Protein AF-0000000085169548 (afdb_homodimer)

Radius of gyration: 35.5 Å; Cα contacts (8 Å, |Δi|>4): 908; chains: 2; bounding box: 42×116×82 Å

Structure (mmCIF, N/CA/C/O backbone):
data_AF-0000000085169548-model_v1
#
loop_
_entity.id
_entity.type
_entity.pdbx_description
1 polymer 'Phage P2 baseplate assembly gpV protein'
#
loop_
_atom_site.group_PDB
_atom_site.id
_atom_site.type_symbol
_atom_site.label_atom_id
_atom_site.label_alt_id
_atom_site.label_comp_id
_atom_site.label_asym_id
_atom_site.label_entity_id
_atom_site.label_seq_id
_atom_site.pdbx_PDB_ins_code
_atom_site.Cartn_x
_atom_site.Cartn_y
_atom_site.Cartn_z
_atom_site.occupancy
_atom_site.B_iso_or_equiv
_atom_site.auth_seq_id
_atom_site.auth_comp_id
_atom_site.auth_asym_id
_atom_site.auth_atom_id
_atom_site.pdbx_PDB_model_num
ATOM 1 N N . MET A 1 1 ? -0.739 -39.312 -41.344 1 45.41 1 MET A N 1
ATOM 2 C CA . MET A 1 1 ? 0.078 -40.469 -41 1 45.41 1 MET A CA 1
ATOM 3 C C . MET A 1 1 ? -0.248 -40.938 -39.562 1 45.41 1 MET A C 1
ATOM 5 O O . MET A 1 1 ? -0.344 -40.156 -38.656 1 45.41 1 MET A O 1
ATOM 9 N N . THR A 1 2 ? -0.885 -42 -39.5 1 50.81 2 THR A N 1
ATOM 10 C CA . THR A 1 2 ? -1.248 -42.625 -38.219 1 50.81 2 THR A CA 1
ATOM 11 C C . THR A 1 2 ? -0.04 -42.688 -37.281 1 50.81 2 THR A C 1
ATOM 13 O O . THR A 1 2 ? 0.993 -43.25 -37.656 1 50.81 2 THR A O 1
ATOM 16 N N . PRO A 1 3 ? 0.051 -41.781 -36.406 1 61.09 3 PRO A N 1
ATOM 17 C CA . PRO A 1 3 ? 1.238 -41.906 -35.562 1 61.09 3 PRO A CA 1
ATOM 18 C C . PRO A 1 3 ? 1.543 -43.375 -35.188 1 61.09 3 PRO A C 1
ATOM 20 O O . PRO A 1 3 ? 0.622 -44.156 -35 1 61.09 3 PRO A O 1
ATOM 23 N N . ASP A 1 4 ? 2.738 -43.812 -35.688 1 73.56 4 ASP A N 1
ATOM 24 C CA . ASP A 1 4 ? 3.266 -45.125 -35.312 1 73.56 4 ASP A CA 1
ATOM 25 C C . ASP A 1 4 ? 3.244 -45.281 -33.781 1 73.56 4 ASP A C 1
ATOM 27 O O . ASP A 1 4 ? 3.475 -44.344 -33.031 1 73.56 4 ASP A O 1
ATOM 31 N N . LEU A 1 5 ? 2.516 -46.281 -33.281 1 75.94 5 LEU A N 1
ATOM 32 C CA . LEU A 1 5 ? 2.379 -46.656 -31.875 1 75.94 5 LEU A CA 1
ATOM 33 C C . LEU A 1 5 ? 3.711 -46.5 -31.141 1 75.94 5 LEU A C 1
ATOM 35 O O . LEU A 1 5 ? 3.748 -46.062 -29.984 1 75.94 5 LEU A O 1
ATOM 39 N N . SER A 1 6 ? 4.762 -46.844 -31.906 1 77.44 6 SER A N 1
ATOM 40 C CA . SER A 1 6 ? 6.086 -46.719 -31.312 1 77.44 6 SER A CA 1
ATOM 41 C C . SER A 1 6 ? 6.41 -45.281 -30.984 1 77.44 6 SER A C 1
ATOM 43 O O . SER A 1 6 ? 7.023 -44.969 -29.953 1 77.44 6 SER A O 1
ATOM 45 N N . GLU A 1 7 ? 5.961 -44.438 -31.828 1 80.5 7 GLU A N 1
ATOM 46 C CA . GLU A 1 7 ? 6.199 -43 -31.609 1 80.5 7 GLU A CA 1
ATOM 47 C C . GLU A 1 7 ? 5.395 -42.5 -30.422 1 80.5 7 GLU A C 1
ATOM 49 O O . GLU A 1 7 ? 5.883 -41.688 -29.641 1 80.5 7 GLU A O 1
ATOM 54 N N . LEU A 1 8 ? 4.242 -42.969 -30.25 1 78.88 8 LEU A N 1
ATOM 55 C CA . LEU A 1 8 ? 3.395 -42.562 -29.125 1 78.88 8 LEU A CA 1
ATOM 56 C C . LEU A 1 8 ? 3.99 -43 -27.797 1 78.88 8 LEU A C 1
ATOM 58 O O . LEU A 1 8 ? 3.973 -42.25 -26.828 1 78.88 8 LEU A O 1
ATOM 62 N N . VAL A 1 9 ? 4.523 -44.188 -27.766 1 80.44 9 VAL A N 1
ATOM 63 C CA . VAL A 1 9 ? 5.137 -44.719 -26.547 1 80.44 9 VAL A CA 1
ATOM 64 C C . VAL A 1 9 ? 6.332 -43.875 -26.156 1 80.44 9 VAL A C 1
ATOM 66 O O . VAL A 1 9 ? 6.598 -43.656 -24.969 1 80.44 9 VAL A O 1
ATOM 69 N N . ARG A 1 10 ? 6.914 -43.312 -27.125 1 78.75 10 ARG A N 1
ATOM 70 C CA . ARG A 1 10 ? 8.109 -42.5 -26.859 1 78.75 10 ARG A CA 1
ATOM 71 C C . ARG A 1 10 ? 7.73 -41.094 -26.438 1 78.75 10 ARG A C 1
ATOM 73 O O . ARG A 1 10 ? 8.383 -40.5 -25.578 1 78.75 10 ARG A O 1
ATOM 80 N N . THR A 1 11 ? 6.656 -40.531 -26.984 1 85.5 11 THR A N 1
ATOM 81 C CA . THR A 1 11 ? 6.422 -39.094 -26.844 1 85.5 11 THR A CA 1
ATOM 82 C C . THR A 1 11 ? 5.449 -38.812 -25.703 1 85.5 11 THR A C 1
ATOM 84 O O . THR A 1 11 ? 5.492 -37.75 -25.109 1 85.5 11 THR A O 1
ATOM 87 N N . ILE A 1 12 ? 4.645 -39.75 -25.359 1 86.81 12 ILE A N 1
ATOM 88 C CA . ILE A 1 12 ? 3.586 -39.5 -24.375 1 86.81 12 ILE A CA 1
ATOM 89 C C . ILE A 1 12 ? 4.199 -39.156 -23.031 1 86.81 12 ILE A C 1
ATOM 91 O O . ILE A 1 12 ? 3.768 -38.219 -22.359 1 86.81 12 ILE A O 1
ATOM 95 N N . PRO A 1 13 ? 5.355 -39.906 -22.656 1 86.75 13 PRO A N 1
ATOM 96 C CA . PRO A 1 13 ? 5.977 -39.562 -21.375 1 86.75 13 PRO A CA 1
ATOM 97 C C . PRO A 1 13 ? 6.531 -38.125 -21.359 1 86.75 13 PRO A C 1
ATOM 99 O O . PRO A 1 13 ? 6.797 -37.594 -20.281 1 86.75 13 PRO A O 1
ATOM 102 N N . ASN A 1 14 ? 6.625 -37.5 -22.516 1 90.69 14 ASN A N 1
ATOM 103 C CA . ASN A 1 14 ? 7.246 -36.188 -22.609 1 90.69 14 ASN A CA 1
ATOM 104 C C . ASN A 1 14 ? 6.207 -35.094 -22.531 1 90.69 14 ASN A C 1
ATOM 106 O O . ASN A 1 14 ? 6.562 -33.906 -22.438 1 90.69 14 ASN A O 1
ATOM 110 N N . LEU A 1 15 ? 4.914 -35.438 -22.516 1 93.06 15 LEU A N 1
ATOM 111 C CA . LEU A 1 15 ? 3.859 -34.406 -22.531 1 93.06 15 LEU A CA 1
ATOM 112 C C . LEU A 1 15 ? 3.904 -33.562 -21.281 1 93.06 15 LEU A C 1
ATOM 114 O O . LEU A 1 15 ? 3.691 -32.344 -21.359 1 93.06 15 LEU A O 1
ATOM 118 N N . ILE A 1 16 ? 4.125 -34.156 -20.203 1 95 16 ILE A N 1
ATOM 119 C CA . ILE A 1 16 ? 4.211 -33.5 -18.906 1 95 16 ILE A CA 1
ATOM 120 C C . ILE A 1 16 ? 5.445 -34 -18.156 1 95 16 ILE A C 1
ATOM 122 O O . ILE A 1 16 ? 5.574 -35.188 -17.875 1 95 16 ILE A O 1
ATOM 126 N N . ARG A 1 17 ? 6.309 -33.125 -17.859 1 93.25 17 ARG A N 1
ATOM 127 C CA . ARG A 1 17 ? 7.508 -33.406 -17.094 1 93.25 17 ARG A CA 1
ATOM 128 C C . ARG A 1 17 ? 7.781 -32.344 -16.047 1 93.25 17 ARG A C 1
ATOM 130 O O . ARG A 1 17 ? 7.246 -31.234 -16.125 1 93.25 17 ARG A O 1
ATOM 137 N N . THR A 1 18 ? 8.586 -32.75 -15.008 1 93.88 18 THR A N 1
ATOM 138 C CA . THR A 1 18 ? 9.086 -31.75 -14.055 1 93.88 18 THR A CA 1
ATOM 139 C C . THR A 1 18 ? 10.57 -31.484 -14.273 1 93.88 18 THR A C 1
ATOM 141 O O . THR A 1 18 ? 11.258 -32.281 -14.93 1 93.88 18 THR A O 1
ATOM 144 N N . GLY A 1 19 ? 11 -30.391 -13.914 1 93.62 19 GLY A N 1
ATOM 145 C CA . GLY A 1 19 ? 12.398 -30 -14 1 93.62 19 GLY A CA 1
ATOM 146 C C . GLY A 1 19 ? 12.766 -28.875 -13.047 1 93.62 19 GLY A C 1
ATOM 147 O O . GLY A 1 19 ? 11.984 -28.531 -12.164 1 93.62 19 GLY A O 1
ATOM 148 N N . LYS A 1 20 ? 14.016 -28.5 -13.172 1 95.94 20 LYS A N 1
ATOM 149 C CA . LYS A 1 20 ? 14.562 -27.391 -12.383 1 95.94 20 LYS A CA 1
ATOM 150 C C . LYS A 1 20 ? 15.273 -26.375 -13.273 1 95.94 20 LYS A C 1
ATOM 152 O O . LYS A 1 20 ? 16.016 -26.75 -14.18 1 95.94 20 LYS A O 1
ATOM 157 N N . ILE A 1 21 ? 15.055 -25.109 -13.039 1 96.25 21 ILE A N 1
ATOM 158 C CA . ILE A 1 21 ? 15.672 -24.062 -13.852 1 96.25 21 ILE A CA 1
ATOM 159 C C . ILE A 1 21 ? 17.188 -24.094 -13.648 1 96.25 21 ILE A C 1
ATOM 161 O O . ILE A 1 21 ? 17.672 -24.031 -12.516 1 96.25 21 ILE A O 1
ATOM 165 N N . ALA A 1 22 ? 17.922 -24.109 -14.695 1 96.44 22 ALA A N 1
ATOM 166 C CA . ALA A 1 22 ? 19.375 -24.109 -14.648 1 96.44 22 ALA A CA 1
ATOM 167 C C . ALA A 1 22 ? 19.938 -22.781 -15.125 1 96.44 22 ALA A C 1
ATOM 169 O O . ALA A 1 22 ? 20.922 -22.266 -14.562 1 96.44 22 ALA A O 1
ATOM 170 N N . GLU A 1 23 ? 19.391 -22.281 -16.203 1 96.88 23 GLU A N 1
ATOM 171 C CA . GLU A 1 23 ? 19.812 -21.016 -16.797 1 96.88 23 GLU A CA 1
ATOM 172 C C . GLU A 1 23 ? 18.594 -20.188 -17.203 1 96.88 23 GLU A C 1
ATOM 174 O O . GLU A 1 23 ? 17.516 -20.719 -17.469 1 96.88 23 GLU A O 1
ATOM 179 N N . ILE A 1 24 ? 18.812 -18.859 -17.25 1 97.25 24 ILE A N 1
ATOM 180 C CA . ILE A 1 24 ? 17.75 -17.953 -17.625 1 97.25 24 ILE A CA 1
ATOM 181 C C . ILE A 1 24 ? 18.266 -16.938 -18.641 1 97.25 24 ILE A C 1
ATOM 183 O O . ILE A 1 24 ? 19.359 -16.375 -18.469 1 97.25 24 ILE A O 1
ATOM 187 N N . ARG A 1 25 ? 17.578 -16.781 -19.672 1 97.31 25 ARG A N 1
ATOM 188 C CA . ARG A 1 25 ? 17.734 -15.68 -20.609 1 97.31 25 ARG A CA 1
ATOM 189 C C . ARG A 1 25 ? 16.5 -14.789 -20.609 1 97.31 25 ARG A C 1
ATOM 191 O O . ARG A 1 25 ? 15.57 -15.023 -21.375 1 97.31 25 ARG A O 1
ATOM 198 N N . ALA A 1 26 ? 16.578 -13.727 -19.906 1 95.12 26 ALA A N 1
ATOM 199 C CA . ALA A 1 26 ? 15.406 -12.883 -19.672 1 95.12 26 ALA A CA 1
ATOM 200 C C . ALA A 1 26 ? 15.031 -12.102 -20.938 1 95.12 26 ALA A C 1
ATOM 202 O O . ALA A 1 26 ? 13.852 -11.883 -21.203 1 95.12 26 ALA A O 1
ATOM 203 N N . ASP A 1 27 ? 15.977 -11.664 -21.719 1 95.44 27 ASP A N 1
ATOM 204 C CA . ASP A 1 27 ? 15.719 -10.852 -22.891 1 95.44 27 ASP A CA 1
ATOM 205 C C . ASP A 1 27 ? 14.906 -11.617 -23.922 1 95.44 27 ASP A C 1
ATOM 207 O O . ASP A 1 27 ? 14.211 -11.023 -24.766 1 95.44 27 ASP A O 1
ATOM 211 N N . LYS A 1 28 ? 14.906 -12.922 -23.844 1 95.19 28 LYS A N 1
ATOM 212 C CA . LYS A 1 28 ? 14.164 -13.758 -24.781 1 95.19 28 LYS A CA 1
ATOM 213 C C . LYS A 1 28 ? 13.039 -14.516 -24.078 1 95.19 28 LYS A C 1
ATOM 215 O O . LYS A 1 28 ? 12.328 -15.305 -24.703 1 95.19 28 LYS A O 1
ATOM 220 N N . VAL A 1 29 ? 12.867 -14.297 -22.797 1 96 29 VAL A N 1
ATOM 221 C CA . VAL A 1 29 ? 11.852 -14.945 -21.969 1 96 29 VAL A CA 1
ATOM 222 C C . VAL A 1 29 ? 11.977 -16.453 -22.109 1 96 29 VAL A C 1
ATOM 224 O O . VAL A 1 29 ? 10.992 -17.141 -22.422 1 96 29 VAL A O 1
ATOM 227 N N . ARG A 1 30 ? 13.25 -16.984 -21.844 1 97 30 ARG A N 1
ATOM 228 C CA . ARG A 1 30 ? 13.5 -18.422 -22.016 1 97 30 ARG A CA 1
ATOM 229 C C . ARG A 1 30 ? 14.375 -18.953 -20.875 1 97 30 ARG A C 1
ATOM 231 O O . ARG A 1 30 ? 15.141 -18.203 -20.281 1 97 30 ARG A O 1
ATOM 238 N N . VAL A 1 31 ? 14.258 -20.203 -20.656 1 96.88 31 VAL A N 1
ATOM 239 C CA . VAL A 1 31 ? 15.039 -20.891 -19.641 1 96.88 31 VAL A CA 1
ATOM 240 C C . VAL A 1 31 ? 15.539 -22.219 -20.203 1 96.88 31 VAL A C 1
ATOM 242 O O . VAL A 1 31 ? 15.023 -22.719 -21.203 1 96.88 31 VAL A O 1
ATOM 245 N N . ARG A 1 32 ? 16.547 -22.672 -19.578 1 96.88 32 ARG A N 1
ATOM 246 C CA . ARG A 1 32 ? 16.984 -24.062 -19.75 1 96.88 32 ARG A CA 1
ATOM 247 C C . ARG A 1 32 ? 16.859 -24.844 -18.453 1 96.88 32 ARG A C 1
ATOM 249 O O . ARG A 1 32 ? 17.078 -24.297 -17.359 1 96.88 32 ARG A O 1
ATOM 256 N N . LEU A 1 33 ? 16.453 -26.094 -18.578 1 95.56 33 LEU A N 1
ATOM 257 C CA . LEU A 1 33 ? 16.188 -26.906 -17.406 1 95.56 33 LEU A CA 1
ATOM 258 C C . LEU A 1 33 ? 17.203 -28.031 -17.281 1 95.56 33 LEU A C 1
ATOM 260 O O . LEU A 1 33 ? 17.781 -28.469 -18.266 1 95.56 33 LEU A O 1
ATOM 264 N N . SER A 1 34 ? 17.469 -28.438 -15.992 1 85.31 34 SER A N 1
ATOM 265 C CA . SER A 1 34 ? 18.203 -29.656 -15.633 1 85.31 34 SER A CA 1
ATOM 266 C C . SER A 1 34 ? 17.281 -30.688 -14.992 1 85.31 34 SER A C 1
ATOM 268 O O . SER A 1 34 ? 16.062 -30.531 -15 1 85.31 34 SER A O 1
ATOM 270 N N . PRO A 1 35 ? 17.844 -32.188 -14.305 1 64.88 35 PRO A N 1
ATOM 271 C CA . PRO A 1 35 ? 19.141 -32.594 -13.766 1 64.88 35 PRO A CA 1
ATOM 272 C C . PRO A 1 35 ? 20.047 -33.219 -14.82 1 64.88 35 PRO A C 1
ATOM 274 O O . PRO A 1 35 ? 21.266 -33.219 -14.656 1 64.88 35 PRO A O 1
ATOM 277 N N . SER A 1 36 ? 19.328 -34.031 -15.688 1 58 36 SER A N 1
ATOM 278 C CA . SER A 1 36 ? 20.297 -34.844 -16.375 1 58 36 SER A CA 1
ATOM 279 C C . SER A 1 36 ? 21 -34.094 -17.5 1 58 36 SER A C 1
ATOM 281 O O . SER A 1 36 ? 22.219 -34 -17.516 1 58 36 SER A O 1
ATOM 283 N N . LEU A 1 37 ? 20.312 -33.688 -18.578 1 67.69 37 LEU A N 1
ATOM 284 C CA . LEU A 1 37 ? 20.797 -32.875 -19.703 1 67.69 37 LEU A CA 1
ATOM 285 C C . LEU A 1 37 ? 20.031 -31.578 -19.812 1 67.69 37 LEU A C 1
ATOM 287 O O . LEU A 1 37 ? 18.828 -31.531 -19.562 1 67.69 37 LEU A O 1
ATOM 291 N N . LEU A 1 38 ? 20.797 -30.5 -20.047 1 84.19 38 LEU A N 1
ATOM 292 C CA . LEU A 1 38 ? 20.203 -29.203 -20.266 1 84.19 38 LEU A CA 1
ATOM 293 C C . LEU A 1 38 ? 19.266 -29.234 -21.484 1 84.19 38 LEU A C 1
ATOM 295 O O . LEU A 1 38 ? 19.641 -29.75 -22.547 1 84.19 38 LEU A O 1
ATOM 299 N N . THR A 1 39 ? 18.125 -28.859 -21.328 1 91.12 39 THR A N 1
ATOM 300 C CA . THR A 1 39 ? 17.188 -28.719 -22.438 1 91.12 39 THR A CA 1
ATOM 301 C C . THR A 1 39 ? 17.641 -27.625 -23.391 1 91.12 39 THR A C 1
ATOM 303 O O . THR A 1 39 ? 18.625 -26.922 -23.109 1 91.12 39 THR A O 1
ATOM 306 N N . THR A 1 40 ? 16.969 -27.562 -24.547 1 93.94 40 THR A N 1
ATOM 307 C CA . THR A 1 40 ? 17.016 -26.328 -25.328 1 93.94 40 THR A CA 1
ATOM 308 C C . THR A 1 40 ? 16.359 -25.172 -24.562 1 93.94 40 THR A C 1
ATOM 310 O O . THR A 1 40 ? 15.867 -25.375 -23.453 1 93.94 40 THR A O 1
ATOM 313 N N . TRP A 1 41 ? 16.484 -23.969 -25.141 1 96.06 41 TRP A N 1
ATOM 314 C CA . TRP A 1 41 ? 15.82 -22.812 -24.547 1 96.06 41 TRP A CA 1
ATOM 315 C C . TRP A 1 41 ? 14.305 -22.922 -24.672 1 96.06 41 TRP A C 1
ATOM 317 O O . TRP A 1 41 ? 13.781 -23.078 -25.781 1 96.06 41 TRP A O 1
ATOM 327 N N . LEU A 1 42 ? 13.594 -22.891 -23.562 1 96.88 42 LEU A N 1
ATOM 328 C CA . LEU A 1 42 ? 12.141 -23.016 -23.516 1 96.88 42 LEU A CA 1
ATOM 329 C C . LEU A 1 42 ? 11.508 -21.75 -22.969 1 96.88 42 LEU A C 1
ATOM 331 O O . LEU A 1 42 ? 12.039 -21.141 -22.031 1 96.88 42 LEU A O 1
ATOM 335 N N . GLN A 1 43 ? 10.383 -21.359 -23.594 1 97 43 GLN A N 1
ATOM 336 C CA . GLN A 1 43 ? 9.648 -20.188 -23.109 1 97 43 GLN A CA 1
ATOM 337 C C . GLN A 1 43 ? 8.977 -20.469 -21.766 1 97 43 GLN A C 1
ATOM 339 O O . GLN A 1 43 ? 8.391 -21.531 -21.578 1 97 43 GLN A O 1
ATOM 344 N N . TRP A 1 44 ? 9.078 -19.594 -20.781 1 96.19 44 TRP A N 1
ATOM 345 C CA . TRP A 1 44 ? 8.297 -19.75 -19.547 1 96.19 44 TRP A CA 1
ATOM 346 C C . TRP A 1 44 ? 6.98 -18.984 -19.641 1 96.19 44 TRP A C 1
ATOM 348 O O . TRP A 1 44 ? 6.871 -18.016 -20.391 1 96.19 44 TRP A O 1
ATOM 358 N N . VAL A 1 45 ? 5.988 -19.391 -18.844 1 94.38 45 VAL A N 1
ATOM 359 C CA . VAL A 1 45 ? 4.652 -18.812 -18.812 1 94.38 45 VAL A CA 1
ATOM 360 C C . VAL A 1 45 ? 4.641 -17.578 -17.906 1 94.38 45 VAL A C 1
ATOM 362 O O . VAL A 1 45 ? 5.039 -17.656 -16.75 1 94.38 45 VAL A O 1
ATOM 365 N N . ALA A 1 46 ? 4.219 -16.312 -18.312 1 89.44 46 ALA A N 1
ATOM 366 C CA . ALA A 1 46 ? 4.113 -15.07 -17.562 1 89.44 46 ALA A CA 1
ATOM 367 C C . ALA A 1 46 ? 2.771 -14.984 -16.844 1 89.44 46 ALA A C 1
ATOM 369 O O . ALA A 1 46 ? 2.582 -14.125 -15.969 1 89.44 46 ALA A O 1
ATOM 370 N N . LEU A 1 47 ? 1.785 -15.719 -16.828 1 86.19 47 LEU A N 1
ATOM 371 C CA . LEU A 1 47 ? 0.419 -15.797 -16.328 1 86.19 47 LEU A CA 1
ATOM 372 C C . LEU A 1 47 ? -0.508 -14.883 -17.109 1 86.19 47 LEU A C 1
ATOM 374 O O . LEU A 1 47 ? -1.678 -15.211 -17.328 1 86.19 47 LEU A O 1
ATOM 378 N N . ARG A 1 48 ? 0.043 -13.523 -17.438 1 90.69 48 ARG A N 1
ATOM 379 C CA . ARG A 1 48 ? -0.666 -12.641 -18.375 1 90.69 48 ARG A CA 1
ATOM 380 C C . ARG A 1 48 ? 0.301 -11.984 -19.344 1 90.69 48 ARG A C 1
ATOM 382 O O . ARG A 1 48 ? 1.384 -11.547 -18.953 1 90.69 48 ARG A O 1
ATOM 389 N N . ALA A 1 49 ? -0.055 -11.953 -20.656 1 94.19 49 ALA A N 1
ATOM 390 C CA . ALA A 1 49 ? 0.774 -11.383 -21.719 1 94.19 49 ALA A CA 1
ATOM 391 C C . ALA A 1 49 ? -0.086 -10.758 -22.812 1 94.19 49 ALA A C 1
ATOM 393 O O . ALA A 1 49 ? 0.221 -10.891 -24 1 94.19 49 ALA A O 1
ATOM 394 N N . GLY A 1 50 ? -1.223 -10.156 -22.516 1 94.94 50 GLY A N 1
ATOM 395 C CA . GLY A 1 50 ? -2.098 -9.406 -23.406 1 94.94 50 GLY A CA 1
ATOM 396 C C . GLY A 1 50 ? -2.09 -7.914 -23.125 1 94.94 50 GLY A C 1
ATOM 397 O O . GLY A 1 50 ? -1.025 -7.293 -23.078 1 94.94 50 GLY A O 1
ATOM 398 N N . ASP A 1 51 ? -3.336 -7.34 -22.906 1 92.19 51 ASP A N 1
ATOM 399 C CA . ASP A 1 51 ? -3.406 -5.93 -22.531 1 92.19 51 ASP A CA 1
ATOM 400 C C . ASP A 1 51 ? -2.783 -5.688 -21.156 1 92.19 51 ASP A C 1
ATOM 402 O O . ASP A 1 51 ? -2.127 -4.668 -20.938 1 92.19 51 ASP A O 1
ATOM 406 N N . VAL A 1 52 ? -3.072 -6.617 -20.297 1 93.94 52 VAL A N 1
ATOM 407 C CA . VAL A 1 52 ? -2.387 -6.656 -19.016 1 93.94 52 VAL A CA 1
ATOM 408 C C . VAL A 1 52 ? -1.214 -7.629 -19.078 1 93.94 52 VAL A C 1
ATOM 410 O O . VAL A 1 52 ? -1.35 -8.742 -19.609 1 93.94 52 VAL A O 1
ATOM 413 N N . VAL A 1 53 ? 0.013 -7.16 -18.625 1 95.31 53 VAL A N 1
ATOM 414 C CA . VAL A 1 53 ? 1.229 -7.969 -18.688 1 95.31 53 VAL A CA 1
ATOM 415 C C . VAL A 1 53 ? 1.763 -8.188 -17.266 1 95.31 53 VAL A C 1
ATOM 417 O O . VAL A 1 53 ? 1.874 -7.242 -16.484 1 95.31 53 VAL A O 1
ATOM 420 N N . ASP A 1 54 ? 1.989 -9.438 -16.953 1 94.56 54 ASP A N 1
ATOM 421 C CA . ASP A 1 54 ? 2.652 -9.805 -15.703 1 94.56 54 ASP A CA 1
ATOM 422 C C . ASP A 1 54 ? 4.105 -10.211 -15.945 1 94.56 54 ASP A C 1
ATOM 424 O O . ASP A 1 54 ? 4.371 -11.188 -16.656 1 94.56 54 ASP A O 1
ATOM 428 N N . TRP A 1 55 ? 5.035 -9.398 -15.43 1 95.69 55 TRP A N 1
ATOM 429 C CA . TRP A 1 55 ? 6.449 -9.734 -15.539 1 95.69 55 TRP A CA 1
ATOM 430 C C . TRP A 1 55 ? 7.008 -10.195 -14.203 1 95.69 55 TRP A C 1
ATOM 432 O O . TRP A 1 55 ? 7.113 -9.406 -13.258 1 95.69 55 TRP A O 1
ATOM 442 N N . CYS A 1 56 ? 7.336 -11.461 -14.094 1 95.25 56 CYS A N 1
ATOM 443 C CA . CYS A 1 56 ? 7.941 -12.102 -12.93 1 95.25 56 CYS A CA 1
ATOM 444 C C . CYS A 1 56 ? 8.805 -13.289 -13.352 1 95.25 56 CYS A C 1
ATOM 446 O O . CYS A 1 56 ? 8.344 -14.43 -13.344 1 95.25 56 CYS A O 1
ATOM 448 N N . PRO A 1 57 ? 10.031 -13.031 -13.648 1 95.56 57 PRO A N 1
ATOM 449 C CA . PRO A 1 57 ? 10.891 -14.117 -14.141 1 95.56 57 PRO A CA 1
ATOM 450 C C . PRO A 1 57 ? 11.133 -15.195 -13.086 1 95.56 57 PRO A C 1
ATOM 452 O O . PRO A 1 57 ? 11.141 -14.898 -11.891 1 95.56 57 PRO A O 1
ATOM 455 N N . PRO A 1 58 ? 11.289 -16.469 -13.594 1 95.38 58 PRO A N 1
ATOM 456 C CA . PRO A 1 58 ? 11.664 -17.531 -12.656 1 95.38 58 PRO A CA 1
ATOM 457 C C . PRO A 1 58 ? 13.094 -17.391 -12.141 1 95.38 58 PRO A C 1
ATOM 459 O O . PRO A 1 58 ? 13.789 -16.422 -12.492 1 95.38 58 PRO A O 1
ATOM 462 N N . SER A 1 59 ? 13.484 -18.25 -11.227 1 96.44 59 SER A N 1
ATOM 463 C CA . SER A 1 59 ? 14.805 -18.234 -10.609 1 96.44 59 SER A CA 1
ATOM 464 C C . SER A 1 59 ? 15.555 -19.547 -10.875 1 96.44 59 SER A C 1
ATOM 466 O O . SER A 1 59 ? 14.938 -20.609 -10.961 1 96.44 59 SER A O 1
ATOM 468 N N . VAL A 1 60 ? 16.828 -19.406 -10.922 1 95.62 60 VAL A N 1
ATOM 469 C CA . VAL A 1 60 ? 17.641 -20.609 -11.016 1 95.62 60 VAL A CA 1
ATOM 470 C C . VAL A 1 60 ? 17.391 -21.5 -9.789 1 95.62 60 VAL A C 1
ATOM 472 O O . VAL A 1 60 ? 17.344 -21 -8.664 1 95.62 60 VAL A O 1
ATOM 475 N N . GLY A 1 61 ? 17.188 -22.75 -10.031 1 94.81 61 GLY A N 1
ATOM 476 C CA . GLY A 1 61 ? 16.922 -23.703 -8.953 1 94.81 61 GLY A CA 1
ATOM 477 C C . GLY A 1 61 ? 15.453 -23.938 -8.695 1 94.81 61 GLY A C 1
ATOM 478 O O . GLY A 1 61 ? 15.078 -24.859 -7.988 1 94.81 61 GLY A O 1
ATOM 479 N N . GLU A 1 62 ? 14.688 -23.094 -9.242 1 95.62 62 GLU A N 1
ATOM 480 C CA . GLU A 1 62 ? 13.242 -23.219 -9.047 1 95.62 62 GLU A CA 1
ATOM 481 C C . GLU A 1 62 ? 12.695 -24.453 -9.773 1 95.62 62 GLU A C 1
ATOM 483 O O . GLU A 1 62 ? 13.055 -24.719 -10.922 1 95.62 62 GLU A O 1
ATOM 488 N N . GLN A 1 63 ? 11.82 -25.25 -9.07 1 96 63 GLN A N 1
ATOM 489 C CA . GLN A 1 63 ? 11.18 -26.422 -9.672 1 96 63 GLN A CA 1
ATOM 490 C C . GLN A 1 63 ? 9.992 -26 -10.531 1 96 63 GLN A C 1
ATOM 492 O O . GLN A 1 63 ? 9.227 -25.109 -10.156 1 96 63 GLN A O 1
ATOM 497 N N . VAL A 1 64 ? 9.867 -26.734 -11.703 1 96.25 64 VAL A N 1
ATOM 498 C CA . VAL A 1 64 ? 8.883 -26.312 -12.695 1 96.25 64 VAL A CA 1
ATOM 499 C C . VAL A 1 64 ? 8.203 -27.531 -13.305 1 96.25 64 VAL A C 1
ATOM 501 O O . VAL A 1 64 ? 8.641 -28.656 -13.094 1 96.25 64 VAL A O 1
ATOM 504 N N . ILE A 1 65 ? 7.043 -27.266 -13.977 1 95.69 65 ILE A N 1
ATOM 505 C CA . ILE A 1 65 ? 6.379 -28.219 -14.859 1 95.69 65 ILE A CA 1
ATOM 506 C C . ILE A 1 65 ? 6.625 -27.844 -16.312 1 95.69 65 ILE A C 1
ATOM 508 O O . ILE A 1 65 ? 6.559 -26.656 -16.672 1 95.69 65 ILE A O 1
ATOM 512 N N . VAL A 1 66 ? 6.984 -28.812 -17.109 1 95.88 66 VAL A N 1
ATOM 513 C CA . VAL A 1 66 ? 7.141 -28.609 -18.531 1 95.88 66 VAL A CA 1
ATOM 514 C C . VAL A 1 66 ? 6.004 -29.297 -19.297 1 95.88 66 VAL A C 1
ATOM 516 O O . VAL A 1 66 ? 5.781 -30.5 -19.125 1 95.88 66 VAL A O 1
ATOM 519 N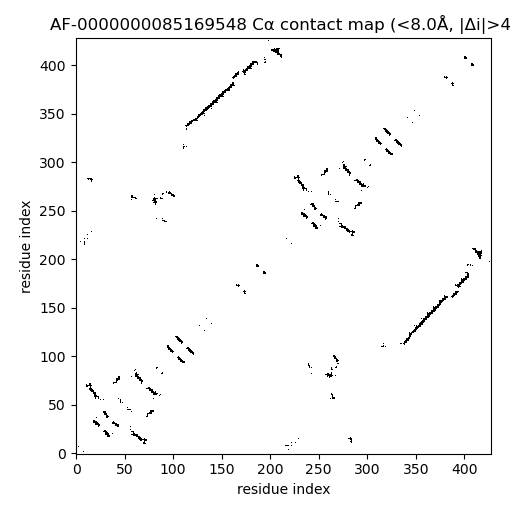 N . LEU A 1 67 ? 5.273 -28.547 -20.047 1 96.06 67 LEU A N 1
ATOM 520 C CA . LEU A 1 67 ? 4.219 -29.047 -20.922 1 96.06 67 LEU A CA 1
ATOM 521 C C . LEU A 1 67 ? 4.668 -29.031 -22.375 1 96.06 67 LEU A C 1
ATOM 523 O O . LEU A 1 67 ? 4.926 -27.969 -22.938 1 96.06 67 LEU A O 1
ATOM 527 N N . SER A 1 68 ? 4.738 -30.219 -22.953 1 95.31 68 SER A N 1
ATOM 528 C CA . SER A 1 68 ? 5.309 -30.328 -24.297 1 95.31 68 SER A CA 1
ATOM 529 C C . SER A 1 68 ? 4.254 -30.766 -25.312 1 95.31 68 SER A C 1
ATOM 531 O O . SER A 1 68 ? 3.875 -31.938 -25.359 1 95.31 68 SER A O 1
ATOM 533 N N . PRO A 1 69 ? 3.832 -29.797 -26.203 1 92.12 69 PRO A N 1
ATOM 534 C CA . PRO A 1 69 ? 2.9 -30.219 -27.25 1 92.12 69 PRO A CA 1
ATOM 535 C C . PRO A 1 69 ? 3.428 -31.391 -28.078 1 92.12 69 PRO A C 1
ATOM 537 O O . PRO A 1 69 ? 4.602 -31.406 -28.453 1 92.12 69 PRO A O 1
ATOM 540 N N . ASN A 1 70 ? 2.613 -32.406 -28.266 1 88.25 70 ASN A N 1
ATOM 541 C CA . ASN A 1 70 ? 2.928 -33.594 -29.062 1 88.25 70 ASN A CA 1
ATOM 542 C C . ASN A 1 70 ? 4.09 -34.375 -28.453 1 88.25 70 ASN A C 1
ATOM 544 O O . ASN A 1 70 ? 4.684 -35.219 -29.109 1 88.25 70 ASN A O 1
ATOM 548 N N . GLY A 1 71 ? 4.473 -34 -27.25 1 91.38 71 GLY A N 1
ATOM 549 C CA . GLY A 1 71 ? 5.594 -34.656 -26.594 1 91.38 71 GLY A CA 1
ATOM 550 C C . GLY A 1 71 ? 6.941 -34.188 -27.094 1 91.38 71 GLY A C 1
ATOM 551 O O . GLY A 1 71 ? 7.969 -34.812 -26.828 1 91.38 71 GLY A O 1
ATOM 552 N N . ASP A 1 72 ? 6.961 -33.188 -27.953 1 91.44 72 ASP A N 1
ATOM 553 C CA . ASP A 1 72 ? 8.195 -32.594 -28.438 1 91.44 72 ASP A CA 1
ATOM 554 C C . ASP A 1 72 ? 8.812 -31.672 -27.375 1 91.44 72 ASP A C 1
ATOM 556 O O . ASP A 1 72 ? 8.375 -30.531 -27.188 1 91.44 72 ASP A O 1
ATOM 560 N N . LEU A 1 73 ? 9.906 -32.156 -26.766 1 90.69 73 LEU A N 1
ATOM 561 C CA . LEU A 1 73 ? 10.523 -31.453 -25.641 1 90.69 73 LEU A CA 1
ATOM 562 C C . LEU A 1 73 ? 11.102 -30.109 -26.094 1 90.69 73 LEU A C 1
ATOM 564 O O . LEU A 1 73 ? 11.289 -29.203 -25.281 1 90.69 73 LEU A O 1
ATOM 568 N N . THR A 1 74 ? 11.438 -29.938 -27.375 1 91.88 74 THR A N 1
ATOM 569 C CA . THR A 1 74 ? 12.031 -28.703 -27.875 1 91.88 74 THR A CA 1
ATOM 570 C C . THR A 1 74 ? 10.984 -27.594 -27.938 1 91.88 74 THR A C 1
ATOM 572 O O . THR A 1 74 ? 11.32 -26.406 -28.062 1 91.88 74 THR A O 1
ATOM 575 N N . GLN A 1 75 ? 9.672 -27.969 -27.797 1 93.75 75 GLN A N 1
ATOM 576 C CA . GLN A 1 75 ? 8.586 -27 -27.844 1 93.75 75 GLN A CA 1
ATOM 577 C C . GLN A 1 75 ? 7.957 -26.812 -26.453 1 93.75 75 GLN A C 1
ATOM 579 O O . GLN A 1 75 ? 6.867 -26.25 -26.328 1 93.75 75 GLN A O 1
ATOM 584 N N . GLY A 1 76 ? 8.602 -27.297 -25.469 1 95.38 76 GLY A N 1
ATOM 585 C CA . GLY A 1 76 ? 8.039 -27.266 -24.141 1 95.38 76 GLY A CA 1
ATOM 586 C C . GLY A 1 76 ? 7.766 -25.844 -23.641 1 95.38 76 GLY A C 1
ATOM 587 O O . GLY A 1 76 ? 8.484 -24.906 -23.984 1 95.38 76 GLY A O 1
ATOM 588 N N . LYS A 1 77 ? 6.664 -25.656 -22.938 1 95.88 77 LYS A N 1
ATOM 589 C CA . LYS A 1 77 ? 6.332 -24.453 -22.188 1 95.88 77 LYS A CA 1
A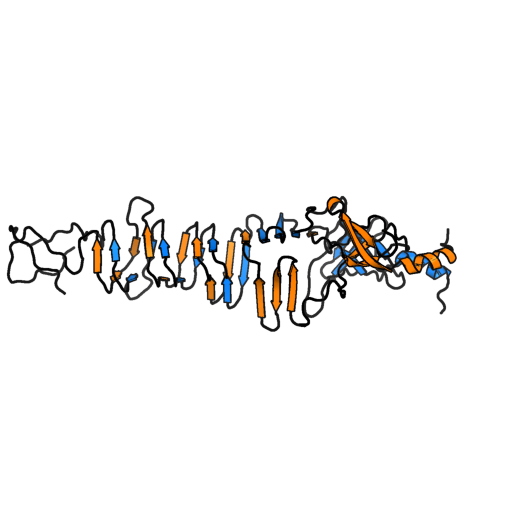TOM 590 C C . LYS A 1 77 ? 6.496 -24.688 -20.688 1 95.88 77 LYS A C 1
ATOM 592 O O . LYS A 1 77 ? 6.066 -25.703 -20.156 1 95.88 77 LYS A O 1
ATOM 597 N N . VAL A 1 78 ? 7.16 -23.734 -20.031 1 96.25 78 VAL A N 1
ATOM 598 C CA . VAL A 1 78 ? 7.594 -23.953 -18.656 1 96.25 78 VAL A CA 1
ATOM 599 C C . VAL A 1 78 ? 6.68 -23.188 -17.703 1 96.25 78 VAL A C 1
ATOM 601 O O . VAL A 1 78 ? 6.566 -21.953 -17.797 1 96.25 78 VAL A O 1
ATOM 604 N N . LEU A 1 79 ? 6.02 -23.875 -16.797 1 96.19 79 LEU A N 1
ATOM 605 C CA . LEU A 1 79 ? 5.227 -23.297 -15.711 1 96.19 79 LEU A CA 1
ATOM 606 C C . LEU A 1 79 ? 5.973 -23.391 -14.383 1 96.19 79 LEU A C 1
ATOM 608 O O . LEU A 1 79 ? 6.164 -24.5 -13.852 1 96.19 79 LEU A O 1
ATOM 612 N N . ALA A 1 80 ? 6.355 -22.234 -13.844 1 94.94 80 ALA A N 1
ATOM 613 C CA . ALA A 1 80 ? 7.082 -22.203 -12.578 1 94.94 80 ALA A CA 1
ATOM 614 C C . ALA A 1 80 ? 6.121 -22.203 -11.398 1 94.94 80 ALA A C 1
ATOM 616 O O . ALA A 1 80 ? 4.918 -21.984 -11.562 1 94.94 80 ALA A O 1
ATOM 617 N N . GLY A 1 81 ? 6.773 -22.547 -10.156 1 95.44 81 GLY A N 1
ATOM 618 C CA . GLY A 1 81 ? 5.973 -22.328 -8.969 1 95.44 81 GLY A CA 1
ATOM 619 C C . GLY A 1 81 ? 5.793 -23.578 -8.133 1 95.44 81 GLY A C 1
ATOM 620 O O . GLY A 1 81 ? 4.816 -23.703 -7.391 1 95.44 81 GLY A O 1
ATOM 621 N N . LEU A 1 82 ? 6.652 -24.547 -8.25 1 95.44 82 LEU A N 1
ATOM 622 C CA . LEU A 1 82 ? 6.59 -25.719 -7.371 1 95.44 82 LEU A CA 1
ATOM 623 C C . LEU A 1 82 ? 7.531 -25.547 -6.184 1 95.44 82 LEU A C 1
ATOM 625 O O . LEU A 1 82 ? 8.75 -25.484 -6.355 1 95.44 82 LEU A O 1
ATOM 629 N N . PHE A 1 83 ? 6.922 -25.516 -5.031 1 95.06 83 PHE A N 1
ATOM 630 C CA . PHE A 1 83 ? 7.746 -25.469 -3.832 1 95.06 83 PHE A CA 1
ATOM 631 C C . PHE A 1 83 ? 8.594 -26.734 -3.713 1 95.06 83 PHE A C 1
ATOM 633 O O . PHE A 1 83 ? 8.211 -27.797 -4.215 1 95.06 83 PHE A O 1
ATOM 640 N N . SER A 1 84 ? 9.734 -26.609 -3.119 1 93.56 84 SER A N 1
ATOM 641 C CA . SER A 1 84 ? 10.68 -27.703 -2.936 1 93.56 84 SER A CA 1
ATOM 642 C C . SER A 1 84 ? 11.453 -27.562 -1.627 1 93.56 84 SER A C 1
ATOM 644 O O . SER A 1 84 ? 11.266 -26.578 -0.9 1 93.56 84 SER A O 1
ATOM 646 N N . ALA A 1 85 ? 12.203 -28.594 -1.316 1 90.81 85 ALA A N 1
ATOM 647 C CA . ALA A 1 85 ? 13.062 -28.516 -0.134 1 90.81 85 ALA A CA 1
ATOM 648 C C . ALA A 1 85 ? 14.016 -27.328 -0.229 1 90.81 85 ALA A C 1
ATOM 650 O O . ALA A 1 85 ? 14.289 -26.656 0.773 1 90.81 85 ALA A O 1
ATOM 651 N N . ASP A 1 86 ? 14.484 -26.969 -1.457 1 87.88 86 ASP A N 1
ATOM 652 C CA . ASP A 1 86 ? 15.414 -25.859 -1.681 1 87.88 86 ASP A CA 1
ATOM 653 C C . ASP A 1 86 ? 14.68 -24.516 -1.667 1 87.88 86 ASP A C 1
ATOM 655 O O . ASP A 1 86 ? 15.289 -23.469 -1.438 1 87.88 86 ASP A O 1
ATOM 659 N N . SER A 1 87 ? 13.43 -24.547 -2.014 1 91.12 87 SER A N 1
ATOM 660 C CA . SER A 1 87 ? 12.57 -23.375 -2.008 1 91.12 87 SER A CA 1
ATOM 661 C C . SER A 1 87 ? 11.234 -23.672 -1.328 1 91.12 87 SER A C 1
ATOM 663 O O . SER A 1 87 ? 10.211 -23.812 -1.998 1 91.12 87 SER A O 1
ATOM 665 N N . PRO A 1 88 ? 11.266 -23.719 -0.014 1 92.31 88 PRO A N 1
ATOM 666 C CA . PRO A 1 88 ? 10.062 -24.094 0.728 1 92.31 88 PRO A CA 1
ATOM 667 C C . PRO A 1 88 ? 9.039 -22.953 0.805 1 92.31 88 PRO A C 1
ATOM 669 O O . PRO A 1 88 ? 9.383 -21.797 0.562 1 92.31 88 PRO A O 1
ATOM 672 N N . ALA A 1 89 ? 7.82 -23.312 1.099 1 94.31 89 ALA A N 1
ATOM 673 C CA . ALA A 1 89 ? 6.785 -22.312 1.369 1 94.31 89 ALA A CA 1
ATOM 674 C C . ALA A 1 89 ? 7.195 -21.391 2.512 1 94.31 89 ALA A C 1
ATOM 676 O O . ALA A 1 89 ? 7.828 -21.828 3.475 1 94.31 89 ALA A O 1
ATOM 677 N N . PRO A 1 90 ? 6.824 -20.109 2.434 1 92.94 90 PRO A N 1
ATOM 678 C CA . PRO A 1 90 ? 7.27 -19.141 3.436 1 92.94 90 PRO A CA 1
ATOM 679 C C . PRO A 1 90 ? 6.449 -19.203 4.723 1 92.94 90 PRO A C 1
ATOM 681 O O . PRO A 1 90 ? 6.84 -18.625 5.738 1 92.94 90 PRO A O 1
ATOM 684 N N . GLN A 1 91 ? 5.309 -19.781 4.676 1 93.5 91 GLN A N 1
ATOM 685 C CA . GLN A 1 91 ? 4.383 -19.906 5.797 1 93.5 91 GLN A CA 1
ATOM 686 C C . GLN A 1 91 ? 3.344 -21 5.543 1 93.5 91 GLN A C 1
ATOM 688 O O . GLN A 1 91 ? 3.361 -21.641 4.492 1 93.5 91 GLN A O 1
ATOM 693 N N . THR A 1 92 ? 2.455 -21.219 6.512 1 94.44 92 THR A N 1
ATOM 694 C CA . THR A 1 92 ? 1.496 -22.312 6.387 1 94.44 92 THR A CA 1
ATOM 695 C C . THR A 1 92 ? 0.071 -21.812 6.594 1 94.44 92 THR A C 1
ATOM 697 O O . THR A 1 92 ? -0.874 -22.609 6.629 1 94.44 92 THR A O 1
ATOM 700 N N . SER A 1 93 ? -0.044 -20.469 6.75 1 95.19 93 SER A N 1
ATOM 701 C CA . SER A 1 93 ? -1.371 -19.922 7.023 1 95.19 93 SER A CA 1
ATOM 702 C C . SER A 1 93 ? -2.299 -20.109 5.828 1 95.19 93 SER A C 1
ATOM 704 O O . SER A 1 93 ? -1.89 -19.922 4.68 1 95.19 93 SER A O 1
ATOM 706 N N . LEU A 1 94 ? -3.572 -20.469 6.074 1 96 94 LEU A N 1
ATOM 707 C CA . LEU A 1 94 ? -4.578 -20.609 5.027 1 96 94 LEU A CA 1
ATOM 708 C C . LEU A 1 94 ? -5.363 -19.312 4.859 1 96 94 LEU A C 1
ATOM 710 O O . LEU A 1 94 ? -6.227 -19.203 3.984 1 96 94 LEU A O 1
ATOM 714 N N . THR A 1 95 ? -5.102 -18.234 5.637 1 96.88 95 THR A N 1
ATOM 715 C CA . THR A 1 95 ? -5.867 -17 5.562 1 96.88 95 THR A CA 1
ATOM 716 C C . THR A 1 95 ? -4.988 -15.844 5.094 1 96.88 95 THR A C 1
ATOM 718 O O . THR A 1 95 ? -5.348 -14.672 5.254 1 96.88 95 THR A O 1
ATOM 721 N N . ILE A 1 96 ? -3.809 -16.172 4.633 1 97 96 ILE A N 1
ATOM 722 C CA . ILE A 1 96 ? -2.885 -15.148 4.164 1 97 96 ILE A CA 1
ATOM 723 C C . ILE A 1 96 ? -2.609 -15.344 2.674 1 97 96 ILE A C 1
ATOM 725 O O . ILE A 1 96 ? -2.418 -16.469 2.215 1 97 96 ILE A O 1
ATOM 729 N N . ARG A 1 97 ? -2.67 -14.32 1.911 1 97.44 97 ARG A N 1
ATOM 730 C CA . ARG A 1 97 ? -2.053 -14.203 0.593 1 97.44 97 ARG A CA 1
ATOM 731 C C . ARG A 1 97 ? -0.837 -13.289 0.637 1 97.44 97 ARG A C 1
ATOM 733 O O . ARG A 1 97 ? -0.927 -12.148 1.11 1 97.44 97 ARG A O 1
ATOM 740 N N . SER A 1 98 ? 0.331 -13.773 0.17 1 97.5 98 SER A N 1
ATOM 741 C CA . SER A 1 98 ? 1.529 -12.953 0.311 1 97.5 98 SER A CA 1
ATOM 742 C C . SER A 1 98 ? 2.475 -13.148 -0.871 1 97.5 98 SER A C 1
ATOM 744 O O . SER A 1 98 ? 2.438 -14.188 -1.538 1 97.5 98 SER A O 1
ATOM 746 N N . ILE A 1 99 ? 3.217 -12.195 -1.146 1 97.62 99 ILE A N 1
ATOM 747 C CA . ILE A 1 99 ? 4.359 -12.227 -2.051 1 97.62 99 ILE A CA 1
ATOM 748 C C . ILE A 1 99 ? 5.633 -11.875 -1.285 1 97.62 99 ILE A C 1
ATOM 750 O O . ILE A 1 99 ? 5.68 -10.875 -0.566 1 97.62 99 ILE A O 1
ATOM 754 N N . HIS A 1 100 ? 6.645 -12.711 -1.402 1 97.75 100 HIS A N 1
ATOM 755 C CA . HIS A 1 100 ? 7.93 -12.539 -0.731 1 97.75 100 HIS A CA 1
ATOM 756 C C . HIS A 1 100 ? 9.055 -12.312 -1.738 1 97.75 100 HIS A C 1
ATOM 758 O O . HIS A 1 100 ? 9.125 -12.992 -2.762 1 97.75 100 HIS A O 1
ATOM 764 N N . TYR A 1 101 ? 9.938 -11.391 -1.451 1 97.19 101 TYR A N 1
ATOM 765 C CA . TYR A 1 101 ? 11.062 -11.055 -2.318 1 97.19 101 TYR A CA 1
ATOM 766 C C . TYR A 1 101 ? 12.383 -11.414 -1.653 1 97.19 101 TYR A C 1
ATOM 768 O O . TYR A 1 101 ? 12.469 -11.508 -0.427 1 97.19 101 TYR A O 1
ATOM 776 N N . PRO A 1 102 ? 13.406 -11.609 -2.469 1 96.38 102 PRO A N 1
ATOM 777 C CA . PRO A 1 102 ? 14.664 -12.102 -1.911 1 96.38 102 PRO A CA 1
ATOM 778 C C . PRO A 1 102 ? 15.367 -11.078 -1.025 1 96.38 102 PRO A C 1
ATOM 780 O O . PRO A 1 102 ? 16.219 -11.438 -0.213 1 96.38 102 PRO A O 1
ATOM 783 N N . ASP A 1 103 ? 15.055 -9.812 -1.105 1 97.31 103 ASP A N 1
ATOM 784 C CA . ASP A 1 103 ? 15.695 -8.789 -0.29 1 97.31 103 ASP A CA 1
ATOM 785 C C . ASP A 1 103 ? 14.992 -8.633 1.056 1 97.31 103 ASP A C 1
ATOM 787 O O . ASP A 1 103 ? 15.328 -7.746 1.844 1 97.31 103 ASP A O 1
ATOM 791 N N . GLY A 1 104 ? 13.922 -9.422 1.244 1 97.31 104 GLY A N 1
ATOM 792 C CA . GLY A 1 104 ? 13.227 -9.422 2.521 1 97.31 104 GLY A CA 1
ATOM 793 C C . GLY A 1 104 ? 11.891 -8.703 2.469 1 97.31 104 GLY A C 1
ATOM 794 O O . GLY A 1 104 ? 11.102 -8.781 3.414 1 97.31 104 GLY A O 1
ATOM 795 N N . ALA A 1 105 ? 11.578 -8.016 1.398 1 98.31 105 ALA A N 1
ATOM 796 C CA . ALA A 1 105 ? 10.297 -7.34 1.248 1 98.31 105 ALA A CA 1
ATOM 797 C C . ALA A 1 105 ? 9.148 -8.352 1.218 1 98.31 105 ALA A C 1
ATOM 799 O O . ALA A 1 105 ? 9.289 -9.438 0.658 1 98.31 105 ALA A O 1
ATOM 800 N N . VAL A 1 106 ? 8.023 -7.98 1.807 1 98.38 106 VAL A N 1
ATOM 801 C CA . VAL A 1 106 ? 6.82 -8.805 1.795 1 98.38 106 VAL A CA 1
ATOM 802 C C . VAL A 1 106 ? 5.594 -7.922 1.565 1 98.38 106 VAL A C 1
ATOM 804 O O . VAL A 1 106 ? 5.461 -6.855 2.174 1 98.38 106 VAL A O 1
ATOM 807 N N . VAL A 1 107 ? 4.734 -8.219 0.665 1 98.12 107 VAL A N 1
ATOM 808 C CA . VAL A 1 107 ? 3.389 -7.676 0.499 1 98.12 107 VAL A CA 1
ATOM 809 C C . VAL A 1 107 ? 2.354 -8.75 0.826 1 98.12 107 VAL A C 1
ATOM 811 O O . VAL A 1 107 ? 2.365 -9.828 0.234 1 98.12 107 VAL A O 1
ATOM 814 N N . LEU A 1 108 ? 1.478 -8.508 1.789 1 98.25 108 LEU A N 1
ATOM 815 C CA . LEU A 1 108 ? 0.573 -9.578 2.195 1 98.25 108 LEU A CA 1
ATOM 816 C C . LEU A 1 108 ? -0.761 -9.016 2.67 1 98.25 108 LEU A C 1
ATOM 818 O O . LEU A 1 108 ? -0.832 -7.867 3.109 1 98.25 108 LEU A O 1
ATOM 822 N N . TYR A 1 109 ? -1.822 -9.711 2.455 1 98.62 109 TYR A N 1
ATOM 823 C CA . TYR A 1 109 ? -3.129 -9.477 3.061 1 98.62 109 TYR A CA 1
ATOM 824 C C . TYR A 1 109 ? -3.555 -10.672 3.912 1 98.62 109 TYR A C 1
ATOM 826 O O . TYR A 1 109 ? -3.592 -11.805 3.432 1 98.62 109 TYR A O 1
ATOM 834 N N . ASP A 1 110 ? -3.727 -10.398 5.215 1 98.5 110 ASP A N 1
ATOM 835 C CA . ASP A 1 110 ? -4.293 -11.375 6.145 1 98.5 110 ASP A CA 1
ATOM 836 C C . ASP A 1 110 ? -5.797 -11.164 6.305 1 98.5 110 ASP A C 1
ATOM 838 O O . ASP A 1 110 ? -6.234 -10.312 7.082 1 98.5 110 ASP A O 1
ATOM 842 N N . PHE A 1 111 ? -6.574 -11.938 5.582 1 97.69 111 PHE A N 1
ATOM 843 C CA . PHE A 1 111 ? -8.016 -11.711 5.59 1 97.69 111 PHE A CA 1
ATOM 844 C C . PHE A 1 111 ? -8.648 -12.305 6.84 1 97.69 111 PHE A C 1
ATOM 846 O O . PHE A 1 111 ? -9.844 -12.117 7.086 1 97.69 111 PHE A O 1
ATOM 853 N N . GLY A 1 112 ? -7.898 -13.078 7.664 1 97.31 112 GLY A N 1
ATOM 854 C CA . GLY A 1 112 ? -8.336 -13.43 9.008 1 97.31 112 GLY A CA 1
ATOM 855 C C . GLY A 1 112 ? -8.281 -12.266 9.977 1 97.31 112 GLY A C 1
ATOM 856 O O . GLY A 1 112 ? -9.156 -12.117 10.828 1 97.31 112 GLY A O 1
ATOM 857 N N . ARG A 1 113 ? -7.297 -11.438 9.852 1 97.75 113 ARG A N 1
ATOM 858 C CA . ARG A 1 113 ? -7.086 -10.305 10.75 1 97.75 113 ARG A CA 1
ATOM 859 C C . ARG A 1 113 ? -7.484 -8.992 10.086 1 97.75 113 ARG A C 1
ATOM 861 O O . ARG A 1 113 ? -7.434 -7.93 10.711 1 97.75 113 ARG A O 1
ATOM 868 N N . HIS A 1 114 ? -7.828 -8.953 8.836 1 98.5 114 HIS A N 1
ATOM 869 C CA . HIS A 1 114 ? -8.219 -7.801 8.039 1 98.5 114 HIS A CA 1
ATOM 870 C C . HIS A 1 114 ? -7.102 -6.766 7.977 1 98.5 114 HIS A C 1
ATOM 872 O O . HIS A 1 114 ? -7.328 -5.582 8.242 1 98.5 114 HIS A O 1
ATOM 878 N N . THR A 1 115 ? -5.859 -7.188 7.652 1 98.56 115 THR A N 1
ATOM 879 C CA . THR A 1 115 ? -4.707 -6.293 7.617 1 98.56 115 THR A CA 1
ATOM 880 C C . THR A 1 115 ? -3.961 -6.43 6.293 1 98.56 115 THR A C 1
ATOM 882 O O . THR A 1 115 ? -3.594 -7.535 5.887 1 98.56 115 THR A O 1
ATOM 885 N N . LEU A 1 116 ? -3.807 -5.363 5.602 1 98.69 116 LEU A N 1
ATOM 886 C CA . LEU A 1 116 ? -2.975 -5.262 4.406 1 98.69 116 LEU A CA 1
ATOM 887 C C . LEU A 1 116 ? -1.621 -4.641 4.738 1 98.69 116 LEU A C 1
ATOM 889 O O . LEU A 1 116 ? -1.556 -3.605 5.406 1 98.69 116 LEU A O 1
ATOM 893 N N . SER A 1 117 ? -0.478 -5.289 4.312 1 98.56 117 SER A N 1
ATOM 894 C CA . SER A 1 117 ? 0.836 -4.75 4.648 1 98.56 117 SER A CA 1
ATOM 895 C C . SER A 1 117 ? 1.786 -4.836 3.457 1 98.56 117 SER A C 1
ATOM 897 O O . SER A 1 117 ? 1.782 -5.824 2.721 1 98.56 117 SER A O 1
ATOM 899 N N . ALA A 1 118 ? 2.527 -3.842 3.211 1 98.69 118 ALA A N 1
ATOM 900 C CA . ALA A 1 118 ? 3.752 -3.812 2.416 1 98.69 118 ALA A CA 1
ATOM 901 C C . ALA A 1 118 ? 4.957 -3.436 3.275 1 98.69 118 ALA A C 1
ATOM 903 O O . ALA A 1 118 ? 5.086 -2.285 3.703 1 98.69 118 ALA A O 1
ATOM 904 N N . ILE A 1 119 ? 5.75 -4.352 3.59 1 98.69 119 ILE A N 1
ATOM 905 C CA . ILE A 1 119 ? 6.91 -4.172 4.453 1 98.69 119 ILE A CA 1
ATOM 906 C C . ILE A 1 119 ? 8.195 -4.281 3.629 1 98.69 119 ILE A C 1
ATOM 908 O O . ILE A 1 119 ? 8.539 -5.363 3.145 1 98.69 119 ILE A O 1
ATOM 912 N N . LEU A 1 120 ? 8.922 -3.205 3.475 1 98.69 120 LEU A N 1
ATOM 913 C CA . LEU A 1 120 ? 10.125 -3.125 2.646 1 98.69 120 LEU A CA 1
ATOM 914 C C . LEU A 1 120 ? 11.375 -3 3.51 1 98.69 120 LEU A C 1
ATOM 916 O O . LEU A 1 120 ? 11.297 -2.566 4.66 1 98.69 120 LEU A O 1
ATOM 920 N N . PRO A 1 121 ? 12.453 -3.373 3.01 1 98.38 121 PRO A N 1
ATOM 921 C CA . PRO A 1 121 ? 13.672 -3.344 3.818 1 98.38 121 PRO A CA 1
ATOM 922 C C . PRO A 1 121 ? 14.227 -1.934 3.996 1 98.38 121 PRO A C 1
ATOM 924 O O . PRO A 1 121 ? 13.742 -0.99 3.367 1 98.38 121 PRO A O 1
ATOM 927 N N . ALA A 1 122 ? 15.242 -1.857 4.883 1 97.81 122 ALA A N 1
ATOM 928 C CA . ALA A 1 122 ? 15.922 -0.582 5.102 1 97.81 122 ALA A CA 1
ATOM 929 C C . ALA A 1 122 ? 16.438 -0.002 3.785 1 97.81 122 ALA A C 1
ATOM 931 O O . ALA A 1 122 ? 16.922 -0.738 2.926 1 97.81 122 ALA A O 1
ATOM 932 N N . GLY A 1 123 ? 16.328 1.326 3.656 1 97.94 123 GLY A N 1
ATOM 933 C CA . GLY A 1 123 ? 16.797 2.008 2.457 1 97.94 123 GLY A CA 1
ATOM 934 C C . GLY A 1 123 ? 15.758 2.02 1.343 1 97.94 123 GLY A C 1
ATOM 935 O O . GLY A 1 123 ? 16 2.576 0.27 1 97.94 123 GLY A O 1
ATOM 936 N N . SER A 1 124 ? 14.586 1.471 1.618 1 98.38 124 SER A N 1
ATOM 937 C CA . SER A 1 124 ? 13.562 1.317 0.588 1 98.38 124 SER A CA 1
ATOM 938 C C . SER A 1 124 ? 12.758 2.602 0.413 1 98.38 124 SER A C 1
ATOM 940 O O . SER A 1 124 ? 12.844 3.512 1.239 1 98.38 124 SER A O 1
ATOM 942 N N . SER A 1 125 ? 12.094 2.672 -0.704 1 98.56 125 SER A N 1
ATOM 943 C CA . SER A 1 125 ? 11.148 3.744 -0.99 1 98.56 125 SER A CA 1
ATOM 944 C C . SER A 1 125 ? 9.875 3.201 -1.635 1 98.56 125 SER A C 1
ATOM 946 O O . SER A 1 125 ? 9.906 2.162 -2.297 1 98.56 125 SER A O 1
ATOM 948 N N . ALA A 1 126 ? 8.773 3.779 -1.377 1 98.44 126 ALA A N 1
ATOM 949 C CA . ALA A 1 126 ? 7.488 3.506 -2.016 1 98.44 126 ALA A CA 1
ATOM 950 C C . ALA A 1 126 ? 6.902 4.77 -2.639 1 98.44 126 ALA A C 1
ATOM 952 O O . ALA A 1 126 ? 6.914 5.836 -2.02 1 98.44 126 ALA A O 1
ATOM 953 N N . LEU A 1 127 ? 6.465 4.719 -3.887 1 98.56 127 LEU A N 1
ATOM 954 C CA . LEU A 1 127 ? 5.91 5.844 -4.633 1 98.56 127 LEU A CA 1
ATOM 955 C C . LEU A 1 127 ? 4.523 5.508 -5.168 1 98.56 127 LEU A C 1
ATOM 957 O O . LEU A 1 127 ? 4.316 4.438 -5.742 1 98.56 127 LEU A O 1
ATOM 961 N N . VAL A 1 128 ? 3.529 6.301 -4.84 1 98.19 128 VAL A N 1
ATOM 962 C CA . VAL A 1 128 ? 2.27 6.316 -5.578 1 98.19 128 VAL A CA 1
ATOM 963 C C . VAL A 1 128 ? 2.129 7.637 -6.332 1 9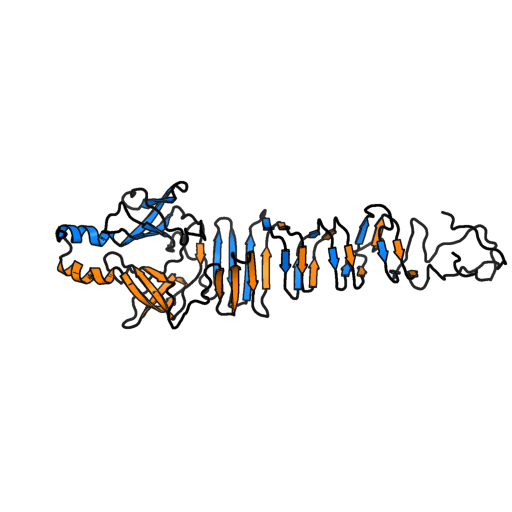8.19 128 VAL A C 1
ATOM 965 O O . VAL A 1 128 ? 2.074 8.703 -5.719 1 98.19 128 VAL A O 1
ATOM 968 N N . LYS A 1 129 ? 2.131 7.543 -7.637 1 98.5 129 LYS A N 1
ATOM 969 C CA . LYS A 1 129 ? 1.982 8.727 -8.477 1 98.5 129 LYS A CA 1
ATOM 970 C C . LYS A 1 129 ? 0.655 8.703 -9.234 1 98.5 129 LYS A C 1
ATOM 972 O O . LYS A 1 129 ? 0.363 7.75 -9.953 1 98.5 129 LYS A O 1
ATOM 977 N N . ALA A 1 130 ? -0.186 9.672 -8.953 1 98.44 130 ALA A N 1
ATOM 978 C CA . ALA A 1 130 ? -1.509 9.836 -9.555 1 98.44 130 ALA A CA 1
ATOM 979 C C . ALA A 1 130 ? -1.97 11.289 -9.469 1 98.44 130 ALA A C 1
ATOM 981 O O . ALA A 1 130 ? -1.338 12.109 -8.797 1 98.44 130 ALA A O 1
ATOM 982 N N . ASP A 1 131 ? -3.002 11.617 -10.219 1 98.25 131 ASP A N 1
ATOM 983 C CA . ASP A 1 131 ? -3.541 12.969 -10.133 1 98.25 131 ASP A CA 1
ATOM 984 C C . ASP A 1 131 ? -4.16 13.227 -8.766 1 98.25 131 ASP A C 1
ATOM 986 O O . ASP A 1 131 ? -4.07 14.336 -8.234 1 98.25 131 ASP A O 1
ATOM 990 N N . ALA A 1 132 ? -4.793 12.203 -8.211 1 98.5 132 ALA A N 1
ATOM 991 C CA . ALA A 1 132 ? -5.391 12.289 -6.879 1 98.5 132 ALA A CA 1
ATOM 992 C C . ALA A 1 132 ? -5.102 11.031 -6.062 1 98.5 132 ALA A C 1
ATOM 994 O O . ALA A 1 132 ? -5.16 9.922 -6.586 1 98.5 132 ALA A O 1
ATOM 995 N N . VAL A 1 133 ? -4.723 11.141 -4.832 1 98.5 133 VAL A N 1
ATOM 996 C CA . VAL A 1 133 ? -4.543 10.055 -3.875 1 98.5 133 VAL A CA 1
ATOM 997 C C . VAL A 1 133 ? -5.43 10.289 -2.654 1 98.5 133 VAL A C 1
ATOM 999 O O . VAL A 1 133 ? -5.469 11.391 -2.109 1 98.5 133 VAL A O 1
ATOM 1002 N N . THR A 1 134 ? -6.215 9.32 -2.27 1 98.56 134 THR A N 1
ATOM 1003 C CA . THR A 1 134 ? -7.102 9.43 -1.115 1 98.56 134 THR A CA 1
ATOM 1004 C C . THR A 1 134 ? -6.785 8.352 -0.088 1 98.56 134 THR A C 1
ATOM 1006 O O . THR A 1 134 ? -6.719 7.164 -0.426 1 98.56 134 THR A O 1
ATOM 1009 N N . ALA A 1 135 ? -6.438 8.727 1.058 1 98.25 135 ALA A N 1
ATOM 1010 C CA . ALA A 1 135 ? -6.48 7.828 2.209 1 98.25 135 ALA A CA 1
ATOM 1011 C C . ALA A 1 135 ? -7.832 7.902 2.912 1 98.25 135 ALA A C 1
ATOM 1013 O O . ALA A 1 135 ? -8.094 8.828 3.682 1 98.25 135 ALA A O 1
ATOM 1014 N N . ASP A 1 136 ? -8.734 6.977 2.629 1 98.12 136 ASP A N 1
ATOM 1015 C CA . ASP A 1 136 ? -10.062 6.922 3.225 1 98.12 136 ASP A CA 1
ATOM 1016 C C . ASP A 1 136 ? -10.078 6.02 4.457 1 98.12 136 ASP A C 1
ATOM 1018 O O . ASP A 1 136 ? -10.312 4.812 4.348 1 98.12 136 ASP A O 1
ATOM 1022 N N . ALA A 1 137 ? -9.781 6.492 5.527 1 98.38 137 ALA A N 1
ATOM 1023 C CA . ALA A 1 137 ? -9.648 5.812 6.816 1 98.38 137 ALA A CA 1
ATOM 1024 C C . ALA A 1 137 ? -10.031 6.742 7.965 1 98.38 137 ALA A C 1
ATOM 1026 O O . ALA A 1 137 ? -9.883 7.961 7.863 1 98.38 137 ALA A O 1
ATOM 1027 N N . LYS A 1 138 ? -10.539 6.164 9.047 1 98.06 138 LYS A N 1
ATOM 1028 C CA . LYS A 1 138 ? -10.828 6.969 10.234 1 98.06 138 LYS A CA 1
ATOM 1029 C C . LYS A 1 138 ? -9.555 7.586 10.797 1 98.06 138 LYS A C 1
ATOM 1031 O O . LYS A 1 138 ? -9.57 8.711 11.297 1 98.06 138 LYS A O 1
ATOM 1036 N N . GLU A 1 139 ? -8.516 6.867 10.742 1 98.25 139 GLU A N 1
ATOM 1037 C CA . GLU A 1 139 ? -7.234 7.309 11.273 1 98.25 139 GLU A CA 1
ATOM 1038 C C . GLU A 1 139 ? -6.098 6.996 10.297 1 98.25 139 GLU A C 1
ATOM 1040 O O . GLU A 1 139 ? -6 5.875 9.789 1 98.25 139 GLU A O 1
ATOM 1045 N N . THR A 1 140 ? -5.223 7.938 9.938 1 98.44 140 THR A N 1
ATOM 1046 C CA . THR A 1 140 ? -3.961 7.777 9.227 1 98.44 140 THR A CA 1
ATOM 1047 C C . THR A 1 140 ? -2.789 8.219 10.094 1 98.44 140 THR A C 1
ATOM 1049 O O . THR A 1 140 ? -2.775 9.344 10.609 1 98.44 140 THR A O 1
ATOM 1052 N N . THR A 1 141 ? -1.885 7.336 10.32 1 98.69 141 THR A N 1
ATOM 1053 C CA . THR A 1 141 ? -0.724 7.637 11.156 1 98.69 141 THR A CA 1
ATOM 1054 C C . THR A 1 141 ? 0.556 7.613 10.32 1 98.69 141 THR A C 1
ATOM 1056 O O . THR A 1 141 ? 0.847 6.625 9.648 1 98.69 141 THR A O 1
ATOM 1059 N N . CYS A 1 142 ? 1.251 8.703 10.297 1 98.56 142 CYS A N 1
ATOM 1060 C CA . CYS A 1 142 ? 2.617 8.758 9.789 1 98.56 142 CYS A CA 1
ATOM 1061 C C . CYS A 1 142 ? 3.627 8.688 10.93 1 98.56 142 CYS A C 1
ATOM 1063 O O . CYS A 1 142 ? 3.703 9.602 11.758 1 98.56 142 CYS A O 1
ATOM 1065 N N . THR A 1 143 ? 4.406 7.625 10.906 1 98.25 143 THR A N 1
ATOM 1066 C CA . THR A 1 143 ? 5.254 7.371 12.07 1 98.25 143 THR A CA 1
ATOM 1067 C C . THR A 1 143 ? 6.508 8.242 12.023 1 98.25 143 THR A C 1
ATOM 1069 O O . THR A 1 143 ? 7.145 8.477 13.047 1 98.25 143 THR A O 1
ATOM 1072 N N . GLY A 1 144 ? 6.945 8.617 10.844 1 98 144 GLY A N 1
ATOM 1073 C CA . GLY A 1 144 ? 8.102 9.477 10.703 1 98 144 GLY A CA 1
ATOM 1074 C C . GLY A 1 144 ? 7.738 10.906 10.344 1 98 144 GLY A C 1
ATOM 1075 O O . GLY A 1 144 ? 6.68 11.398 10.734 1 98 144 GLY A O 1
ATOM 1076 N N . ASN A 1 145 ? 8.656 11.648 9.742 1 98.62 145 ASN A N 1
ATOM 1077 C CA . ASN A 1 145 ? 8.445 13.023 9.305 1 98.62 145 ASN A CA 1
ATOM 1078 C C . ASN A 1 145 ? 7.59 13.094 8.047 1 98.62 145 ASN A C 1
ATOM 1080 O O . ASN A 1 145 ? 7.605 12.164 7.23 1 98.62 145 ASN A O 1
ATOM 1084 N N . VAL A 1 146 ? 6.875 14.141 7.938 1 98.62 146 VAL A N 1
ATOM 1085 C CA . VAL A 1 146 ? 6.07 14.406 6.75 1 98.62 146 VAL A CA 1
ATOM 1086 C C . VAL A 1 146 ? 6.449 15.766 6.156 1 98.62 146 VAL A C 1
ATOM 1088 O O . VAL A 1 146 ? 6.484 16.766 6.867 1 98.62 146 VAL A O 1
ATOM 1091 N N . THR A 1 147 ? 6.77 15.766 4.961 1 98.69 147 THR A N 1
ATOM 1092 C CA . THR A 1 147 ? 6.992 16.984 4.199 1 98.69 147 THR A CA 1
ATOM 1093 C C . THR A 1 147 ? 5.922 17.156 3.123 1 98.69 147 THR A C 1
ATOM 1095 O O . THR A 1 147 ? 5.742 16.281 2.275 1 98.69 147 THR A O 1
ATOM 1098 N N . ILE A 1 148 ? 5.238 18.266 3.184 1 98.5 148 ILE A N 1
ATOM 1099 C CA . ILE A 1 148 ? 4.258 18.641 2.172 1 98.5 148 ILE A CA 1
ATOM 1100 C C . ILE A 1 148 ? 4.828 19.75 1.292 1 98.5 148 ILE A C 1
ATOM 1102 O O . ILE A 1 148 ? 4.988 20.891 1.74 1 98.5 148 ILE A O 1
ATOM 1106 N N . LYS A 1 149 ? 5.102 19.375 0.11 1 97.88 149 LYS A N 1
ATOM 1107 C CA . LYS A 1 149 ? 5.711 20.344 -0.79 1 97.88 149 LYS A CA 1
ATOM 1108 C C . LYS A 1 149 ? 4.68 21.344 -1.298 1 97.88 149 LYS A C 1
ATOM 1110 O O . LYS A 1 149 ? 5.02 22.484 -1.622 1 97.88 149 LYS A O 1
ATOM 1115 N N . GLY A 1 150 ? 3.422 20.938 -1.438 1 97.31 150 GLY A N 1
ATOM 1116 C CA . GLY A 1 150 ? 2.34 21.828 -1.806 1 97.31 150 GLY A CA 1
ATOM 1117 C C . GLY A 1 150 ? 1.689 22.5 -0.611 1 97.31 150 GLY A C 1
ATOM 1118 O O . GLY A 1 150 ? 2.365 22.844 0.364 1 97.31 150 GLY A O 1
ATOM 1119 N N . ASN A 1 151 ? 0.346 22.844 -0.696 1 97.75 151 ASN A N 1
ATOM 1120 C CA . ASN A 1 151 ? -0.412 23.469 0.378 1 97.75 151 ASN A CA 1
ATOM 1121 C C . ASN A 1 151 ? -1.034 22.438 1.312 1 97.75 151 ASN A C 1
ATOM 1123 O O . ASN A 1 151 ? -1.311 21.312 0.898 1 97.75 151 ASN A O 1
ATOM 1127 N N . LEU A 1 152 ? -1.212 22.828 2.488 1 98.19 152 LEU A N 1
ATOM 1128 C CA . LEU A 1 152 ? -1.941 22.047 3.479 1 98.19 152 LEU A CA 1
ATOM 1129 C C . LEU A 1 152 ? -3.266 22.703 3.832 1 98.19 152 LEU A C 1
ATOM 1131 O O . LEU A 1 152 ? -3.293 23.891 4.207 1 98.19 152 LEU A O 1
ATOM 1135 N N . ILE A 1 153 ? -4.344 22 3.643 1 98.56 153 ILE A N 1
ATOM 1136 C CA . ILE A 1 153 ? -5.656 22.453 4.102 1 98.56 153 ILE A CA 1
ATOM 1137 C C . ILE A 1 153 ? -6.203 21.453 5.125 1 98.56 153 ILE A C 1
ATOM 1139 O O . ILE A 1 153 ? -6.375 20.266 4.824 1 98.56 153 ILE A O 1
ATOM 1143 N N . VAL A 1 154 ? -6.41 21.922 6.32 1 98.56 154 VAL A N 1
ATOM 1144 C CA . VAL A 1 154 ? -7.035 21.109 7.367 1 98.56 154 VAL A CA 1
ATOM 1145 C C . VAL A 1 154 ? -8.453 21.625 7.629 1 98.56 154 VAL A C 1
ATOM 1147 O O . VAL A 1 154 ? -8.633 22.734 8.117 1 98.56 154 VAL A O 1
ATOM 1150 N N . GLU A 1 155 ? -9.359 20.781 7.262 1 98.25 155 GLU A N 1
ATOM 1151 C CA . GLU A 1 155 ? -10.758 21.156 7.457 1 98.25 155 GLU A CA 1
ATOM 1152 C C . GLU A 1 155 ? -11.172 21.016 8.914 1 98.25 155 GLU A C 1
ATOM 1154 O O . GLU A 1 155 ? -12.039 21.75 9.398 1 98.25 155 GLU A O 1
ATOM 1159 N N . GLY A 1 156 ? -10.578 20.047 9.547 1 97.94 156 GLY A N 1
ATOM 1160 C CA . GLY A 1 156 ? -10.852 19.844 10.969 1 97.94 156 GLY A CA 1
ATOM 1161 C C . GLY A 1 156 ? -9.922 20.641 11.867 1 97.94 156 GLY A C 1
ATOM 1162 O O . GLY A 1 156 ? -9.328 21.625 11.445 1 97.94 156 GLY A O 1
ATOM 1163 N N . PHE A 1 157 ? -9.844 20.281 13.156 1 98.06 157 PHE A N 1
ATOM 1164 C CA . PHE A 1 157 ? -9.008 20.922 14.156 1 98.06 157 PHE A CA 1
ATOM 1165 C C . PHE A 1 157 ? -7.559 20.469 14.031 1 98.06 157 PHE A C 1
ATOM 1167 O O . PHE A 1 157 ? -7.293 19.312 13.727 1 98.06 157 PHE A O 1
ATOM 1174 N N . SER 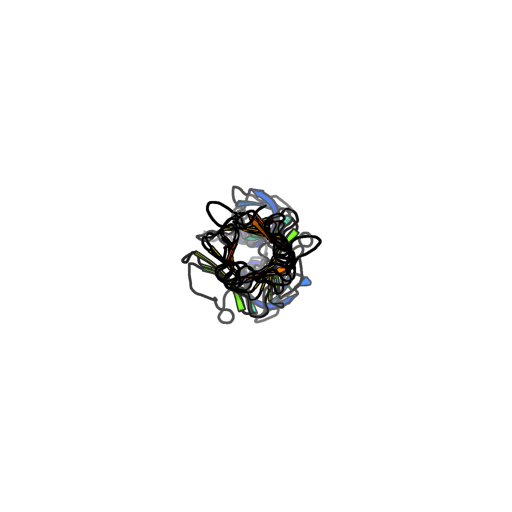A 1 158 ? -6.547 21.422 14.273 1 98.19 158 SER A N 1
ATOM 1175 C CA . SER A 1 158 ? -5.121 21.109 14.211 1 98.19 158 SER A CA 1
ATOM 1176 C C . SER A 1 158 ? -4.48 21.188 15.594 1 98.19 158 SER A C 1
ATOM 1178 O O . SER A 1 158 ? -4.418 22.25 16.203 1 98.19 158 SER A O 1
ATOM 1180 N N . ALA A 1 159 ? -4.078 20.062 16.062 1 97.88 159 ALA A N 1
ATOM 1181 C CA . ALA A 1 159 ? -3.326 20 17.312 1 97.88 159 ALA A CA 1
ATOM 1182 C C . ALA A 1 159 ? -1.827 19.906 17.047 1 97.88 159 ALA A C 1
ATOM 1184 O O . ALA A 1 159 ? -1.353 18.906 16.484 1 97.88 159 ALA A O 1
ATOM 1185 N N . LEU A 1 160 ? -1.001 20.891 17.438 1 97.25 160 LEU A N 1
ATOM 1186 C CA . LEU A 1 160 ? 0.453 20.922 17.328 1 97.25 160 LEU A CA 1
ATOM 1187 C C . LEU A 1 160 ? 1.114 20.797 18.688 1 97.25 160 LEU A C 1
ATOM 1189 O O . LEU A 1 160 ? 1.256 21.781 19.422 1 97.25 160 LEU A O 1
ATOM 1193 N N . ASN A 1 161 ? 1.602 19.625 18.953 1 95.62 161 ASN A N 1
ATOM 1194 C CA . ASN A 1 161 ? 1.818 19.234 20.344 1 95.62 161 ASN A CA 1
ATOM 1195 C C . ASN A 1 161 ? 3.248 19.531 20.797 1 95.62 161 ASN A C 1
ATOM 1197 O O . ASN A 1 161 ? 3.578 19.375 21.969 1 95.62 161 ASN A O 1
ATOM 1201 N N . LYS A 1 162 ? 4.059 19.969 19.938 1 94.38 162 LYS A N 1
ATOM 1202 C CA . LYS A 1 162 ? 5.434 20.281 20.297 1 94.38 162 LYS A CA 1
ATOM 1203 C C . LYS A 1 162 ? 5.863 21.625 19.703 1 94.38 162 LYS A C 1
ATOM 1205 O O . LYS A 1 162 ? 7.012 21.781 19.281 1 94.38 162 LYS A O 1
ATOM 1210 N N . GLY A 1 163 ? 4.961 22.5 19.547 1 94.94 163 GLY A N 1
ATOM 1211 C CA . GLY A 1 163 ? 5.234 23.844 19.062 1 94.94 163 GLY A CA 1
ATOM 1212 C C . GLY A 1 163 ? 5.07 23.984 17.562 1 94.94 163 GLY A C 1
ATOM 1213 O O . GLY A 1 163 ? 4.676 23.016 16.891 1 94.94 163 GLY A O 1
ATOM 1214 N N . ALA A 1 164 ? 5.277 25.219 17.031 1 95.38 164 ALA A N 1
ATOM 1215 C CA . ALA A 1 164 ? 5.195 25.516 15.609 1 95.38 164 ALA A CA 1
ATOM 1216 C C . ALA A 1 164 ? 6.062 26.719 15.242 1 95.38 164 ALA A C 1
ATOM 1218 O O . ALA A 1 164 ? 6.191 27.656 16.031 1 95.38 164 ALA A O 1
ATOM 1219 N N . LYS A 1 165 ? 6.656 26.578 14.156 1 95.19 165 LYS A N 1
ATOM 1220 C CA . LYS A 1 165 ? 7.344 27.703 13.547 1 95.19 165 LYS A CA 1
ATOM 1221 C C . LYS A 1 165 ? 6.711 28.078 12.211 1 95.19 165 LYS A C 1
ATOM 1223 O O . LYS A 1 165 ? 6.516 27.219 11.352 1 95.19 165 LYS A O 1
ATOM 1228 N N . VAL A 1 166 ? 6.348 29.359 12.094 1 96 166 VAL A N 1
ATOM 1229 C CA . VAL A 1 166 ? 5.754 29.859 10.859 1 96 166 VAL A CA 1
ATOM 1230 C C . VAL A 1 166 ? 6.715 30.844 10.195 1 96 166 VAL A C 1
ATOM 1232 O O . VAL A 1 166 ? 7.117 31.844 10.797 1 96 166 VAL A O 1
ATOM 1235 N N . LEU A 1 167 ? 7.035 30.516 9.008 1 92.81 167 LEU A N 1
ATOM 1236 C CA . LEU A 1 167 ? 7.875 31.391 8.203 1 92.81 167 LEU A CA 1
ATOM 1237 C C . LEU A 1 167 ? 7.039 32.156 7.172 1 92.81 167 LEU A C 1
ATOM 1239 O O . LEU A 1 167 ? 6.215 31.547 6.48 1 92.81 167 LEU A O 1
ATOM 1243 N N . GLY A 1 168 ? 7.148 33.469 7.098 1 83.5 168 GLY A N 1
ATOM 1244 C CA . GLY A 1 168 ? 6.418 34.281 6.129 1 83.5 168 GLY A CA 1
ATOM 1245 C C . GLY A 1 168 ? 6.934 34.094 4.711 1 83.5 168 GLY A C 1
ATOM 1246 O O . GLY A 1 168 ? 8.125 33.875 4.5 1 83.5 168 GLY A O 1
ATOM 1247 N N . GLY A 1 169 ? 6.215 33.812 3.592 1 68.12 169 GLY A N 1
ATOM 1248 C CA . GLY A 1 169 ? 6.574 33.5 2.219 1 68.12 169 GLY A CA 1
ATOM 1249 C C . GLY A 1 169 ? 6.594 34.719 1.312 1 68.12 169 GLY A C 1
ATOM 1250 O O . GLY A 1 169 ? 6.773 34.562 0.098 1 68.12 169 GLY A O 1
ATOM 1251 N N . GLY A 1 170 ? 6.188 35.906 1.694 1 67.25 170 GLY A N 1
ATOM 1252 C CA . GLY A 1 170 ? 6.059 37.062 0.816 1 67.25 170 GLY A CA 1
ATOM 1253 C C . GLY A 1 170 ? 5.578 38.281 1.534 1 67.25 170 GLY A C 1
ATOM 1254 O O . GLY A 1 170 ? 5.855 38.469 2.721 1 67.25 170 GLY A O 1
ATOM 1255 N N . ASP A 1 171 ? 4.691 38.938 0.59 1 72.62 171 ASP A N 1
ATOM 1256 C CA . ASP A 1 171 ? 4.102 40.188 1.021 1 72.62 171 ASP A CA 1
ATOM 1257 C C . ASP A 1 171 ? 2.904 39.969 1.938 1 72.62 171 ASP A C 1
ATOM 1259 O O . ASP A 1 171 ? 2.111 39.031 1.708 1 72.62 171 ASP A O 1
ATOM 1263 N N . GLY A 1 172 ? 2.951 40.281 3.066 1 83.38 172 GLY A N 1
ATOM 1264 C CA . GLY A 1 172 ? 1.852 40.25 4.016 1 83.38 172 GLY A CA 1
ATOM 1265 C C . GLY A 1 172 ? 2.213 39.531 5.312 1 83.38 172 GLY A C 1
ATOM 1266 O O . GLY A 1 172 ? 3.385 39.25 5.559 1 83.38 172 GLY A O 1
ATOM 1267 N N . ALA A 1 173 ? 1.168 39.312 6.094 1 91.56 173 ALA A N 1
ATOM 1268 C CA . ALA A 1 173 ? 1.367 38.719 7.402 1 91.56 173 ALA A CA 1
ATOM 1269 C C . ALA A 1 173 ? 1.759 37.25 7.27 1 91.56 173 ALA A C 1
ATOM 1271 O O . ALA A 1 173 ? 1.22 36.531 6.422 1 91.56 173 ALA A O 1
ATOM 1272 N N . ALA A 1 174 ? 2.727 36.781 8.016 1 94.06 174 ALA A N 1
ATOM 1273 C CA . ALA A 1 174 ? 3.15 35.375 8.062 1 94.06 174 ALA A CA 1
ATOM 1274 C C . ALA A 1 174 ? 2.031 34.5 8.578 1 94.06 174 ALA A C 1
ATOM 1276 O O . ALA A 1 174 ? 1.905 33.344 8.156 1 94.06 174 ALA A O 1
ATOM 1277 N N . MET A 1 175 ? 1.202 35.031 9.469 1 95.25 175 MET A N 1
ATOM 1278 C CA . MET A 1 175 ? 0.062 34.312 10.031 1 95.25 175 MET A CA 1
ATOM 1279 C C . MET A 1 175 ? -1.17 35.188 10.094 1 95.25 175 MET A C 1
ATOM 1281 O O . MET A 1 175 ? -1.119 36.281 10.656 1 95.25 175 MET A O 1
ATOM 1285 N N . ILE A 1 176 ? -2.205 34.781 9.438 1 94.94 176 ILE A N 1
ATOM 1286 C CA . ILE A 1 176 ? -3.492 35.469 9.477 1 94.94 176 ILE A CA 1
ATOM 1287 C C . ILE A 1 176 ? -4.504 34.625 10.242 1 94.94 176 ILE A C 1
ATOM 1289 O O . ILE A 1 176 ? -4.707 33.438 9.93 1 94.94 176 ILE A O 1
ATOM 1293 N N . VAL A 1 177 ? -5.129 35.156 11.289 1 96.56 177 VAL A N 1
ATOM 1294 C CA . VAL A 1 177 ? -6.121 34.469 12.109 1 96.56 177 VAL A CA 1
ATOM 1295 C C . VAL A 1 177 ? -7.477 35.156 11.977 1 96.56 177 VAL A C 1
ATOM 1297 O O . VAL A 1 177 ? -7.629 36.312 12.375 1 96.56 177 VAL A O 1
ATOM 1300 N N . ASP A 1 178 ? -8.352 34.469 11.336 1 96.31 178 ASP A N 1
ATOM 1301 C CA . ASP A 1 178 ? -9.734 34.938 11.32 1 96.31 178 ASP A CA 1
ATOM 1302 C C . ASP A 1 178 ? -10.445 34.594 12.625 1 96.31 178 ASP A C 1
ATOM 1304 O O . ASP A 1 178 ? -11.227 33.625 12.68 1 96.31 178 ASP A O 1
ATOM 1308 N N . GLY A 1 179 ? -10.242 35.375 13.609 1 95.88 179 GLY A N 1
ATOM 1309 C CA . GLY A 1 179 ? -10.695 35.188 14.977 1 95.88 179 GLY A CA 1
ATOM 1310 C C . GLY A 1 179 ? -9.711 35.688 16.016 1 95.88 179 GLY A C 1
ATOM 1311 O O . GLY A 1 179 ? -9.031 36.688 15.781 1 95.88 179 GLY A O 1
ATOM 1312 N N . ASP A 1 180 ? -9.734 35.062 17.297 1 95.38 180 ASP A N 1
ATOM 1313 C CA . ASP A 1 180 ? -8.875 35.469 18.406 1 95.38 180 ASP A CA 1
ATOM 1314 C C . ASP A 1 180 ? -7.629 34.594 18.5 1 95.38 180 ASP A C 1
ATOM 1316 O O . ASP A 1 180 ? -7.648 33.438 18.078 1 95.38 180 ASP A O 1
ATOM 1320 N N . VAL A 1 181 ? -6.555 35.156 18.953 1 95.88 181 VAL A N 1
ATOM 1321 C CA . VAL A 1 181 ? -5.383 34.438 19.422 1 95.88 181 VAL A CA 1
ATOM 1322 C C . VAL A 1 181 ? -5.305 34.5 20.953 1 95.88 181 VAL A C 1
ATOM 1324 O O . VAL A 1 181 ? -5.426 35.562 21.531 1 95.88 181 VAL A O 1
ATOM 1327 N N . GLN A 1 182 ? -5.23 33.406 21.516 1 95.19 182 GLN A N 1
ATOM 1328 C CA . GLN A 1 182 ? -5.109 33.344 22.969 1 95.19 182 GLN A CA 1
ATOM 1329 C C . GLN A 1 182 ? -3.855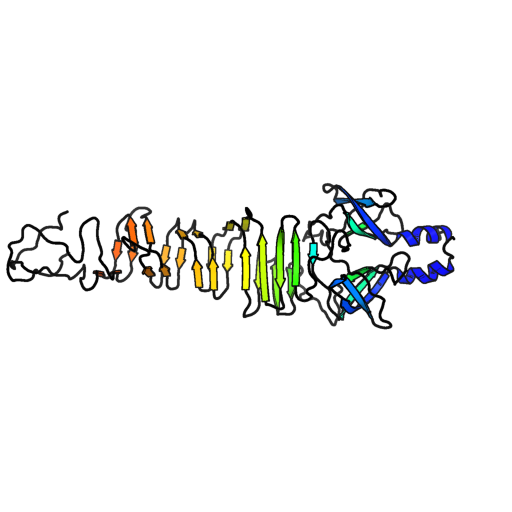 32.562 23.375 1 95.19 182 GLN A C 1
ATOM 1331 O O . GLN A 1 182 ? -3.676 31.406 22.984 1 95.19 182 GLN A O 1
ATOM 1336 N N . ALA A 1 183 ? -3.014 33.156 24.141 1 94.5 183 ALA A N 1
ATOM 1337 C CA . ALA A 1 183 ? -1.833 32.531 24.703 1 94.5 183 ALA A CA 1
ATOM 1338 C C . ALA A 1 183 ? -1.967 32.375 26.219 1 94.5 183 ALA A C 1
ATOM 1340 O O . ALA A 1 183 ? -2.316 33.312 26.922 1 94.5 183 ALA A O 1
ATOM 1341 N N . ALA A 1 184 ? -1.758 31.156 26.672 1 91.81 184 ALA A N 1
ATOM 1342 C CA . ALA A 1 184 ? -1.752 30.938 28.109 1 91.81 184 ALA A CA 1
ATOM 1343 C C . ALA A 1 184 ? -0.591 31.688 28.766 1 91.81 184 ALA A C 1
ATOM 1345 O O . ALA A 1 184 ? -0.718 32.188 29.891 1 91.81 184 ALA A O 1
ATOM 1346 N N . GLY A 1 185 ? 0.458 31.734 28.109 1 89.94 185 GLY A N 1
ATOM 1347 C CA . GLY A 1 185 ? 1.619 32.438 28.594 1 89.94 185 GLY A CA 1
ATOM 1348 C C . GLY A 1 185 ? 1.636 33.906 28.188 1 89.94 185 GLY A C 1
ATOM 1349 O O . GLY A 1 185 ? 0.727 34.656 28.531 1 89.94 185 GLY A O 1
ATOM 1350 N N . ASP A 1 186 ? 2.59 34.375 27.328 1 91.44 186 ASP A N 1
ATOM 1351 C CA . ASP A 1 186 ? 2.752 35.719 26.844 1 91.44 186 ASP A CA 1
ATOM 1352 C C . ASP A 1 186 ? 2.75 35.781 25.328 1 91.44 186 ASP A C 1
ATOM 1354 O O . ASP A 1 186 ? 2.877 34.75 24.672 1 91.44 186 ASP A O 1
ATOM 1358 N N . VAL A 1 187 ? 2.406 36.906 24.766 1 93.38 187 VAL A N 1
ATOM 1359 C CA . VAL A 1 187 ? 2.633 37.219 23.359 1 93.38 187 VAL A CA 1
ATOM 1360 C C . VAL A 1 187 ? 3.697 38.312 23.266 1 93.38 187 VAL A C 1
ATOM 1362 O O . VAL A 1 187 ? 3.553 39.406 23.844 1 93.38 187 VAL A O 1
ATOM 1365 N N . LYS A 1 188 ? 4.766 38.031 22.594 1 91.75 188 LYS A N 1
ATOM 1366 C CA . LYS A 1 188 ? 5.852 39 22.453 1 91.75 188 LYS A CA 1
ATOM 1367 C C . LYS A 1 188 ? 6.086 39.312 20.984 1 91.75 188 LYS A C 1
ATOM 1369 O O . LYS A 1 188 ? 6.07 38.438 20.125 1 91.75 188 LYS A O 1
ATOM 1374 N N . ALA A 1 189 ? 6.168 40.562 20.688 1 91.19 189 ALA A N 1
ATOM 1375 C CA . ALA A 1 189 ? 6.695 41.062 19.406 1 91.19 189 ALA A CA 1
ATOM 1376 C C . ALA A 1 189 ? 8.125 41.562 19.578 1 91.19 189 ALA A C 1
ATOM 1378 O O . ALA A 1 189 ? 8.344 42.656 20.125 1 91.19 189 ALA A O 1
ATOM 1379 N N . GLY A 1 190 ? 9.062 40.781 19.094 1 88.56 190 GLY A N 1
ATOM 1380 C CA . GLY A 1 190 ? 10.43 41.062 19.5 1 88.56 190 GLY A CA 1
ATOM 1381 C C . GLY A 1 190 ? 10.633 40.938 21 1 88.56 190 GLY A C 1
ATOM 1382 O O . GLY A 1 190 ? 10.281 39.938 21.609 1 88.56 190 GLY A O 1
ATOM 1383 N N . ASP A 1 191 ? 11.07 42.062 21.656 1 86.75 191 ASP A N 1
ATOM 1384 C CA . ASP A 1 191 ? 11.367 42.031 23.078 1 86.75 191 ASP A CA 1
ATOM 1385 C C . ASP A 1 191 ? 10.219 42.656 23.891 1 86.75 191 ASP A C 1
ATOM 1387 O O . ASP A 1 191 ? 10.297 42.719 25.125 1 86.75 191 ASP A O 1
ATOM 1391 N N . ILE A 1 192 ? 9.148 43.094 23.312 1 87.5 192 ILE A N 1
ATOM 1392 C CA . ILE A 1 192 ? 8.055 43.75 24 1 87.5 192 ILE A CA 1
ATOM 1393 C C . ILE A 1 192 ? 6.988 42.719 24.406 1 87.5 192 ILE A C 1
ATOM 1395 O O . ILE A 1 192 ? 6.418 42.062 23.531 1 87.5 192 ILE A O 1
ATOM 1399 N N . SER A 1 193 ? 6.758 42.594 25.656 1 90.38 193 SER A N 1
ATOM 1400 C CA . SER A 1 193 ? 5.77 41.688 26.234 1 90.38 193 SER A CA 1
ATOM 1401 C C . SER A 1 193 ? 4.387 42.312 26.281 1 90.38 193 SER A C 1
ATOM 1403 O O . SER A 1 193 ? 4.25 43.469 26.672 1 90.38 193 SER A O 1
ATOM 1405 N N . LEU A 1 194 ? 3.404 41.531 25.797 1 89.06 194 LEU A N 1
ATOM 1406 C CA . LEU A 1 194 ? 2.033 42.031 25.906 1 89.06 194 LEU A CA 1
ATOM 1407 C C . LEU A 1 194 ? 1.614 42.125 27.359 1 89.06 194 LEU A C 1
ATOM 1409 O O . LEU A 1 194 ? 0.962 43.094 27.75 1 89.06 194 LEU A O 1
ATOM 1413 N N . ARG A 1 195 ? 2.004 41.219 28.203 1 84.06 195 ARG A N 1
ATOM 1414 C CA . ARG A 1 195 ? 1.553 41.156 29.594 1 84.06 195 ARG A CA 1
ATOM 1415 C C . ARG A 1 195 ? 2.246 42.219 30.453 1 84.06 195 ARG A C 1
ATOM 1417 O O . ARG A 1 195 ? 1.68 42.688 31.438 1 84.06 195 ARG A O 1
ATOM 1424 N N . ARG A 1 196 ? 3.531 42.5 30.109 1 84.81 196 ARG A N 1
ATOM 1425 C CA . ARG A 1 196 ? 4.328 43.188 31.109 1 84.81 196 ARG A CA 1
ATOM 1426 C C . ARG A 1 196 ? 4.977 44.438 30.531 1 84.81 196 ARG A C 1
ATOM 1428 O O . ARG A 1 196 ? 5.734 45.125 31.219 1 84.81 196 ARG A O 1
ATOM 1435 N N . HIS A 1 197 ? 4.707 44.719 29.328 1 81.31 197 HIS A N 1
ATOM 1436 C CA . HIS A 1 197 ? 5.379 45.906 28.766 1 81.31 197 HIS A CA 1
ATOM 1437 C C . HIS A 1 197 ? 4.965 47.156 29.5 1 81.31 197 HIS A C 1
ATOM 1439 O O . HIS A 1 197 ? 3.885 47.219 30.094 1 81.31 197 HIS A O 1
ATOM 1445 N N . LYS A 1 198 ? 5.977 48.188 29.547 1 76.81 198 LYS A N 1
ATOM 1446 C CA . LYS A 1 198 ? 5.77 49.5 30.156 1 76.81 198 LYS A CA 1
ATOM 1447 C C . LYS A 1 198 ? 5.859 50.594 29.109 1 76.81 198 LYS A C 1
ATOM 1449 O O . LYS A 1 198 ? 6.324 50.375 27.984 1 76.81 198 LYS A O 1
ATOM 1454 N N . HIS A 1 199 ? 5.227 51.781 29.453 1 76.19 199 HIS A N 1
ATOM 1455 C CA . HIS A 1 199 ? 5.363 52.938 28.578 1 76.19 199 HIS A CA 1
ATOM 1456 C C . HIS A 1 199 ? 6.215 54 29.234 1 76.19 199 HIS A C 1
ATOM 1458 O O . HIS A 1 199 ? 6.145 54.219 30.453 1 76.19 199 HIS A O 1
ATOM 1464 N N . GLY A 1 200 ? 7.188 54.531 28.5 1 70.81 200 GLY A N 1
ATOM 1465 C CA . GLY A 1 200 ? 7.949 55.688 28.953 1 70.81 200 GLY A CA 1
ATOM 1466 C C . GLY A 1 200 ? 7.234 57 28.719 1 70.81 200 GLY A C 1
ATOM 1467 O O . GLY A 1 200 ? 6.137 57.031 28.172 1 70.81 200 GLY A O 1
ATOM 1468 N N . GLU A 1 201 ? 7.84 58.094 29.234 1 72.19 201 GLU A N 1
ATOM 1469 C CA . GLU A 1 201 ? 7.383 59.469 29.016 1 72.19 201 GLU A CA 1
ATOM 1470 C C . GLU A 1 201 ? 5.988 59.688 29.594 1 72.19 201 GLU A C 1
ATOM 1472 O O . GLU A 1 201 ? 5.148 60.344 28.969 1 72.19 201 GLU A O 1
ATOM 1477 N N . VAL A 1 202 ? 5.738 58.906 30.547 1 73.56 202 VAL A N 1
ATOM 1478 C CA . VAL A 1 202 ? 4.496 59.094 31.297 1 73.56 202 VAL A CA 1
ATOM 1479 C C . VAL A 1 202 ? 4.801 59.656 32.688 1 73.56 202 VAL A C 1
ATOM 1481 O O . VAL A 1 202 ? 5.906 59.469 33.219 1 73.56 202 VAL A O 1
ATOM 1484 N N . LYS A 1 203 ? 4.027 60.5 33.188 1 77 203 LYS A N 1
ATOM 1485 C CA . LYS A 1 203 ? 4.078 60.844 34.625 1 77 203 LYS A CA 1
ATOM 1486 C C . LYS A 1 203 ? 3.318 59.812 35.438 1 77 203 LYS A C 1
ATOM 1488 O O . LYS A 1 203 ? 2.178 59.469 35.125 1 77 203 LYS A O 1
ATOM 1493 N N . ARG A 1 204 ? 4.113 59.312 36.406 1 80.25 204 ARG A N 1
ATOM 1494 C CA . ARG A 1 204 ? 3.471 58.344 37.281 1 80.25 204 ARG A CA 1
ATOM 1495 C C . ARG A 1 204 ? 2.316 58.969 38.031 1 80.25 204 ARG A C 1
ATOM 1497 O O . ARG A 1 204 ? 2.379 60.156 38.438 1 80.25 204 ARG A O 1
ATOM 1504 N N . GLY A 1 205 ? 1.249 58.344 38.094 1 80.5 205 GLY A N 1
ATOM 1505 C CA . GLY A 1 205 ? 0.088 58.719 38.906 1 80.5 205 GLY A CA 1
ATOM 1506 C C . GLY A 1 205 ? -0.65 57.531 39.469 1 80.5 205 GLY A C 1
ATOM 1507 O O . GLY A 1 205 ? -0.158 56.406 39.438 1 80.5 205 GLY A O 1
ATOM 1508 N N . ASP A 1 206 ? -1.71 57.719 40.188 1 81.19 206 ASP A N 1
ATOM 1509 C CA . ASP A 1 206 ? -2.475 56.656 40.844 1 81.19 206 ASP A CA 1
ATOM 1510 C C . ASP A 1 206 ? -3.68 56.25 40 1 81.19 206 ASP A C 1
ATOM 1512 O O . ASP A 1 206 ? -4.586 55.594 40.5 1 81.19 206 ASP A O 1
ATOM 1516 N N . GLU A 1 207 ? -3.557 56.688 38.656 1 81.06 207 GLU A N 1
ATOM 1517 C CA . GLU A 1 207 ? -4.723 56.438 37.812 1 81.06 207 GLU A CA 1
ATOM 1518 C C . GLU A 1 207 ? -4.41 55.406 36.75 1 81.06 207 GLU A C 1
ATOM 1520 O O . GLU A 1 207 ? -3.307 54.844 36.719 1 81.06 207 GLU A O 1
ATOM 1525 N N . SER A 1 208 ? -5.469 54.938 36 1 80.56 208 SER A N 1
ATOM 1526 C CA . SER A 1 208 ? -5.348 54.031 34.875 1 80.56 208 SER A CA 1
ATOM 1527 C C . SER A 1 208 ? -5.453 54.781 33.531 1 80.56 208 SER A C 1
ATOM 1529 O O . SER A 1 208 ? -6.215 55.75 33.438 1 80.56 208 SER A O 1
ATOM 1531 N N . SER A 1 209 ? -4.547 54.438 32.625 1 78 209 SER A N 1
ATOM 1532 C CA . SER A 1 209 ? -4.617 55.031 31.297 1 78 209 SER A CA 1
ATOM 1533 C C . SER A 1 209 ? -5.938 54.688 30.609 1 78 209 SER A C 1
ATOM 1535 O O . SER A 1 209 ? -6.711 53.875 31.109 1 78 209 SER A O 1
ATOM 1537 N N . GLY A 1 210 ? -6.262 55.375 29.406 1 74.5 210 GLY A N 1
ATOM 1538 C CA . GLY A 1 210 ? -7.328 54.906 28.531 1 74.5 210 GLY A CA 1
ATOM 1539 C C . GLY A 1 210 ? -6.984 53.656 27.766 1 74.5 210 GLY A C 1
ATOM 1540 O O . GLY A 1 210 ? -5.871 53.125 27.875 1 74.5 210 GLY A O 1
ATOM 1541 N N . ALA A 1 211 ? -7.945 53.094 27.125 1 74.31 211 ALA A N 1
ATOM 1542 C CA . ALA A 1 211 ? -7.754 51.875 26.312 1 74.31 211 ALA A CA 1
ATOM 1543 C C . ALA A 1 211 ? -6.891 52.188 25.094 1 74.31 211 ALA A C 1
ATOM 1545 O O . ALA A 1 211 ? -6.609 53.344 24.781 1 74.31 211 ALA A O 1
ATOM 1546 N N . SER A 1 212 ? -6.348 51.094 24.516 1 72.94 212 SER A N 1
ATOM 1547 C CA . SER A 1 212 ? -5.566 51.188 23.297 1 72.94 212 SER A CA 1
ATOM 1548 C C . SER A 1 212 ? -6.328 51.969 22.219 1 72.94 212 SER A C 1
ATOM 1550 O O . SER A 1 212 ? -7.555 51.875 22.141 1 72.94 212 SER A O 1
ATOM 1552 N N . GLN A 1 213 ? -5.637 52.906 21.531 1 66 213 GLN A N 1
ATOM 1553 C CA . GLN A 1 213 ? -6.238 53.688 20.438 1 66 213 GLN A CA 1
ATOM 1554 C C . GLN A 1 213 ? -5.672 53.25 19.094 1 66 213 GLN A C 1
ATOM 1556 O O . GLN A 1 213 ? -4.527 52.781 19 1 66 213 GLN A O 1
ATOM 1561 N N . PRO A 1 214 ? -6.527 53.406 17.922 1 65.44 214 PRO A N 1
ATOM 1562 C CA . PRO A 1 214 ? -6.016 53.062 16.594 1 65.44 214 PRO A CA 1
ATOM 1563 C C . PRO A 1 214 ? -4.844 53.938 16.172 1 65.44 214 PRO A C 1
ATOM 1565 O O . PRO A 1 214 ? -4.742 55.094 16.578 1 65.44 214 PRO A O 1
ATOM 1568 N N . MET B 1 1 ? 11.516 -51.312 -20.938 1 43.19 1 MET B N 1
ATOM 1569 C CA . MET B 1 1 ? 10.305 -51.969 -21.438 1 43.19 1 MET B CA 1
ATOM 1570 C C . MET B 1 1 ? 9.398 -50.938 -22.125 1 43.19 1 MET B C 1
ATOM 1572 O O . MET B 1 1 ? 9.148 -49.875 -21.594 1 43.19 1 MET B O 1
ATOM 1576 N N . THR B 1 2 ? 9.336 -50.969 -23.375 1 49.72 2 THR B N 1
ATOM 1577 C CA . THR B 1 2 ? 8.5 -50.156 -24.234 1 49.72 2 THR B CA 1
ATOM 1578 C C . THR B 1 2 ? 7.09 -50.031 -23.656 1 49.72 2 THR B C 1
ATOM 1580 O O . THR B 1 2 ? 6.453 -51.031 -23.359 1 49.72 2 THR B O 1
ATOM 1583 N N . PRO B 1 3 ? 6.762 -48.938 -23.031 1 59.09 3 PRO B N 1
ATOM 1584 C CA . PRO B 1 3 ? 5.387 -49 -22.531 1 59.09 3 PRO B CA 1
ATOM 1585 C C . PRO B 1 3 ? 4.426 -49.688 -23.516 1 59.09 3 PRO B C 1
ATOM 1587 O O . PRO B 1 3 ? 4.566 -49.5 -24.734 1 59.09 3 PRO B O 1
ATOM 1590 N N . ASP B 1 4 ? 3.998 -50.812 -23.016 1 70.69 4 ASP B N 1
ATOM 1591 C CA . ASP B 1 4 ? 2.961 -51.594 -23.719 1 70.69 4 ASP B CA 1
ATOM 1592 C C . ASP B 1 4 ? 1.781 -50.688 -24.094 1 70.69 4 ASP B C 1
ATOM 1594 O O . ASP B 1 4 ? 1.553 -49.656 -23.453 1 70.69 4 ASP B O 1
ATOM 1598 N N . LEU B 1 5 ? 1.431 -50.625 -25.359 1 73.62 5 LEU B N 1
ATOM 1599 C CA . LEU B 1 5 ? 0.278 -49.938 -25.906 1 73.62 5 LEU B CA 1
ATOM 1600 C C . LEU B 1 5 ? -0.879 -49.938 -24.906 1 73.62 5 LEU B C 1
ATOM 1602 O O . LEU B 1 5 ? -1.595 -48.938 -24.781 1 73.62 5 LEU B O 1
ATOM 1606 N N . SER B 1 6 ? -0.95 -51.094 -24.266 1 76.5 6 SER B N 1
ATOM 1607 C CA . SER B 1 6 ? -2.039 -51.188 -23.297 1 76.5 6 SER B CA 1
ATOM 1608 C C . SER B 1 6 ? -1.864 -50.188 -22.156 1 76.5 6 SER B C 1
ATOM 1610 O O . SER B 1 6 ? -2.838 -49.594 -21.703 1 76.5 6 SER B O 1
ATOM 1612 N N . GLU B 1 7 ? -0.647 -50.062 -21.781 1 80.44 7 GLU B N 1
ATOM 1613 C CA . GLU B 1 7 ? -0.375 -49.125 -20.688 1 80.44 7 GLU B CA 1
ATOM 1614 C C . GLU B 1 7 ? -0.615 -47.688 -21.141 1 80.44 7 GLU B C 1
ATOM 1616 O O . GLU B 1 7 ? -1.138 -46.875 -20.375 1 80.44 7 GLU B O 1
ATOM 1621 N N . LEU B 1 8 ? -0.284 -47.375 -22.344 1 79.56 8 LEU B N 1
ATOM 1622 C CA . LEU B 1 8 ? -0.486 -46.031 -22.875 1 79.56 8 LEU B CA 1
ATOM 1623 C C . LEU B 1 8 ? -1.972 -45.688 -22.938 1 79.56 8 LEU B C 1
ATOM 1625 O O . LEU B 1 8 ? -2.377 -44.562 -22.594 1 79.56 8 LEU B O 1
ATOM 1629 N N . VAL B 1 9 ? -2.773 -46.562 -23.406 1 78.44 9 VAL B N 1
ATOM 1630 C CA . VAL B 1 9 ? -4.211 -46.375 -23.516 1 78.44 9 VAL B CA 1
ATOM 1631 C C . VAL B 1 9 ? -4.809 -46.125 -22.141 1 78.44 9 VAL B C 1
ATOM 1633 O O . VAL B 1 9 ? -5.727 -45.312 -21.984 1 78.44 9 VAL B O 1
ATOM 1636 N N . ARG B 1 10 ? -4.188 -46.719 -21.188 1 80.5 10 ARG B N 1
ATOM 1637 C CA . ARG B 1 10 ? -4.707 -46.594 -19.828 1 80.5 10 ARG B CA 1
ATOM 1638 C C . ARG B 1 10 ? -4.285 -45.25 -19.219 1 80.5 10 ARG B C 1
ATOM 1640 O O . ARG B 1 10 ? -5.062 -44.625 -18.5 1 80.5 10 ARG B O 1
ATOM 1647 N N . THR B 1 11 ? -3.041 -44.812 -19.484 1 85.44 11 THR B N 1
ATOM 1648 C CA . THR B 1 11 ? -2.469 -43.688 -18.719 1 85.44 11 THR B CA 1
ATOM 1649 C C . THR B 1 11 ? -2.701 -42.375 -19.422 1 85.44 11 THR B C 1
ATOM 1651 O O . THR B 1 11 ? -2.711 -41.312 -18.781 1 85.44 11 THR B O 1
ATOM 1654 N N . ILE B 1 12 ? -3.012 -42.375 -20.703 1 87.06 12 ILE B N 1
ATOM 1655 C CA . ILE B 1 12 ? -3.15 -41.156 -21.484 1 87.06 12 ILE B CA 1
ATOM 1656 C C . ILE B 1 12 ? -4.293 -40.312 -20.938 1 87.06 12 ILE B C 1
ATOM 1658 O O . ILE B 1 12 ? -4.148 -39.094 -20.75 1 87.06 12 ILE B O 1
ATOM 1662 N N . PRO B 1 13 ? -5.441 -41 -20.562 1 88.06 13 PRO B N 1
ATOM 1663 C CA . PRO B 1 13 ? -6.543 -40.188 -20.047 1 88.06 13 PRO B CA 1
ATOM 1664 C C . PRO B 1 13 ? -6.199 -39.531 -18.719 1 88.06 13 PRO B C 1
ATOM 1666 O O . PRO B 1 13 ? -6.875 -38.594 -18.297 1 88.06 13 PRO B O 1
ATOM 1669 N N . ASN B 1 14 ? -5.121 -39.969 -18.062 1 91.12 14 ASN B N 1
ATOM 1670 C CA . ASN B 1 14 ? -4.789 -39.469 -16.734 1 91.12 14 ASN B CA 1
ATOM 1671 C C . ASN B 1 14 ? -3.795 -38.312 -16.797 1 91.12 14 ASN B C 1
ATOM 1673 O O . ASN B 1 14 ? -3.49 -37.688 -15.781 1 91.12 14 ASN B O 1
ATOM 1677 N N . LEU B 1 15 ? -3.326 -38 -18 1 93.12 15 LEU B N 1
ATOM 1678 C CA . LEU B 1 15 ? -2.344 -36.938 -18.141 1 93.12 15 LEU B CA 1
ATOM 1679 C C . LEU B 1 15 ? -2.916 -35.594 -17.656 1 93.12 15 LEU B C 1
ATOM 1681 O O . LEU B 1 15 ? -2.219 -34.812 -17 1 93.12 15 LEU B O 1
ATOM 1685 N N . ILE B 1 16 ? -4.148 -35.375 -18 1 93.75 16 ILE B N 1
ATOM 1686 C CA . ILE B 1 16 ? -4.848 -34.156 -17.609 1 93.75 16 ILE B CA 1
ATOM 1687 C C . ILE B 1 16 ? -6.242 -34.5 -17.094 1 93.75 16 ILE B C 1
ATOM 1689 O O . ILE B 1 16 ? -7.027 -35.156 -17.797 1 93.75 16 ILE B O 1
ATOM 1693 N N . ARG B 1 17 ? -6.48 -34.156 -15.922 1 92.44 17 ARG B N 1
ATOM 1694 C CA . ARG B 1 17 ? -7.797 -34.344 -15.32 1 92.44 17 ARG B CA 1
ATOM 1695 C C . ARG B 1 17 ? -8.242 -33.094 -14.57 1 92.44 17 ARG B C 1
ATOM 1697 O O . ARG B 1 17 ? -7.434 -32.188 -14.297 1 92.44 17 ARG B O 1
ATOM 1704 N N . THR B 1 18 ? -9.578 -32.969 -14.359 1 93.19 18 THR B N 1
ATOM 1705 C CA . THR B 1 18 ? -10.117 -31.922 -13.5 1 93.19 18 THR B CA 1
ATOM 1706 C C . THR B 1 18 ? -10.578 -32.5 -12.164 1 93.19 18 THR B C 1
ATOM 1708 O O . THR B 1 18 ? -10.758 -33.719 -12.039 1 93.19 18 THR B O 1
ATOM 1711 N N . GLY B 1 19 ? -10.602 -31.719 -11.164 1 93.12 19 GLY B N 1
ATOM 1712 C CA . GLY B 1 19 ? -11.078 -32.094 -9.836 1 93.12 19 GLY B CA 1
ATOM 1713 C C . GLY B 1 19 ? -11.469 -30.906 -8.984 1 93.12 19 GLY B C 1
ATOM 1714 O O . GLY B 1 19 ? -11.57 -29.781 -9.484 1 93.12 19 GLY B O 1
ATOM 1715 N N . LYS B 1 20 ? -11.859 -31.281 -7.766 1 95.06 20 LYS B N 1
ATOM 1716 C CA . LYS B 1 20 ? -12.203 -30.281 -6.754 1 9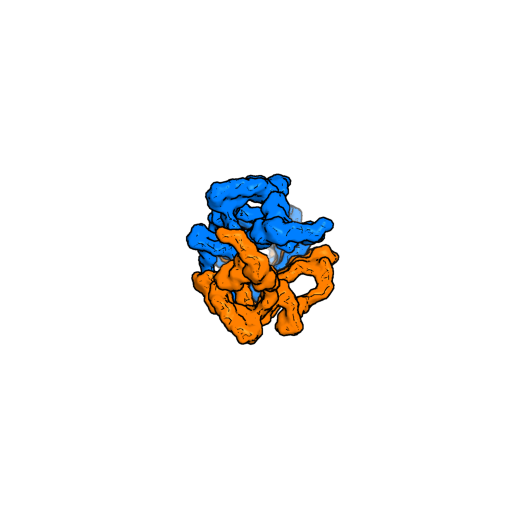5.06 20 LYS B CA 1
ATOM 1717 C C . LYS B 1 20 ? -11.422 -30.531 -5.461 1 95.06 20 LYS B C 1
ATOM 1719 O O . LYS B 1 20 ? -11.289 -31.672 -5.016 1 95.06 20 LYS B O 1
ATOM 1724 N N . ILE B 1 21 ? -10.898 -29.484 -4.871 1 95.88 21 ILE B N 1
ATOM 1725 C CA . ILE B 1 21 ? -10.133 -29.609 -3.635 1 95.88 21 ILE B CA 1
ATOM 1726 C C . ILE B 1 21 ? -11.039 -30.109 -2.514 1 95.88 21 ILE B C 1
ATOM 1728 O O . ILE B 1 21 ? -12.094 -29.531 -2.25 1 95.88 21 ILE B O 1
ATOM 1732 N N . ALA B 1 22 ? -10.633 -31.156 -1.782 1 95.75 22 ALA B N 1
ATOM 1733 C CA . ALA B 1 22 ? -11.383 -31.719 -0.668 1 95.75 22 ALA B CA 1
ATOM 1734 C C . ALA B 1 22 ? -10.703 -31.422 0.664 1 95.75 22 ALA B C 1
ATOM 1736 O O . ALA B 1 22 ? -11.375 -31.125 1.658 1 95.75 22 ALA B O 1
ATOM 1737 N N . GLU B 1 23 ? -9.422 -31.594 0.707 1 96.38 23 GLU B N 1
ATOM 1738 C CA . GLU B 1 23 ? -8.609 -31.344 1.896 1 96.38 23 GLU B CA 1
ATOM 1739 C C . GLU B 1 23 ? -7.332 -30.578 1.548 1 96.38 23 GLU B C 1
ATOM 1741 O O . GLU B 1 23 ? -6.848 -30.656 0.416 1 96.38 23 GLU B O 1
ATOM 1746 N N . ILE B 1 24 ? -6.852 -29.844 2.543 1 96.5 24 ILE B N 1
ATOM 1747 C CA . ILE B 1 24 ? -5.637 -29.062 2.344 1 96.5 24 ILE B CA 1
ATOM 1748 C C . ILE B 1 24 ? -4.672 -29.297 3.502 1 96.5 24 ILE B C 1
ATOM 1750 O O . ILE B 1 24 ? -5.074 -29.281 4.668 1 96.5 24 ILE B O 1
ATOM 1754 N N . ARG B 1 25 ? -3.467 -29.625 3.205 1 96.12 25 ARG B N 1
ATOM 1755 C CA . ARG B 1 25 ? -2.344 -29.594 4.137 1 96.12 25 ARG B CA 1
ATOM 1756 C C . ARG B 1 25 ? -1.332 -28.531 3.746 1 96.12 25 ARG B C 1
ATOM 1758 O O . ARG B 1 25 ? -0.412 -28.781 2.967 1 96.12 25 ARG B O 1
ATOM 1765 N N . ALA B 1 26 ? -1.461 -27.406 4.375 1 93.94 26 ALA B N 1
ATOM 1766 C CA . ALA B 1 26 ? -0.678 -26.234 3.992 1 93.94 26 ALA B CA 1
ATOM 1767 C C . ALA B 1 26 ? 0.796 -26.422 4.336 1 93.94 26 ALA B C 1
ATOM 1769 O O . ALA B 1 26 ? 1.675 -25.953 3.613 1 93.94 26 ALA B O 1
ATOM 1770 N N . ASP B 1 27 ? 1.135 -27.109 5.434 1 92.44 27 ASP B N 1
ATOM 1771 C CA . ASP B 1 27 ? 2.512 -27.281 5.891 1 92.44 27 ASP B CA 1
ATOM 1772 C C . ASP B 1 27 ? 3.326 -28.094 4.898 1 92.44 27 ASP B C 1
ATOM 1774 O O . ASP B 1 27 ? 4.555 -28 4.855 1 92.44 27 ASP B O 1
ATOM 1778 N N . LYS B 1 28 ? 2.635 -28.859 4.113 1 93 28 LYS B N 1
ATOM 1779 C CA . LYS B 1 28 ? 3.311 -29.688 3.121 1 93 28 LYS B CA 1
ATOM 1780 C C . LYS B 1 28 ? 3.01 -29.203 1.704 1 93 28 LYS B C 1
ATOM 1782 O O . LYS B 1 28 ? 3.49 -29.797 0.731 1 93 28 LYS B O 1
ATOM 1787 N N . VAL B 1 29 ? 2.23 -28.188 1.57 1 95.75 29 VAL B N 1
ATOM 1788 C CA . VAL B 1 29 ? 1.823 -27.625 0.289 1 95.75 29 VAL B CA 1
ATOM 1789 C C . VAL B 1 29 ? 1.164 -28.703 -0.568 1 95.75 29 VAL B C 1
ATOM 1791 O O . VAL B 1 29 ? 1.559 -28.922 -1.717 1 95.75 29 VAL B O 1
ATOM 1794 N N . ARG B 1 30 ? 0.175 -29.375 0.058 1 96.69 30 ARG B N 1
ATOM 1795 C CA . ARG B 1 30 ? -0.47 -30.484 -0.643 1 96.69 30 ARG B CA 1
ATOM 1796 C C . ARG B 1 30 ? -1.98 -30.453 -0.435 1 96.69 30 ARG B C 1
ATOM 1798 O O . ARG B 1 30 ? -2.465 -29.922 0.562 1 96.69 30 ARG B O 1
ATOM 1805 N N . VAL B 1 31 ? -2.666 -31.031 -1.388 1 96.31 31 VAL B N 1
ATOM 1806 C CA . VAL B 1 31 ? -4.121 -31.141 -1.346 1 96.31 31 VAL B CA 1
ATOM 1807 C C . VAL B 1 31 ? -4.547 -32.562 -1.74 1 96.31 31 VAL B C 1
ATOM 1809 O O . VAL B 1 31 ? -3.771 -33.281 -2.346 1 96.31 31 VAL B O 1
ATOM 1812 N N . ARG B 1 32 ? -5.695 -32.844 -1.338 1 96.62 32 ARG B N 1
ATOM 1813 C CA . ARG B 1 32 ? -6.398 -34.031 -1.853 1 96.62 32 ARG B CA 1
ATOM 1814 C C . ARG B 1 32 ? -7.66 -33.625 -2.605 1 96.62 32 ARG B C 1
ATOM 1816 O O . ARG B 1 32 ? -8.328 -32.656 -2.23 1 96.62 32 ARG B O 1
ATOM 1823 N N . LEU B 1 33 ? -7.93 -34.344 -3.688 1 95 33 LEU B N 1
ATOM 1824 C CA . LEU B 1 33 ? -9.039 -33.969 -4.559 1 95 33 LEU B CA 1
ATOM 1825 C C . LEU B 1 33 ? -10.141 -35.031 -4.516 1 95 33 LEU B C 1
ATOM 1827 O O . LEU B 1 33 ? -9.867 -36.188 -4.238 1 95 33 LEU B O 1
ATOM 1831 N N . SER B 1 34 ? -11.344 -34.562 -4.742 1 84.5 34 SER B N 1
ATOM 1832 C CA . SER B 1 34 ? -12.508 -35.406 -5.012 1 84.5 34 SER B CA 1
ATOM 1833 C C . SER B 1 34 ? -12.969 -35.25 -6.457 1 84.5 34 SER B C 1
ATOM 1835 O O . SER B 1 34 ? -12.289 -34.625 -7.273 1 84.5 34 SER B O 1
ATOM 1837 N N . PRO B 1 35 ? -14.359 -36.031 -7.051 1 64.75 35 PRO B N 1
ATOM 1838 C CA . PRO B 1 35 ? -15.609 -36.5 -6.434 1 64.75 35 PRO B CA 1
ATOM 1839 C C . PRO B 1 35 ? -15.555 -37.938 -5.992 1 64.75 35 PRO B C 1
ATOM 1841 O O . PRO B 1 35 ? -16.312 -38.344 -5.105 1 64.75 35 PRO B O 1
ATOM 1844 N N . SER B 1 36 ? -14.906 -38.656 -6.965 1 58.22 36 SER B N 1
ATOM 1845 C CA . SER B 1 36 ? -15.273 -40.031 -6.664 1 58.22 36 SER B CA 1
ATOM 1846 C C . SER B 1 36 ? -14.445 -40.594 -5.512 1 58.22 36 SER B C 1
ATOM 1848 O O . SER B 1 36 ? -14.992 -41.062 -4.508 1 58.22 36 SER B O 1
ATOM 1850 N N . LEU B 1 37 ? -13.102 -40.656 -5.59 1 68.12 37 LEU B N 1
ATOM 1851 C CA . LEU B 1 37 ? -12.148 -41.094 -4.57 1 68.12 37 LEU B CA 1
ATOM 1852 C C . LEU B 1 37 ? -11.109 -40.031 -4.301 1 68.12 37 LEU B C 1
ATOM 1854 O O . LEU B 1 37 ? -10.695 -39.312 -5.223 1 68.12 37 LEU B O 1
ATOM 1858 N N . LEU B 1 38 ? -10.859 -39.844 -2.986 1 84.81 38 LEU B N 1
ATOM 1859 C CA . LEU B 1 38 ? -9.805 -38.938 -2.586 1 84.81 38 LEU B CA 1
ATOM 1860 C C . LEU B 1 38 ? -8.461 -39.344 -3.168 1 84.81 38 LEU B C 1
ATOM 1862 O O . LEU B 1 38 ? -8.078 -40.5 -3.08 1 84.81 38 LEU B O 1
ATOM 1866 N N . THR B 1 39 ? -7.887 -38.5 -3.855 1 90.94 39 THR B N 1
ATOM 1867 C CA . THR B 1 39 ? -6.535 -38.75 -4.348 1 90.94 39 THR B CA 1
ATOM 1868 C C . THR B 1 39 ? -5.551 -38.875 -3.186 1 90.94 39 THR B C 1
ATOM 1870 O O . THR B 1 39 ? -5.922 -38.656 -2.027 1 90.94 39 THR B O 1
ATOM 1873 N N . THR B 1 40 ? -4.328 -39.312 -3.484 1 94.06 40 THR B N 1
ATOM 1874 C CA . THR B 1 40 ? -3.225 -39.062 -2.562 1 94.06 40 THR B CA 1
ATOM 1875 C C . THR B 1 40 ? -2.953 -37.562 -2.438 1 94.06 40 THR B C 1
ATOM 1877 O O . THR B 1 40 ? -3.613 -36.75 -3.088 1 94.06 40 THR B O 1
ATOM 1880 N N . TRP B 1 41 ? -2.082 -37.25 -1.496 1 95.81 41 TRP B N 1
ATOM 1881 C CA . TRP B 1 41 ? -1.699 -35.844 -1.346 1 95.81 41 TRP B CA 1
ATOM 1882 C C . TRP B 1 41 ? -0.9 -35.375 -2.553 1 95.81 41 TRP B C 1
ATOM 1884 O O . TRP B 1 41 ? 0.125 -35.969 -2.9 1 95.81 41 TRP B O 1
ATOM 1894 N N . LEU B 1 42 ? -1.402 -34.344 -3.227 1 96.44 42 LEU B N 1
ATOM 1895 C CA . LEU B 1 42 ? -0.78 -33.781 -4.426 1 96.44 42 LEU B CA 1
ATOM 1896 C C . LEU B 1 42 ? -0.316 -32.344 -4.184 1 96.44 42 LEU B C 1
ATOM 1898 O O . LEU B 1 42 ? -1.011 -31.562 -3.527 1 96.44 42 LEU B O 1
ATOM 1902 N N . GLN B 1 43 ? 0.897 -32.062 -4.676 1 96.81 43 GLN B N 1
ATOM 1903 C CA . GLN B 1 43 ? 1.427 -30.703 -4.543 1 96.81 43 GLN B CA 1
ATOM 1904 C C . GLN B 1 43 ? 0.667 -29.719 -5.434 1 96.81 43 GLN B C 1
ATOM 1906 O O . GLN B 1 43 ? 0.372 -30.031 -6.59 1 96.81 43 GLN B O 1
ATOM 1911 N N . TRP B 1 44 ? 0.28 -28.547 -4.945 1 96.44 44 TRP B N 1
ATOM 1912 C CA . TRP B 1 44 ? -0.314 -27.531 -5.809 1 96.44 44 TRP B CA 1
ATOM 1913 C C . TRP B 1 44 ? 0.749 -26.562 -6.316 1 96.44 44 TRP B C 1
ATOM 1915 O O . TRP B 1 44 ? 1.803 -26.391 -5.695 1 96.44 44 TRP B O 1
ATOM 1925 N N . VAL B 1 45 ? 0.481 -25.891 -7.445 1 95.25 45 VAL B N 1
ATOM 1926 C CA . VAL B 1 45 ? 1.376 -24.938 -8.078 1 95.25 45 VAL B CA 1
ATOM 1927 C C . VAL B 1 45 ? 1.172 -23.547 -7.461 1 95.25 45 VAL B C 1
ATOM 1929 O O . VAL B 1 45 ? 0.047 -23.047 -7.402 1 95.25 45 VAL B O 1
ATOM 1932 N N . ALA B 1 46 ? 2.184 -22.844 -6.945 1 92.38 46 ALA B N 1
ATOM 1933 C CA . ALA B 1 46 ? 2.139 -21.547 -6.289 1 92.38 46 ALA B CA 1
ATOM 1934 C C . ALA B 1 46 ? 2.258 -20.406 -7.305 1 92.38 46 ALA B C 1
ATOM 1936 O O . ALA B 1 46 ? 1.927 -19.266 -7.008 1 92.38 46 ALA B O 1
ATOM 1937 N N . LEU B 1 47 ? 2.66 -20.562 -8.555 1 86.06 47 LEU B N 1
ATOM 1938 C CA . LEU B 1 47 ? 2.926 -19.641 -9.648 1 86.06 47 LEU B CA 1
ATOM 1939 C C . LEU B 1 47 ? 4.344 -19.078 -9.562 1 86.06 47 LEU B C 1
ATOM 1941 O O . LEU B 1 47 ? 5 -18.875 -10.586 1 86.06 47 LEU B O 1
ATOM 1945 N N . ARG B 1 48 ? 4.836 -18.875 -8.297 1 93.56 48 ARG B N 1
ATOM 1946 C CA . ARG B 1 48 ? 6.258 -18.594 -8.094 1 93.56 48 ARG B CA 1
ATOM 1947 C C . ARG B 1 48 ? 6.754 -19.219 -6.793 1 93.56 48 ARG B C 1
ATOM 1949 O O . ARG B 1 48 ? 6.113 -19.094 -5.75 1 93.56 48 ARG B O 1
ATOM 1956 N N . ALA B 1 49 ? 7.914 -19.875 -6.84 1 96.12 49 ALA B N 1
ATOM 1957 C CA . ALA B 1 49 ? 8.539 -20.562 -5.711 1 96.12 49 ALA B CA 1
ATOM 1958 C C . ALA B 1 49 ? 10.062 -20.516 -5.82 1 96.12 49 ALA B C 1
ATOM 1960 O O . ALA B 1 49 ? 10.734 -21.531 -5.645 1 96.12 49 ALA B O 1
ATOM 1961 N N . GLY B 1 50 ? 10.656 -19.453 -6.25 1 95.44 50 GLY B N 1
ATOM 1962 C CA . GLY B 1 50 ? 12.086 -19.172 -6.344 1 95.44 50 GLY B CA 1
ATOM 1963 C C . GLY B 1 50 ? 12.523 -18.016 -5.477 1 95.44 50 GLY B C 1
ATOM 1964 O O . GLY B 1 50 ? 12.234 -17.984 -4.277 1 95.44 50 GLY B O 1
ATOM 1965 N N . ASP B 1 51 ? 13.281 -17.109 -6.148 1 94.31 51 ASP B N 1
ATOM 1966 C CA . ASP B 1 51 ? 13.648 -15.883 -5.434 1 94.31 51 ASP B CA 1
ATOM 1967 C C . ASP B 1 51 ? 12.414 -15.102 -5.004 1 94.31 51 ASP B C 1
ATOM 1969 O O . ASP B 1 51 ? 12.352 -14.594 -3.885 1 94.31 51 ASP B O 1
ATOM 1973 N N . VAL B 1 52 ? 11.469 -14.977 -5.918 1 94.75 52 VAL B N 1
ATOM 1974 C CA . VAL B 1 52 ? 10.148 -14.453 -5.586 1 94.75 52 VAL B CA 1
ATOM 1975 C C . VAL B 1 52 ? 9.203 -15.617 -5.27 1 94.75 52 VAL B C 1
ATOM 1977 O O . VAL B 1 52 ? 9.195 -16.625 -5.969 1 94.75 52 VAL B O 1
ATOM 1980 N N . VAL B 1 53 ? 8.477 -15.469 -4.164 1 95.56 53 VAL B N 1
ATOM 1981 C CA . VAL B 1 53 ? 7.562 -16.531 -3.738 1 95.56 53 VAL B CA 1
ATOM 1982 C C . VAL B 1 53 ? 6.141 -15.984 -3.656 1 95.56 53 VAL B C 1
ATOM 1984 O O . VAL B 1 53 ? 5.902 -14.93 -3.059 1 95.56 53 VAL B O 1
ATOM 1987 N N . ASP B 1 54 ? 5.25 -16.609 -4.316 1 95.31 54 ASP B N 1
ATOM 1988 C CA . ASP B 1 54 ? 3.822 -16.328 -4.188 1 95.31 54 ASP B CA 1
ATOM 1989 C C . ASP B 1 54 ? 3.146 -17.359 -3.275 1 95.31 54 ASP B C 1
ATOM 1991 O O . ASP B 1 54 ? 3.174 -18.547 -3.551 1 95.31 54 ASP B O 1
ATOM 1995 N N . TRP B 1 55 ? 2.664 -16.891 -2.158 1 96.06 55 TRP B N 1
ATOM 1996 C CA . TRP B 1 55 ? 1.875 -17.75 -1.28 1 96.06 55 TRP B CA 1
ATOM 1997 C C . TRP B 1 55 ? 0.391 -17.406 -1.38 1 96.06 55 TRP B C 1
ATOM 1999 O O . TRP B 1 55 ? -0.027 -16.312 -1.008 1 96.06 55 TRP B O 1
ATOM 2009 N N . CYS B 1 56 ? -0.407 -18.312 -1.885 1 95 56 CYS B N 1
ATOM 2010 C CA . CYS B 1 56 ? -1.855 -18.219 -2.029 1 95 56 CYS B CA 1
ATOM 2011 C C . CYS B 1 56 ? -2.488 -19.609 -2.037 1 95 56 CYS B C 1
ATOM 2013 O O . CYS B 1 56 ? -2.791 -20.156 -3.102 1 95 56 CYS B O 1
ATOM 2015 N N . PRO B 1 57 ? -2.662 -20.156 -0.874 1 95.31 57 PRO B N 1
ATOM 2016 C CA . PRO B 1 57 ? -3.201 -21.516 -0.835 1 95.31 57 PRO B CA 1
ATOM 2017 C C . PRO B 1 57 ? -4.586 -21.609 -1.467 1 95.31 57 PRO B C 1
ATOM 2019 O O . PRO B 1 57 ? -5.363 -20.656 -1.426 1 95.31 57 PRO B O 1
ATOM 2022 N N . PRO B 1 58 ? -4.809 -22.812 -2.111 1 95.44 58 PRO B N 1
ATOM 2023 C CA . PRO B 1 58 ? -6.164 -23.016 -2.629 1 95.44 58 PRO B CA 1
ATOM 2024 C C . PRO B 1 58 ? -7.199 -23.203 -1.521 1 95.44 58 PRO B C 1
ATOM 2026 O O . PRO B 1 58 ? -6.859 -23.141 -0.337 1 95.44 58 PRO B O 1
ATOM 2029 N N . SER B 1 59 ? -8.492 -23.281 -1.927 1 95.31 59 SER B N 1
ATOM 2030 C CA . SER B 1 59 ? -9.602 -23.422 -0.985 1 95.31 59 SER B CA 1
ATOM 2031 C C . SER B 1 59 ? -10.359 -24.734 -1.218 1 95.31 59 SER B C 1
ATOM 2033 O O . SER B 1 59 ? -10.469 -25.188 -2.354 1 95.31 59 SER B O 1
ATOM 2035 N N . VAL B 1 60 ? -10.852 -25.266 -0.115 1 94.88 60 VAL B N 1
ATOM 2036 C CA . VAL B 1 60 ? -11.711 -26.438 -0.254 1 94.88 60 VAL B CA 1
ATOM 2037 C C . VAL B 1 60 ? -12.898 -26.109 -1.16 1 94.88 60 VAL B C 1
ATOM 2039 O O . VAL B 1 60 ? -13.508 -25.047 -1.029 1 94.88 60 VAL B O 1
ATOM 2042 N N . GLY B 1 61 ? -13.188 -26.922 -2.107 1 94 61 GLY B N 1
ATOM 2043 C CA . GLY B 1 61 ? -14.289 -26.734 -3.041 1 94 61 GLY B CA 1
ATOM 2044 C C . GLY B 1 61 ? -13.852 -26.094 -4.348 1 94 61 GLY B C 1
ATOM 2045 O O . GLY B 1 61 ? -14.609 -26.078 -5.32 1 94 61 GLY B O 1
ATOM 2046 N N . GLU B 1 62 ? -12.711 -25.594 -4.422 1 95.31 62 GLU B N 1
ATOM 2047 C CA . GLU B 1 62 ? -12.195 -24.938 -5.625 1 95.31 62 GLU B CA 1
ATOM 2048 C C . GLU B 1 62 ? -11.938 -25.969 -6.73 1 95.31 62 GLU B C 1
ATOM 2050 O O . GLU B 1 62 ? -11.375 -27.031 -6.48 1 95.31 62 GLU B O 1
ATOM 2055 N N . GLN B 1 63 ? -12.398 -25.672 -7.988 1 94.69 63 GLN B N 1
ATOM 2056 C CA . GLN B 1 63 ? -12.133 -26.516 -9.148 1 94.69 63 GLN B CA 1
ATOM 2057 C C . GLN B 1 63 ? -10.711 -26.312 -9.664 1 94.69 63 GLN B C 1
ATOM 2059 O O . GLN B 1 63 ? -10.219 -25.188 -9.711 1 94.69 63 GLN B O 1
ATOM 2064 N N . VAL B 1 64 ? -10.078 -27.5 -10.055 1 95.88 64 VAL B N 1
ATOM 2065 C CA . VAL B 1 64 ? -8.664 -27.453 -10.398 1 95.88 64 VAL B CA 1
ATOM 2066 C C . VAL B 1 64 ? -8.398 -28.359 -11.609 1 95.88 64 VAL B C 1
ATOM 2068 O O . VAL B 1 64 ? -9.266 -29.125 -12.016 1 95.88 64 VAL B O 1
ATOM 2071 N N . ILE B 1 65 ? -7.219 -28.125 -12.273 1 95.19 65 ILE B N 1
ATOM 2072 C CA . ILE B 1 65 ? -6.637 -29.016 -13.266 1 95.19 65 ILE B CA 1
ATOM 2073 C C . ILE B 1 65 ? -5.488 -29.812 -12.641 1 95.19 65 ILE B C 1
ATOM 2075 O O . ILE B 1 65 ? -4.676 -29.25 -11.898 1 95.19 65 ILE B O 1
ATOM 2079 N N . VAL B 1 66 ? -5.477 -31.141 -12.859 1 95.38 66 VAL B N 1
ATOM 2080 C CA . VAL B 1 66 ? -4.379 -31.984 -12.414 1 95.38 66 VAL B CA 1
ATOM 2081 C C . VAL B 1 66 ? -3.527 -32.406 -13.609 1 95.38 66 VAL B C 1
ATOM 2083 O O . VAL B 1 66 ? -4.043 -32.969 -14.586 1 95.38 66 VAL B O 1
ATOM 2086 N N . LEU B 1 67 ? -2.297 -32.062 -13.602 1 96.19 67 LEU B N 1
ATOM 2087 C CA . LEU B 1 67 ? -1.314 -32.469 -14.602 1 96.19 67 LEU B CA 1
ATOM 2088 C C . LEU B 1 67 ? -0.444 -33.594 -14.07 1 96.19 67 LEU B C 1
ATOM 2090 O O . LEU B 1 67 ? 0.339 -33.406 -13.141 1 96.19 67 LEU B O 1
ATOM 2094 N N . SER B 1 68 ? -0.554 -34.781 -14.711 1 95.06 68 SER B N 1
ATOM 2095 C CA . SER B 1 68 ? 0.109 -35.969 -14.164 1 95.06 68 SER B CA 1
ATOM 2096 C C . SER B 1 68 ? 1.205 -36.469 -15.102 1 95.06 68 SER B C 1
ATOM 2098 O O . SER B 1 68 ? 0.917 -37 -16.172 1 95.06 68 SER B O 1
ATOM 2100 N N . PRO B 1 69 ? 2.498 -36.375 -14.656 1 93 69 PRO B N 1
ATOM 2101 C CA . PRO B 1 69 ? 3.561 -36.969 -15.469 1 93 69 PRO B CA 1
ATOM 2102 C C . PRO B 1 69 ? 3.34 -38.438 -15.727 1 93 69 PRO B C 1
ATOM 2104 O O . PRO B 1 69 ? 2.99 -39.188 -14.805 1 93 69 PRO B O 1
ATOM 2107 N N . ASN B 1 70 ? 3.465 -38.875 -16.969 1 89.5 70 ASN B N 1
ATOM 2108 C CA . ASN B 1 70 ? 3.32 -40.25 -17.375 1 89.5 70 ASN B CA 1
ATOM 2109 C C . ASN B 1 70 ? 1.919 -40.781 -17.094 1 89.5 70 ASN B C 1
ATOM 2111 O O . ASN B 1 70 ? 1.707 -42 -17.047 1 89.5 70 ASN B O 1
ATOM 2115 N N . GLY B 1 71 ? 1.043 -39.875 -16.781 1 91.19 71 GLY B N 1
ATOM 2116 C CA . GLY B 1 71 ? -0.307 -40.281 -16.422 1 91.19 71 GLY B CA 1
ATOM 2117 C C . GLY B 1 71 ? -0.402 -40.906 -15.039 1 91.19 71 GLY B C 1
ATOM 2118 O O . GLY B 1 71 ? -1.405 -41.531 -14.703 1 91.19 71 GLY B O 1
ATOM 2119 N N . ASP B 1 72 ? 0.644 -40.875 -14.297 1 91.88 72 ASP B N 1
ATOM 2120 C CA . ASP B 1 72 ? 0.643 -41.344 -12.914 1 91.88 72 ASP B CA 1
ATOM 2121 C C . ASP B 1 72 ? -0.055 -40.344 -11.992 1 91.88 72 ASP B C 1
ATOM 2123 O O . ASP B 1 72 ? 0.529 -39.312 -11.625 1 91.88 72 ASP B O 1
ATOM 2127 N N . LEU B 1 73 ? -1.265 -40.688 -11.492 1 89.94 73 LEU B N 1
ATOM 2128 C CA . LEU B 1 73 ? -2.096 -39.781 -10.711 1 89.94 73 LEU B CA 1
ATOM 2129 C C . LEU B 1 73 ? -1.452 -39.469 -9.359 1 89.94 73 LEU B C 1
ATOM 2131 O O . LEU B 1 73 ? -1.754 -38.438 -8.742 1 89.94 73 LEU B O 1
ATOM 2135 N N . THR B 1 74 ? -0.569 -40.344 -8.852 1 92.56 74 THR B N 1
ATOM 2136 C CA . THR B 1 74 ? 0.055 -40.156 -7.547 1 92.56 74 THR B CA 1
ATOM 2137 C C . THR B 1 74 ? 1.122 -39.062 -7.625 1 92.56 74 THR B C 1
ATOM 2139 O O . THR B 1 74 ? 1.565 -38.562 -6.594 1 92.56 74 THR B O 1
ATOM 2142 N N . GLN B 1 75 ? 1.515 -38.625 -8.867 1 94 75 GLN B N 1
ATOM 2143 C CA . GLN B 1 75 ? 2.529 -37.625 -9.055 1 94 75 GLN B CA 1
ATOM 2144 C C . GLN B 1 75 ? 1.915 -36.344 -9.617 1 94 75 GLN B C 1
ATOM 2146 O O . GLN B 1 75 ? 2.631 -35.438 -10.102 1 94 75 GLN B O 1
ATOM 2151 N N . GLY B 1 76 ? 0.625 -36.281 -9.594 1 95.62 76 GLY B N 1
ATOM 2152 C CA . GLY B 1 76 ? -0.078 -35.125 -10.172 1 95.62 76 GLY B CA 1
ATOM 2153 C C . GLY B 1 76 ? 0.286 -33.812 -9.516 1 95.62 76 GLY B C 1
ATOM 2154 O O . GLY B 1 76 ? 0.551 -33.781 -8.312 1 95.62 76 GLY B O 1
ATOM 2155 N N . LYS B 1 77 ? 0.409 -32.781 -10.32 1 96.88 77 LYS B N 1
ATOM 2156 C CA . LYS B 1 77 ? 0.521 -31.406 -9.875 1 96.88 77 LYS B CA 1
ATOM 2157 C C . LYS B 1 77 ? -0.787 -30.641 -10.094 1 96.88 77 LYS B C 1
ATOM 2159 O O . LYS B 1 77 ? -1.393 -30.75 -11.164 1 96.88 77 LYS B O 1
ATOM 2164 N N . VAL B 1 78 ? -1.183 -29.953 -9.062 1 96.06 78 VAL B N 1
ATOM 2165 C CA . VAL B 1 78 ? -2.52 -29.359 -9.062 1 96.06 78 VAL B CA 1
ATOM 2166 C C . VAL B 1 78 ? -2.43 -27.875 -9.398 1 96.06 78 VAL B C 1
ATOM 2168 O O . VAL B 1 78 ? -1.767 -27.109 -8.688 1 96.06 78 VAL B O 1
ATOM 2171 N N . LEU B 1 79 ? -3.014 -27.422 -10.453 1 95.81 79 LEU B N 1
ATOM 2172 C CA . LEU B 1 79 ? -3.168 -26.031 -10.82 1 95.81 79 LEU B CA 1
ATOM 2173 C C . LEU B 1 79 ? -4.574 -25.531 -10.5 1 95.81 79 LEU B C 1
ATOM 2175 O O . LEU B 1 79 ? -5.543 -25.938 -11.141 1 95.81 79 LEU B O 1
ATOM 2179 N N . ALA B 1 80 ? -4.695 -24.641 -9.547 1 94.38 80 ALA B N 1
ATOM 2180 C CA . ALA B 1 80 ? -5.984 -24.078 -9.148 1 94.38 80 ALA B CA 1
ATOM 2181 C C . ALA B 1 80 ? -6.367 -22.906 -10.039 1 94.38 80 ALA B C 1
ATOM 2183 O O . ALA B 1 80 ? -5.535 -22.391 -10.805 1 94.38 80 ALA B O 1
ATOM 2184 N N . GLY B 1 81 ? -7.824 -22.578 -9.945 1 92.12 81 GLY B N 1
ATOM 2185 C CA . GLY B 1 81 ? -8.188 -21.328 -10.586 1 92.12 81 GLY B CA 1
ATOM 2186 C C . GLY B 1 81 ? -9.281 -21.484 -11.633 1 92.12 81 GLY B C 1
ATOM 2187 O O . GLY B 1 81 ? -9.406 -20.656 -12.531 1 92.12 81 GLY B O 1
ATOM 2188 N N . LEU B 1 82 ? -10.008 -22.531 -11.547 1 91.69 82 LEU B N 1
ATOM 2189 C CA . LEU B 1 82 ? -11.133 -22.672 -12.461 1 91.69 82 LEU B CA 1
ATOM 2190 C C . LEU B 1 82 ? -12.422 -22.172 -11.82 1 91.69 82 LEU B C 1
ATOM 2192 O O . LEU B 1 82 ? -12.898 -22.734 -10.836 1 91.69 82 LEU B O 1
ATOM 2196 N N . PHE B 1 83 ? -12.977 -21.094 -12.438 1 90.81 83 PHE B N 1
ATOM 2197 C CA . PHE B 1 83 ? -14.281 -20.656 -11.961 1 90.81 83 PHE B CA 1
ATOM 2198 C C . PHE B 1 83 ? -15.328 -21.734 -12.133 1 90.81 83 PHE B C 1
ATOM 2200 O O . PHE B 1 83 ? -15.188 -22.609 -13 1 90.81 83 PHE B O 1
ATOM 2207 N N . SER B 1 84 ? -16.266 -21.719 -11.297 1 92.06 84 SER B N 1
ATOM 2208 C CA . SER B 1 84 ? -17.344 -22.703 -11.297 1 92.06 84 SER B CA 1
ATOM 2209 C C . SER B 1 84 ? -18.641 -22.078 -10.805 1 92.06 84 SER B C 1
ATOM 2211 O O . SER B 1 84 ? -18.688 -20.906 -10.43 1 92.06 84 SER B O 1
ATOM 2213 N N . ALA B 1 85 ? -19.75 -22.828 -10.875 1 90.44 85 ALA B N 1
ATOM 2214 C CA . ALA B 1 85 ? -21.031 -22.359 -10.344 1 90.44 85 ALA B CA 1
ATOM 2215 C C . ALA B 1 85 ? -20.922 -22.062 -8.852 1 90.44 85 ALA B C 1
ATOM 2217 O O . ALA B 1 85 ? -21.5 -21.078 -8.367 1 90.44 85 ALA B O 1
ATOM 2218 N N . ASP B 1 86 ? -20.109 -22.844 -8.086 1 89.44 86 ASP B N 1
ATOM 2219 C CA . ASP B 1 86 ? -19.922 -22.656 -6.648 1 89.44 86 ASP B CA 1
ATOM 2220 C C . ASP B 1 86 ? -18.953 -21.516 -6.363 1 89.44 86 ASP B C 1
ATOM 2222 O O . ASP B 1 86 ? -18.953 -20.953 -5.266 1 89.44 86 ASP B O 1
ATOM 2226 N N . SER B 1 87 ? -18.062 -21.234 -7.297 1 91.56 87 SER B N 1
ATOM 2227 C CA . SER B 1 87 ? -17.109 -20.125 -7.23 1 91.56 87 SER B CA 1
ATOM 2228 C C . SER B 1 87 ? -17.094 -19.328 -8.531 1 91.56 87 SER B C 1
ATOM 2230 O O . SER B 1 87 ? -16.172 -19.422 -9.328 1 91.56 87 SER B O 1
ATOM 2232 N N . PRO B 1 88 ? -18.141 -18.516 -8.68 1 91.69 88 PRO B N 1
ATOM 2233 C CA . PRO B 1 88 ? -18.281 -17.781 -9.945 1 91.69 88 PRO B CA 1
ATOM 2234 C C . PRO B 1 88 ? -17.328 -16.594 -10.055 1 91.69 88 PRO B C 1
ATOM 2236 O O . PRO B 1 88 ? -16.781 -16.141 -9.047 1 91.69 88 PRO B O 1
ATOM 2239 N N . ALA B 1 89 ? -17.125 -16.141 -11.266 1 92.12 89 ALA B N 1
ATOM 2240 C CA . ALA B 1 89 ? -16.375 -14.906 -11.5 1 92.12 89 ALA B CA 1
ATOM 2241 C C . ALA B 1 89 ? -17.016 -13.734 -10.75 1 92.12 89 ALA B C 1
ATOM 2243 O O . ALA B 1 89 ? -18.234 -13.625 -10.68 1 92.12 89 ALA B O 1
ATOM 2244 N N . PRO B 1 90 ? -16.219 -12.836 -10.188 1 93.06 90 PRO B N 1
ATOM 2245 C CA . PRO B 1 90 ? -16.75 -11.75 -9.367 1 93.06 90 PRO B CA 1
ATOM 2246 C C . PRO B 1 90 ? -17.312 -10.602 -10.203 1 93.06 90 PRO B C 1
ATOM 2248 O O . PRO B 1 90 ? -18.016 -9.734 -9.68 1 93.06 90 PRO B O 1
ATOM 2251 N N . GLN B 1 91 ? -16.906 -10.531 -11.484 1 92.62 91 GLN B N 1
ATOM 2252 C CA . GLN B 1 91 ? -17.359 -9.461 -12.367 1 92.62 91 GLN B CA 1
ATOM 2253 C C . GLN B 1 91 ? -17.156 -9.844 -13.836 1 92.62 91 GLN B C 1
ATOM 2255 O O . GLN B 1 91 ? -16.562 -10.867 -14.141 1 92.62 91 GLN B O 1
ATOM 2260 N N . THR B 1 92 ? -17.703 -8.969 -14.734 1 93 92 THR B N 1
ATOM 2261 C CA . THR B 1 92 ? -17.688 -9.289 -16.156 1 93 92 THR B CA 1
ATOM 2262 C C . THR B 1 92 ? -16.938 -8.219 -16.938 1 93 92 THR B C 1
ATOM 2264 O O . THR B 1 92 ? -16.797 -8.32 -18.156 1 93 92 THR B O 1
ATOM 2267 N N . SER B 1 93 ? -16.422 -7.219 -16.172 1 93.25 93 SER B N 1
ATOM 2268 C CA . SER B 1 93 ? -15.719 -6.145 -16.875 1 93.25 93 SER B CA 1
ATOM 2269 C C . SER B 1 93 ? -14.453 -6.656 -17.547 1 93.25 93 SER B C 1
ATOM 2271 O O . SER B 1 93 ? -13.719 -7.469 -16.969 1 93.25 93 SER B O 1
ATOM 2273 N N . LEU B 1 94 ? -14.125 -6.121 -18.75 1 94.56 94 LEU B N 1
ATOM 2274 C CA . LEU B 1 94 ? -12.914 -6.496 -19.469 1 94.56 94 LEU B CA 1
ATOM 2275 C C . LEU B 1 94 ? -11.797 -5.488 -19.219 1 94.56 94 LEU B C 1
ATOM 2277 O O . LEU B 1 94 ? -10.688 -5.641 -19.75 1 94.56 94 LEU B O 1
ATOM 2281 N N . THR B 1 95 ? -12.055 -4.488 -18.359 1 96.25 95 THR B N 1
ATOM 2282 C CA . THR B 1 95 ? -11.047 -3.453 -18.156 1 96.25 95 THR B CA 1
ATOM 2283 C C . THR B 1 95 ? -10.609 -3.42 -16.688 1 96.25 95 THR B C 1
ATOM 2285 O O . THR B 1 95 ? -10.016 -2.439 -16.234 1 96.25 95 THR B O 1
ATOM 2288 N N . ILE B 1 96 ? -11.008 -4.457 -15.922 1 96.56 96 ILE B N 1
ATOM 2289 C CA . ILE B 1 96 ? -10.68 -4.488 -14.5 1 96.56 96 ILE B CA 1
ATOM 2290 C C . ILE B 1 96 ? -9.789 -5.691 -14.195 1 96.56 96 ILE B C 1
ATOM 2292 O O . ILE B 1 96 ? -10.047 -6.797 -14.68 1 96.56 96 ILE B O 1
ATOM 2296 N N . ARG B 1 97 ? -8.719 -5.461 -13.539 1 96.75 97 ARG B N 1
ATOM 2297 C CA . ARG B 1 97 ? -7.984 -6.5 -12.82 1 96.75 97 ARG B CA 1
ATOM 2298 C C . ARG B 1 97 ? -8.211 -6.391 -11.32 1 96.75 97 ARG B C 1
ATOM 2300 O O . ARG B 1 97 ? -7.98 -5.336 -10.727 1 96.75 97 ARG B O 1
ATOM 2307 N N . SER B 1 98 ? -8.727 -7.508 -10.703 1 96.81 98 SER B N 1
ATOM 2308 C CA . SER B 1 98 ? -9.102 -7.395 -9.297 1 96.81 98 SER B CA 1
ATOM 2309 C C . SER B 1 98 ? -8.758 -8.672 -8.531 1 96.81 98 SER B C 1
ATOM 2311 O O . SER B 1 98 ? -8.688 -9.75 -9.125 1 96.81 98 SER B O 1
ATOM 2313 N N . ILE B 1 99 ? -8.406 -8.578 -7.301 1 97.25 99 ILE B N 1
ATOM 2314 C CA . ILE B 1 99 ? -8.289 -9.656 -6.32 1 97.25 99 ILE B CA 1
ATOM 2315 C C . ILE B 1 99 ? -9.344 -9.484 -5.23 1 97.25 99 ILE B C 1
ATOM 2317 O O . ILE B 1 99 ? -9.469 -8.406 -4.645 1 97.25 99 ILE B O 1
ATOM 2321 N N . HIS B 1 100 ? -10.109 -10.531 -5.012 1 97.38 100 HIS B N 1
ATOM 2322 C CA . HIS B 1 100 ? -11.195 -10.539 -4.035 1 97.38 100 HIS B CA 1
ATOM 2323 C C . HIS B 1 100 ? -10.898 -11.492 -2.887 1 97.38 100 HIS B C 1
ATOM 2325 O O . HIS B 1 100 ? -10.453 -12.625 -3.115 1 97.38 100 HIS B O 1
ATOM 2331 N N . TYR B 1 101 ? -11.125 -11.055 -1.69 1 97.44 101 TYR B N 1
ATOM 2332 C CA . TYR B 1 101 ? -10.875 -11.875 -0.512 1 97.44 101 TYR B CA 1
ATOM 2333 C C . TYR B 1 101 ? -12.18 -12.242 0.188 1 97.44 101 TYR B C 1
ATOM 2335 O O . TYR B 1 101 ? -13.18 -11.531 0.061 1 97.44 101 TYR B O 1
ATOM 2343 N N . PRO B 1 102 ? -12.18 -13.352 0.979 1 96.44 102 PRO B N 1
ATOM 2344 C CA . PRO B 1 102 ? -13.414 -13.859 1.583 1 96.44 102 PRO B CA 1
ATOM 2345 C C . PRO B 1 102 ? -14.008 -12.898 2.613 1 96.44 102 PRO B C 1
ATOM 2347 O O . PRO B 1 102 ? -15.203 -12.945 2.891 1 96.44 102 PRO B O 1
ATOM 2350 N N . ASP B 1 103 ? -13.242 -11.977 3.191 1 97.38 103 ASP B N 1
ATOM 2351 C CA . ASP B 1 103 ? -13.742 -11.07 4.219 1 97.38 103 ASP B CA 1
ATOM 2352 C C . ASP B 1 103 ? -14.352 -9.812 3.592 1 97.38 103 ASP B C 1
ATOM 2354 O O . ASP B 1 103 ? -14.703 -8.867 4.301 1 97.38 103 ASP B O 1
ATOM 2358 N N . GLY B 1 104 ? -14.359 -9.797 2.23 1 97.44 104 GLY B N 1
ATOM 2359 C CA . GLY B 1 104 ? -14.977 -8.688 1.526 1 97.44 104 GLY B CA 1
ATOM 2360 C C . GLY B 1 104 ? -13.969 -7.691 0.979 1 97.44 104 GLY B C 1
ATOM 2361 O O . GLY B 1 104 ? -14.328 -6.809 0.198 1 97.44 104 GLY B O 1
ATOM 2362 N N . ALA B 1 105 ? -12.695 -7.777 1.374 1 98.31 105 ALA B N 1
ATOM 2363 C CA . ALA B 1 105 ? -11.656 -6.895 0.852 1 98.31 105 ALA B CA 1
ATOM 2364 C C . ALA B 1 105 ? -11.484 -7.082 -0.653 1 98.31 105 ALA B C 1
ATOM 2366 O O . ALA B 1 105 ? -11.57 -8.203 -1.161 1 98.31 105 ALA B O 1
ATOM 2367 N N . VAL B 1 106 ? -11.227 -5.977 -1.347 1 98.19 106 VAL B N 1
ATOM 2368 C CA . VAL B 1 106 ? -10.977 -6.008 -2.785 1 98.19 106 VAL B CA 1
ATOM 2369 C C . VAL B 1 106 ? -9.82 -5.074 -3.131 1 98.19 106 VAL B C 1
ATOM 2371 O O . VAL B 1 106 ? -9.758 -3.945 -2.643 1 98.19 106 VAL B O 1
ATOM 2374 N N . VAL B 1 107 ? -8.828 -5.539 -3.83 1 98 107 VAL B N 1
ATOM 2375 C CA . VAL B 1 107 ? -7.797 -4.734 -4.48 1 98 107 VAL B CA 1
ATOM 2376 C C . VAL B 1 107 ? -7.988 -4.777 -5.996 1 98 107 VAL B C 1
ATOM 2378 O O . VAL B 1 107 ? -7.988 -5.852 -6.598 1 98 107 VAL B O 1
ATOM 2381 N N . LEU B 1 108 ? -8.211 -3.562 -6.641 1 98 108 LEU B N 1
ATOM 2382 C CA . LEU B 1 108 ? -8.539 -3.615 -8.062 1 98 108 LEU B CA 1
ATOM 2383 C C . LEU B 1 108 ? -8.016 -2.381 -8.789 1 98 108 LEU B C 1
ATOM 2385 O O . LEU B 1 108 ? -7.812 -1.332 -8.172 1 98 108 LEU B O 1
ATOM 2389 N N . TYR B 1 109 ? -7.617 -2.555 -10.016 1 98.31 109 TYR B N 1
ATOM 2390 C CA . TYR B 1 109 ? -7.328 -1.466 -10.938 1 98.31 109 TYR B CA 1
ATOM 2391 C C . TYR B 1 109 ? -8.258 -1.512 -12.141 1 98.31 109 TYR B C 1
ATOM 2393 O O . TYR B 1 109 ? -8.352 -2.535 -12.828 1 98.31 109 TYR B O 1
ATOM 2401 N N . ASP B 1 110 ? -9.031 -0.373 -12.312 1 98.06 110 ASP B N 1
ATOM 2402 C CA . ASP B 1 110 ? -9.883 -0.177 -13.492 1 98.06 110 ASP B CA 1
ATOM 2403 C C . ASP B 1 110 ? -9.18 0.685 -14.539 1 98.06 110 ASP B C 1
ATOM 2405 O O . ASP B 1 110 ? -9.141 1.911 -14.414 1 98.06 110 ASP B O 1
ATOM 2409 N N . PHE B 1 111 ? -8.609 0.047 -15.492 1 97.38 111 PHE B N 1
ATOM 2410 C CA . PHE B 1 111 ? -7.805 0.792 -16.453 1 97.38 111 PHE B CA 1
ATOM 2411 C C . PHE B 1 111 ? -8.695 1.471 -17.484 1 97.38 111 PHE B C 1
ATOM 2413 O O . PHE B 1 111 ? -8.219 2.266 -18.297 1 97.38 111 PHE B O 1
ATOM 2420 N N . GLY B 1 112 ? -10.008 1.218 -17.484 1 96.62 112 GLY B N 1
ATOM 2421 C CA . GLY B 1 112 ? -10.945 2.047 -18.219 1 96.62 112 GLY B CA 1
ATOM 2422 C C . GLY B 1 112 ? -11.203 3.389 -17.562 1 96.62 112 GLY B C 1
ATOM 2423 O O . GLY B 1 112 ? -11.312 4.41 -18.234 1 96.62 112 GLY B O 1
ATOM 2424 N N . ARG B 1 113 ? -11.25 3.408 -16.25 1 97.62 113 ARG B N 1
ATOM 2425 C CA . ARG B 1 113 ? -11.547 4.609 -15.469 1 97.62 113 ARG B CA 1
ATOM 2426 C C . ARG B 1 113 ? -10.281 5.18 -14.844 1 97.62 113 ARG B C 1
ATOM 2428 O O . ARG B 1 113 ? -10.328 6.211 -14.164 1 97.62 113 ARG B O 1
ATOM 2435 N N . HIS B 1 114 ? -9.133 4.516 -14.953 1 98.44 114 HIS B N 1
ATOM 2436 C CA . HIS B 1 114 ? -7.84 4.91 -14.414 1 98.44 114 HIS B CA 1
ATOM 2437 C C . HIS B 1 114 ? -7.898 5.07 -12.898 1 98.44 114 HIS B C 1
ATOM 2439 O O . HIS B 1 114 ? -7.484 6.098 -12.359 1 98.44 114 HIS B O 1
ATOM 2445 N N . THR B 1 115 ? -8.422 4.055 -12.18 1 98.25 115 THR B N 1
ATOM 2446 C CA . THR B 1 115 ? -8.602 4.133 -10.734 1 98.25 115 THR B CA 1
ATOM 2447 C C . THR B 1 115 ? -8.055 2.885 -10.047 1 98.25 115 THR B C 1
ATOM 2449 O O . THR B 1 115 ? -8.445 1.766 -10.383 1 98.25 115 THR B O 1
ATOM 2452 N N . LEU B 1 116 ? -7.145 3.088 -9.172 1 98.38 116 LEU B N 1
ATOM 2453 C CA . LEU B 1 116 ? -6.637 2.057 -8.273 1 98.38 116 LEU B CA 1
ATOM 2454 C C . LEU B 1 116 ? -7.352 2.107 -6.926 1 98.38 116 LEU B C 1
ATOM 2456 O O . LEU B 1 116 ? -7.527 3.186 -6.352 1 98.38 116 LEU B O 1
ATOM 2460 N N . SER B 1 117 ? -7.812 0.963 -6.441 1 98.25 117 SER B N 1
ATOM 2461 C CA . SER B 1 117 ? -8.5 0.947 -5.152 1 98.25 117 SER B CA 1
ATOM 2462 C C . SER B 1 117 ? -8.109 -0.278 -4.336 1 98.25 117 SER B C 1
ATOM 2464 O O . SER B 1 117 ? -7.961 -1.374 -4.879 1 98.25 117 SER B O 1
ATOM 2466 N N . ALA B 1 118 ? -7.797 -0.109 -3.105 1 98.5 118 ALA B N 1
ATOM 2467 C CA . ALA B 1 118 ? -7.809 -1.139 -2.07 1 98.5 118 ALA B CA 1
ATOM 2468 C C . ALA B 1 118 ? -8.891 -0.859 -1.032 1 98.5 118 ALA B C 1
ATOM 2470 O O . ALA B 1 118 ? -8.773 0.076 -0.237 1 98.5 118 ALA B O 1
ATOM 2471 N N . ILE B 1 119 ? -9.961 -1.555 -1.061 1 98.56 119 ILE B N 1
ATOM 2472 C CA . ILE B 1 119 ? -11.117 -1.37 -0.188 1 98.56 119 ILE B CA 1
ATOM 2473 C C . ILE B 1 119 ? -11.195 -2.52 0.813 1 98.56 119 ILE B C 1
ATOM 2475 O O . ILE B 1 119 ? -11.414 -3.672 0.429 1 98.56 119 ILE B O 1
ATOM 2479 N N . LEU B 1 120 ? -11.023 -2.273 2.107 1 98.62 120 LEU B N 1
ATOM 2480 C CA . LEU B 1 120 ? -10.969 -3.268 3.174 1 98.62 120 LEU B CA 1
ATOM 2481 C C . LEU B 1 120 ? -12.188 -3.16 4.082 1 98.62 120 LEU B C 1
ATOM 2483 O O . LEU B 1 120 ? -12.844 -2.119 4.125 1 98.62 120 LEU B O 1
ATOM 2487 N N . PRO B 1 121 ? -12.516 -4.16 4.738 1 98.19 121 PRO B N 1
ATOM 2488 C CA . PRO B 1 121 ? -13.711 -4.137 5.586 1 98.19 121 PRO B CA 1
ATOM 2489 C C . PRO B 1 121 ? -13.508 -3.332 6.867 1 98.19 121 PRO B C 1
ATOM 2491 O O . PRO B 1 121 ? -12.391 -2.9 7.16 1 98.19 121 PRO B O 1
ATOM 2494 N N . ALA B 1 122 ? -14.617 -3.102 7.547 1 97.12 122 ALA B N 1
ATOM 2495 C CA . ALA B 1 122 ? -14.562 -2.418 8.836 1 97.12 122 ALA B CA 1
ATOM 2496 C C . ALA B 1 122 ? -13.609 -3.133 9.789 1 97.12 122 ALA B C 1
ATOM 2498 O O . ALA B 1 122 ? -13.578 -4.367 9.836 1 97.12 122 ALA B O 1
ATOM 2499 N N . GLY B 1 123 ? -12.875 -2.307 10.609 1 97.44 123 GLY B N 1
ATOM 2500 C CA . GLY B 1 123 ? -11.945 -2.865 11.578 1 97.44 123 GLY B CA 1
ATOM 2501 C C . GLY B 1 123 ? -10.594 -3.205 10.977 1 97.44 123 GLY B C 1
ATOM 2502 O O . GLY B 1 123 ? -9.719 -3.723 11.672 1 97.44 123 GLY B O 1
ATOM 2503 N N . SER B 1 124 ? -10.383 -2.941 9.68 1 98.5 124 SER B N 1
ATOM 2504 C CA . SER B 1 124 ? -9.148 -3.283 8.977 1 98.5 124 SER B CA 1
ATOM 2505 C C . SER B 1 124 ? -8.062 -2.244 9.234 1 98.5 124 SER B C 1
ATOM 2507 O O . SER B 1 124 ? -8.328 -1.181 9.797 1 98.5 124 SER B O 1
ATOM 2509 N N . SER B 1 125 ? -6.863 -2.596 8.883 1 98.56 125 SER B N 1
ATOM 2510 C CA . SER B 1 125 ? -5.727 -1.682 8.859 1 98.56 125 SER B CA 1
ATOM 2511 C C . SER B 1 125 ? -4.848 -1.923 7.637 1 98.56 125 SER B C 1
ATOM 2513 O O . SER B 1 125 ? -4.859 -3.014 7.062 1 98.56 125 SER B O 1
ATOM 2515 N N . ALA B 1 126 ? -4.156 -0.954 7.168 1 98.56 126 ALA B N 1
ATOM 2516 C CA . ALA B 1 126 ? -3.164 -1.025 6.098 1 98.56 126 ALA B CA 1
ATOM 2517 C C . ALA B 1 126 ? -1.852 -0.373 6.523 1 98.56 126 ALA B C 1
ATOM 2519 O O . ALA B 1 126 ? -1.854 0.687 7.152 1 98.56 126 ALA B O 1
ATOM 2520 N N . LEU B 1 127 ? -0.762 -1.023 6.254 1 98.56 127 LEU B N 1
ATOM 2521 C CA . LEU B 1 127 ? 0.563 -0.532 6.613 1 98.56 127 LEU B CA 1
ATOM 2522 C C . LEU B 1 127 ? 1.479 -0.499 5.395 1 98.56 127 LEU B C 1
ATOM 2524 O O . LEU B 1 127 ? 1.582 -1.486 4.664 1 98.56 127 LEU B O 1
ATOM 2528 N N . VAL B 1 128 ? 2.033 0.554 5.109 1 98.44 128 VAL B N 1
ATOM 2529 C CA . VAL B 1 128 ? 3.18 0.675 4.215 1 98.44 128 VAL B CA 1
ATOM 2530 C C . VAL B 1 128 ? 4.422 1.065 5.012 1 98.44 128 VAL B C 1
ATOM 2532 O O . VAL B 1 128 ? 4.492 2.166 5.562 1 98.44 128 VAL B O 1
ATOM 2535 N N . LYS B 1 129 ? 5.328 0.221 5.188 1 98.56 129 LYS B N 1
ATOM 2536 C CA . LYS B 1 129 ? 6.578 0.446 5.906 1 98.56 129 LYS B CA 1
ATOM 2537 C C . LYS B 1 129 ? 7.754 0.541 4.941 1 98.56 129 LYS B C 1
ATOM 2539 O O . LYS B 1 129 ? 8.055 -0.416 4.223 1 98.56 129 LYS B O 1
ATOM 2544 N N . ALA B 1 130 ? 8.414 1.604 4.82 1 98.56 130 ALA B N 1
ATOM 2545 C CA . ALA B 1 130 ? 9.602 1.901 4.016 1 98.56 130 ALA B CA 1
ATOM 2546 C C . ALA B 1 130 ? 10.391 3.062 4.613 1 98.56 130 ALA B C 1
ATOM 2548 O O . ALA B 1 130 ? 9.914 3.738 5.527 1 98.56 130 ALA B O 1
ATOM 2549 N N . ASP B 1 131 ? 11.586 3.314 4.188 1 98.25 131 ASP B N 1
ATOM 2550 C CA . ASP B 1 131 ? 12.367 4.453 4.664 1 98.25 131 ASP B CA 1
ATOM 2551 C C . ASP B 1 131 ? 11.797 5.77 4.148 1 98.25 131 ASP B C 1
ATOM 2553 O O . ASP B 1 131 ? 11.867 6.797 4.824 1 98.25 131 ASP B O 1
ATOM 2557 N N . ALA B 1 132 ? 11.242 5.73 2.961 1 98.5 132 ALA B N 1
ATOM 2558 C CA . ALA B 1 132 ? 10.57 6.898 2.398 1 98.5 132 ALA B CA 1
ATOM 2559 C C . ALA B 1 132 ? 9.281 6.5 1.682 1 98.5 132 ALA B C 1
ATOM 2561 O O . ALA B 1 132 ? 9.258 5.512 0.941 1 98.5 132 ALA B O 1
ATOM 2562 N N . VAL B 1 133 ? 8.203 7.172 1.9 1 98.5 133 VAL B N 1
ATOM 2563 C CA . VAL B 1 133 ? 6.934 7.012 1.207 1 98.5 133 VAL B CA 1
ATOM 2564 C C . VAL B 1 133 ? 6.527 8.336 0.556 1 98.5 133 VAL B C 1
ATOM 2566 O O . VAL B 1 133 ? 6.551 9.383 1.202 1 98.5 133 VAL B O 1
ATOM 2569 N N . THR B 1 134 ? 6.238 8.367 -0.701 1 98.5 134 THR B N 1
ATOM 2570 C CA . THR B 1 134 ? 5.867 9.578 -1.421 1 98.5 134 THR B CA 1
ATOM 2571 C C . THR B 1 134 ? 4.496 9.422 -2.068 1 98.5 134 THR B C 1
ATOM 2573 O O . THR B 1 134 ? 4.246 8.461 -2.791 1 98.5 134 THR B O 1
ATOM 2576 N N . ALA B 1 135 ? 3.588 10.25 -1.764 1 98.25 135 ALA B N 1
ATOM 2577 C CA . ALA B 1 135 ? 2.396 10.477 -2.578 1 98.25 135 ALA B CA 1
ATOM 2578 C C . ALA B 1 135 ? 2.623 11.609 -3.576 1 98.25 135 ALA B C 1
ATOM 2580 O O . ALA B 1 135 ? 2.646 12.781 -3.199 1 98.25 135 ALA B O 1
ATOM 2581 N N . ASP B 1 136 ? 2.859 11.336 -4.801 1 98.38 136 ASP B N 1
ATOM 2582 C CA . ASP B 1 136 ? 3.053 12.305 -5.871 1 98.38 136 ASP B CA 1
ATOM 2583 C C . ASP B 1 136 ? 1.748 12.562 -6.625 1 98.38 136 ASP B C 1
ATOM 2585 O O . ASP B 1 136 ? 1.425 11.844 -7.574 1 98.38 136 ASP B O 1
ATOM 2589 N N . ALA B 1 137 ? 0.975 13.484 -6.168 1 98.44 137 ALA B N 1
ATOM 2590 C CA . ALA B 1 137 ? -0.355 13.797 -6.68 1 98.44 137 ALA B CA 1
ATOM 2591 C C . ALA B 1 137 ? -0.64 15.289 -6.59 1 98.44 137 ALA B C 1
ATOM 2593 O O . ALA B 1 137 ? -0.097 15.984 -5.723 1 98.44 137 ALA B O 1
ATOM 2594 N N . LYS B 1 138 ? -1.454 15.781 -7.504 1 97.94 138 LYS B N 1
ATOM 2595 C CA . LYS B 1 138 ? -1.905 17.172 -7.398 1 97.94 138 LYS B CA 1
ATOM 2596 C C . LYS B 1 138 ? -2.688 17.391 -6.105 1 97.94 138 LYS B C 1
ATOM 2598 O O . LYS B 1 138 ? -2.596 18.469 -5.496 1 97.94 138 LYS B O 1
ATOM 2603 N N . GLU B 1 139 ? -3.443 16.406 -5.754 1 98.12 139 GLU B N 1
ATOM 2604 C CA . GLU B 1 139 ? -4.242 16.469 -4.535 1 98.12 139 GLU B CA 1
ATOM 2605 C C . GLU B 1 139 ? -4.152 15.172 -3.746 1 98.12 139 GLU B C 1
ATOM 2607 O O . GLU B 1 139 ? -4.316 14.086 -4.309 1 98.12 139 GLU B O 1
ATOM 2612 N N . THR B 1 140 ? -3.816 15.219 -2.48 1 98.44 140 THR B N 1
ATOM 2613 C CA . THR B 1 140 ? -3.895 14.117 -1.53 1 98.44 140 THR B CA 1
ATOM 2614 C C . THR B 1 140 ? -4.902 14.422 -0.427 1 98.44 140 THR B C 1
ATOM 2616 O O . THR B 1 140 ? -4.844 15.484 0.197 1 98.44 140 THR B O 1
ATOM 2619 N N . THR B 1 141 ? -5.875 13.555 -0.248 1 98.69 141 THR B N 1
ATOM 2620 C CA . THR B 1 141 ? -6.934 13.766 0.729 1 98.69 141 THR B CA 1
ATOM 2621 C C . THR B 1 141 ? -6.926 12.664 1.787 1 98.69 141 THR B C 1
ATOM 2623 O O . THR B 1 141 ? -6.848 11.484 1.458 1 98.69 141 THR B O 1
ATOM 2626 N N . CYS B 1 142 ? -6.945 13.016 2.984 1 98.62 142 CYS B N 1
ATOM 2627 C CA . CYS B 1 142 ? -7.238 12.117 4.098 1 98.62 142 CYS B CA 1
ATOM 2628 C C . CYS B 1 142 ? -8.625 12.391 4.664 1 98.62 142 CYS B C 1
ATOM 2630 O O . CYS B 1 142 ? -8.906 13.492 5.137 1 98.62 142 CYS B O 1
ATOM 2632 N N . THR B 1 143 ? -9.453 11.359 4.707 1 98.38 143 THR B N 1
ATOM 2633 C CA . THR B 1 143 ? -10.852 11.594 5.051 1 98.38 143 THR B CA 1
ATOM 2634 C C . THR B 1 143 ? -11.039 11.609 6.566 1 98.38 143 THR B C 1
ATOM 2636 O O . THR B 1 143 ? -12.008 12.188 7.07 1 98.38 143 THR B O 1
ATOM 2639 N N . GLY B 1 144 ? -10.188 10.914 7.277 1 98.25 144 GLY B N 1
ATOM 2640 C CA . GLY B 1 144 ? -10.25 10.906 8.734 1 98.25 144 GLY B CA 1
ATOM 2641 C C . GLY B 1 144 ? -9.102 11.648 9.383 1 98.25 144 GLY B C 1
ATOM 2642 O O . GLY B 1 144 ? -8.484 12.516 8.766 1 98.25 144 GLY B O 1
ATOM 2643 N N . ASN B 1 145 ? -8.781 11.359 10.688 1 98.62 145 ASN B N 1
ATOM 2644 C CA . ASN B 1 145 ? -7.715 12.008 11.438 1 98.62 145 ASN B CA 1
ATOM 2645 C C . ASN B 1 145 ? -6.336 11.602 10.914 1 98.62 145 ASN B C 1
ATOM 2647 O O . ASN B 1 145 ? -6.164 10.484 10.422 1 98.62 145 ASN B O 1
ATOM 2651 N N . VAL B 1 146 ? -5.426 12.492 11.008 1 98.69 146 VAL B N 1
ATOM 2652 C CA . VAL B 1 146 ? -4.031 12.227 10.672 1 98.69 146 VAL B CA 1
ATOM 2653 C C . VAL B 1 146 ? -3.145 12.508 11.883 1 98.69 146 VAL B C 1
ATOM 2655 O O . VAL B 1 146 ? -3.25 13.562 12.508 1 98.69 146 VAL B O 1
ATOM 2658 N N . THR B 1 147 ? -2.438 11.562 12.273 1 98.75 147 THR B N 1
ATOM 2659 C CA . THR B 1 147 ? -1.421 11.734 13.305 1 98.75 147 THR B CA 1
ATOM 2660 C C . THR B 1 147 ? -0.02 11.609 12.711 1 98.75 147 THR B C 1
ATOM 2662 O O . THR B 1 147 ? 0.305 10.602 12.078 1 98.75 147 THR B O 1
ATOM 2665 N N . ILE B 1 148 ? 0.789 12.594 12.883 1 98.5 148 ILE B N 1
ATOM 2666 C CA . ILE B 1 148 ? 2.191 12.602 12.484 1 98.5 148 ILE B CA 1
ATOM 2667 C C . ILE B 1 148 ? 3.084 12.531 13.719 1 98.5 148 ILE B C 1
ATOM 2669 O O . ILE B 1 148 ? 3.129 13.477 14.516 1 98.5 148 ILE B O 1
ATOM 2673 N N . LYS B 1 149 ? 3.74 11.453 13.859 1 98.12 149 LYS B N 1
ATOM 2674 C CA . LYS B 1 149 ? 4.551 11.273 15.055 1 98.12 149 LYS B CA 1
ATOM 2675 C C . LYS B 1 149 ? 5.867 12.039 14.953 1 98.12 149 LYS B C 1
ATOM 2677 O O . LYS B 1 149 ? 6.43 12.461 15.961 1 98.12 149 LYS B O 1
ATOM 2682 N N . GLY B 1 150 ? 6.383 12.156 13.742 1 97.62 150 GLY B N 1
ATOM 2683 C CA . GLY B 1 150 ? 7.559 12.984 13.516 1 97.62 150 GLY B CA 1
ATOM 2684 C C . GLY B 1 150 ? 7.223 14.445 13.312 1 97.62 150 GLY B C 1
ATOM 2685 O O . GLY B 1 150 ? 6.285 14.961 13.93 1 97.62 150 GLY B O 1
ATOM 2686 N N . ASN B 1 151 ? 8.039 15.133 12.492 1 97.94 151 ASN B N 1
ATOM 2687 C CA . ASN B 1 151 ? 7.844 16.547 12.188 1 97.94 151 ASN B CA 1
ATOM 2688 C C . ASN B 1 151 ? 6.98 16.734 10.945 1 97.94 151 ASN B C 1
ATOM 2690 O O . ASN B 1 151 ? 6.988 15.898 10.047 1 97.94 151 ASN B O 1
ATOM 2694 N N . LEU B 1 152 ? 6.293 17.844 10.953 1 98.19 152 LEU B N 1
ATOM 2695 C CA . LEU B 1 152 ? 5.57 18.297 9.773 1 98.19 152 LEU B CA 1
ATOM 2696 C C . LEU B 1 152 ? 6.238 19.531 9.164 1 98.19 152 LEU B C 1
ATOM 2698 O O . LEU B 1 152 ? 6.465 20.531 9.859 1 98.19 152 LEU B O 1
ATOM 2702 N N . ILE B 1 153 ? 6.648 19.453 7.984 1 98.31 153 ILE B N 1
ATOM 2703 C CA . ILE B 1 153 ? 7.125 20.594 7.219 1 98.31 153 ILE B CA 1
ATOM 2704 C C . ILE B 1 153 ? 6.188 20.859 6.039 1 98.31 153 ILE B C 1
ATOM 2706 O O . ILE B 1 153 ? 5.902 19.938 5.254 1 98.31 153 ILE B O 1
ATOM 2710 N N . VAL B 1 154 ? 5.715 22.047 5.961 1 97.88 154 VAL B N 1
ATOM 2711 C CA . VAL B 1 154 ? 4.883 22.469 4.84 1 97.88 154 VAL B CA 1
ATOM 2712 C C . VAL B 1 154 ? 5.602 23.562 4.055 1 97.88 154 VAL B C 1
ATOM 2714 O O . VAL B 1 154 ? 5.863 24.641 4.578 1 97.88 154 VAL B O 1
ATOM 2717 N N . GLU B 1 155 ? 5.852 23.25 2.826 1 96.06 155 GLU B N 1
ATOM 2718 C CA . GLU B 1 155 ? 6.578 24.219 2.018 1 96.06 155 GLU B CA 1
ATOM 2719 C C . GLU B 1 155 ? 5.629 25.25 1.407 1 96.06 155 GLU B C 1
ATOM 2721 O O . GLU B 1 155 ? 6.023 26.391 1.154 1 96.06 155 GLU B O 1
ATOM 2726 N N . GLY B 1 156 ? 4.391 24.859 1.193 1 94.69 156 GLY B N 1
ATOM 2727 C CA . GLY B 1 156 ? 3.391 25.797 0.684 1 94.69 156 GLY B CA 1
ATOM 2728 C C . GLY B 1 156 ? 2.592 26.469 1.78 1 94.69 156 GLY B C 1
ATOM 2729 O O . GLY B 1 156 ? 3.059 26.578 2.916 1 94.69 156 GLY B O 1
ATOM 2730 N N . PHE B 1 157 ? 1.382 26.922 1.425 1 94.81 157 PHE B N 1
ATOM 2731 C CA . PHE B 1 157 ? 0.47 27.594 2.338 1 94.81 157 PHE B CA 1
ATOM 2732 C C . PHE B 1 157 ? -0.253 26.594 3.227 1 94.81 157 PHE B C 1
ATOM 2734 O O . PHE B 1 157 ? -0.61 25.5 2.773 1 94.81 157 PHE B O 1
ATOM 2741 N N . SER B 1 158 ? -0.524 26.984 4.523 1 96.44 158 SER B N 1
ATOM 2742 C CA . SER B 1 158 ? -1.312 26.156 5.43 1 96.44 158 SER B CA 1
ATOM 2743 C C . SER B 1 158 ? -2.604 26.859 5.84 1 96.44 158 SER B C 1
ATOM 2745 O O . SER B 1 158 ? -2.57 27.969 6.387 1 96.44 158 SER B O 1
ATOM 2747 N N . ALA B 1 159 ? -3.699 26.266 5.504 1 97.56 159 ALA B N 1
ATOM 2748 C CA . ALA B 1 159 ? -5.008 26.719 5.973 1 97.56 159 ALA B CA 1
ATOM 2749 C C . ALA B 1 159 ? -5.551 25.781 7.051 1 97.56 159 ALA B C 1
ATOM 2751 O O . ALA B 1 159 ? -5.812 24.609 6.785 1 97.56 159 ALA B O 1
ATOM 2752 N N . LEU B 1 160 ? -5.758 26.234 8.266 1 97.88 160 LEU B N 1
ATOM 2753 C CA . LEU B 1 160 ? -6.332 25.5 9.383 1 97.88 160 LEU B CA 1
ATOM 2754 C C . LEU B 1 160 ? -7.738 25.984 9.695 1 97.88 160 LEU B C 1
ATOM 2756 O O . LEU B 1 160 ? -7.906 26.969 10.414 1 97.88 160 LEU B O 1
ATOM 2760 N N . ASN B 1 161 ? -8.766 25.25 9.281 1 97.56 161 ASN B N 1
ATOM 2761 C CA . ASN B 1 161 ? -10.078 25.828 9.078 1 97.56 161 ASN B CA 1
ATOM 2762 C C . ASN B 1 161 ? -10.953 25.703 10.32 1 97.56 161 ASN B C 1
ATOM 2764 O O . ASN B 1 161 ? -12.016 26.312 10.406 1 97.56 161 ASN B O 1
ATOM 2768 N N . LYS B 1 162 ? -10.594 25 11.242 1 97.06 162 LYS B N 1
ATOM 2769 C CA . LYS B 1 162 ? -11.359 24.906 12.477 1 97.06 162 LYS B CA 1
ATOM 2770 C C . LYS B 1 162 ? -10.484 25.188 13.695 1 97.06 162 LYS B C 1
ATOM 2772 O O . LYS B 1 162 ? -10.68 24.609 14.766 1 97.06 162 LYS B O 1
ATOM 2777 N N . GLY B 1 163 ? -9.477 25.953 13.547 1 96.44 163 GLY B N 1
ATOM 2778 C CA . GLY B 1 163 ? -8.602 26.391 14.617 1 96.44 163 GLY B CA 1
ATOM 2779 C C . GLY B 1 163 ? -7.422 25.453 14.852 1 96.44 163 GLY B C 1
ATOM 2780 O O . GLY B 1 163 ? -7.301 24.438 14.18 1 96.44 163 GLY B O 1
ATOM 2781 N N . ALA B 1 164 ? -6.555 25.922 15.734 1 97.06 164 ALA B N 1
ATOM 2782 C CA . ALA B 1 164 ? -5.352 25.172 16.094 1 97.06 164 ALA B CA 1
ATOM 2783 C C . ALA B 1 164 ? -4.992 25.391 17.562 1 97.06 164 ALA B C 1
ATOM 2785 O O . ALA B 1 164 ? -5.277 26.438 18.125 1 97.06 164 ALA B O 1
ATOM 2786 N N . LYS B 1 165 ? -4.562 24.391 18.188 1 97.25 165 LYS B N 1
ATOM 2787 C CA . LYS B 1 165 ? -3.928 24.484 19.484 1 97.25 165 LYS B CA 1
ATOM 2788 C C . LYS B 1 165 ? -2.457 24.078 19.422 1 97.25 165 LYS B C 1
ATOM 2790 O O . LYS B 1 165 ? -2.123 23.016 18.906 1 97.25 165 LYS B O 1
ATOM 2795 N N . VAL B 1 166 ? -1.588 24.984 19.859 1 96.81 166 VAL B N 1
ATOM 2796 C CA . VAL B 1 166 ? -0.15 24.75 19.891 1 96.81 166 VAL B CA 1
ATOM 2797 C C . VAL B 1 166 ? 0.318 24.562 21.328 1 96.81 166 VAL B C 1
ATOM 2799 O O . VAL B 1 166 ? 0.093 25.438 22.172 1 96.81 166 VAL B O 1
ATOM 2802 N N . LEU B 1 167 ? 0.812 23.406 21.547 1 93.81 167 LEU B N 1
ATOM 2803 C CA . LEU B 1 167 ? 1.41 23.156 22.844 1 93.81 167 LEU B CA 1
ATOM 2804 C C . LEU B 1 167 ? 2.926 23.312 22.781 1 93.81 167 LEU B C 1
ATOM 2806 O O . LEU B 1 167 ? 3.559 22.906 21.812 1 93.81 167 LEU B O 1
ATOM 2810 N N . GLY B 1 168 ? 3.52 24.062 23.719 1 82.5 168 GLY B N 1
ATOM 2811 C CA . GLY B 1 168 ? 4.961 24.234 23.766 1 82.5 168 GLY B CA 1
ATOM 2812 C C . GLY B 1 168 ? 5.695 22.984 24.234 1 82.5 168 GLY B C 1
ATOM 2813 O O . GLY B 1 168 ? 5.117 22.125 24.906 1 82.5 168 GLY B O 1
ATOM 2814 N N . GLY B 1 169 ? 6.805 22.328 23.625 1 65.19 169 GLY B N 1
ATOM 2815 C CA . GLY B 1 169 ? 7.57 21.141 23.984 1 65.19 169 GLY B CA 1
ATOM 2816 C C . GLY B 1 169 ? 8.633 21.406 25.031 1 65.19 169 GLY B C 1
ATOM 2817 O O . GLY B 1 169 ? 9.289 20.484 25.5 1 65.19 169 GLY B O 1
ATOM 2818 N N . GLY B 1 170 ? 9.102 22.656 25.297 1 65.06 170 GLY B N 1
ATOM 2819 C CA . GLY B 1 170 ? 10.242 23 26.125 1 65.06 170 GLY B CA 1
ATOM 2820 C C . GLY B 1 170 ? 10.266 24.453 26.547 1 65.06 170 GLY B C 1
ATOM 2821 O O . GLY B 1 170 ? 9.219 25.109 26.578 1 65.06 170 GLY B O 1
ATOM 2822 N N . ASP B 1 171 ? 11.641 24.797 26.703 1 68.94 171 ASP B N 1
ATOM 2823 C CA . ASP B 1 171 ? 11.984 26.156 27.078 1 68.94 171 ASP B CA 1
ATOM 2824 C C . ASP B 1 171 ? 11.875 27.094 25.875 1 68.94 171 ASP B C 1
ATOM 2826 O O . ASP B 1 171 ? 12.234 26.719 24.75 1 68.94 171 ASP B O 1
ATOM 2830 N N . GLY B 1 172 ? 10.906 27.922 25.844 1 81.75 172 GLY B N 1
ATOM 2831 C CA . GLY B 1 172 ? 10.781 28.906 24.797 1 81.75 172 GLY B CA 1
ATOM 2832 C C . GLY B 1 172 ? 9.352 29.094 24.312 1 81.75 172 GLY B C 1
ATOM 2833 O O . GLY B 1 172 ? 8.414 28.609 24.953 1 81.75 172 GLY B O 1
ATOM 2834 N N . ALA B 1 173 ? 9.242 29.797 23.234 1 91.06 173 ALA B N 1
ATOM 2835 C CA . ALA B 1 173 ? 7.922 30.094 22.688 1 91.06 173 ALA B CA 1
ATOM 2836 C C . ALA B 1 173 ? 7.289 28.844 22.078 1 91.06 173 ALA B C 1
ATOM 2838 O O . ALA B 1 173 ? 7.965 28.062 21.406 1 91.06 173 ALA B O 1
ATOM 2839 N N . ALA B 1 174 ? 6.027 28.562 22.391 1 93.5 174 ALA B N 1
ATOM 2840 C CA . ALA B 1 174 ? 5.262 27.484 21.797 1 93.5 174 ALA B CA 1
ATOM 2841 C C . ALA B 1 174 ? 5.086 27.688 20.297 1 93.5 174 ALA B C 1
ATOM 2843 O O . ALA B 1 174 ? 5.07 26.734 19.516 1 93.5 174 ALA B O 1
ATOM 2844 N N . MET B 1 175 ? 5.02 28.953 19.875 1 95.38 175 MET B N 1
ATOM 2845 C CA . MET B 1 175 ? 4.879 29.312 18.469 1 95.38 175 MET B CA 1
ATOM 2846 C C . MET B 1 175 ? 5.801 30.469 18.109 1 95.38 175 MET B C 1
ATOM 2848 O O . MET B 1 175 ? 5.82 31.5 18.797 1 95.38 175 MET B O 1
ATOM 2852 N N . ILE B 1 176 ? 6.602 30.281 17.125 1 94.81 176 ILE B N 1
ATOM 2853 C CA . ILE B 1 176 ? 7.465 31.328 16.594 1 94.81 176 ILE B CA 1
ATOM 2854 C C . ILE B 1 176 ? 6.996 31.719 15.188 1 94.81 176 ILE B C 1
ATOM 2856 O O . ILE B 1 176 ? 6.832 30.844 14.328 1 94.81 176 ILE B O 1
ATOM 2860 N N . VAL B 1 177 ? 6.727 32.969 14.984 1 95.62 177 VAL B N 1
ATOM 2861 C CA . VAL B 1 177 ? 6.324 33.5 13.68 1 95.62 177 VAL B CA 1
ATOM 2862 C C . VAL B 1 177 ? 7.398 34.438 13.141 1 95.62 177 VAL B C 1
ATOM 2864 O O . VAL B 1 177 ? 7.711 35.438 13.766 1 95.62 177 VAL B O 1
ATOM 2867 N N . ASP B 1 178 ? 8.008 34.094 12.102 1 94.44 178 ASP B N 1
ATOM 2868 C CA . ASP B 1 178 ? 8.93 34.969 11.391 1 94.44 178 ASP B CA 1
ATOM 2869 C C . ASP B 1 178 ? 8.18 35.875 10.406 1 94.44 178 ASP B C 1
ATOM 2871 O O . ASP B 1 178 ? 8.133 35.562 9.211 1 94.44 178 ASP B O 1
ATOM 2875 N N . GLY B 1 179 ? 7.695 36.969 10.883 1 92.75 179 GLY B N 1
ATOM 2876 C CA . GLY B 1 179 ? 6.848 37.906 10.172 1 92.75 179 GLY B CA 1
ATOM 2877 C C . GLY B 1 179 ? 5.719 38.438 11.023 1 92.75 179 GLY B C 1
ATOM 2878 O O . GLY B 1 179 ? 5.754 38.344 12.25 1 92.75 179 GLY B O 1
ATOM 2879 N N . ASP B 1 180 ? 4.734 39.031 10.336 1 92.81 180 ASP B N 1
ATOM 2880 C CA . ASP B 1 180 ? 3.627 39.656 11.047 1 92.81 180 ASP B CA 1
ATOM 2881 C C . ASP B 1 180 ? 2.523 38.656 11.352 1 92.81 180 ASP B C 1
ATOM 2883 O O . ASP B 1 180 ? 2.334 37.688 10.609 1 92.81 180 ASP B O 1
ATOM 2887 N N . VAL B 1 181 ? 1.905 38.844 12.484 1 94.12 181 VAL B N 1
ATOM 2888 C CA . VAL B 1 181 ? 0.656 38.188 12.82 1 94.12 181 VAL B CA 1
ATOM 2889 C C . VAL B 1 181 ? -0.506 39.156 12.719 1 94.12 181 VAL B C 1
ATOM 2891 O O . VAL B 1 181 ? -0.434 40.281 13.25 1 94.12 181 VAL B O 1
ATOM 2894 N N . GLN B 1 182 ? -1.451 38.844 11.953 1 94.25 182 GLN B N 1
ATOM 2895 C CA . GLN B 1 182 ? -2.674 39.625 11.852 1 94.25 182 GLN B CA 1
ATOM 2896 C C . GLN B 1 182 ? -3.879 38.844 12.359 1 94.25 182 GLN B C 1
ATOM 2898 O O . GLN B 1 182 ? -4.164 37.75 11.867 1 94.25 182 GLN B O 1
ATOM 2903 N N . ALA B 1 183 ? -4.602 39.312 13.328 1 95.62 183 ALA B N 1
ATOM 2904 C CA . ALA B 1 183 ? -5.812 38.719 13.867 1 95.62 183 ALA B CA 1
ATOM 2905 C C . ALA B 1 183 ? -7.031 39.594 13.625 1 95.62 183 ALA B C 1
ATOM 2907 O O . ALA B 1 183 ? -6.992 40.812 13.867 1 95.62 183 ALA B O 1
ATOM 2908 N N . ALA B 1 184 ? -8.062 39 13.117 1 95.12 184 ALA B N 1
ATOM 2909 C CA . ALA B 1 184 ? -9.297 39.75 12.938 1 95.12 184 ALA B CA 1
ATOM 2910 C C . ALA B 1 184 ? -9.945 40.094 14.281 1 95.12 184 ALA B C 1
ATOM 2912 O O . ALA B 1 184 ? -10.562 41.156 14.43 1 95.12 184 ALA B O 1
ATOM 2913 N N . GLY B 1 185 ? -9.789 39.125 15.172 1 94.31 185 GLY B N 1
ATOM 2914 C CA . GLY B 1 185 ? -10.273 39.375 16.531 1 94.31 185 GLY B CA 1
ATOM 2915 C C . GLY B 1 185 ? -9.234 40 17.422 1 94.31 185 GLY B C 1
ATOM 2916 O O . GLY B 1 185 ? -8.617 41 17.062 1 94.31 185 GLY B O 1
ATOM 2917 N N . ASP B 1 186 ? -9.062 39.5 18.688 1 94.25 186 ASP B N 1
ATOM 2918 C CA . ASP B 1 186 ? -8.117 40 19.688 1 94.25 186 ASP B CA 1
ATOM 2919 C C . ASP B 1 186 ? -6.926 39.062 19.828 1 94.25 186 ASP B C 1
ATOM 2921 O O . ASP B 1 186 ? -6.977 37.906 19.391 1 94.25 186 ASP B O 1
ATOM 2925 N N . VAL B 1 187 ? -5.836 39.594 20.25 1 95.06 187 VAL B N 1
ATOM 2926 C CA . VAL B 1 187 ? -4.703 38.812 20.75 1 95.06 187 VAL B CA 1
ATOM 2927 C C . VAL B 1 187 ? -4.598 39 22.266 1 95.06 187 VAL B C 1
ATOM 2929 O O . VAL B 1 187 ? -4.449 40.094 22.766 1 95.06 187 VAL B O 1
ATOM 2932 N N . LYS B 1 188 ? -4.773 37.906 22.984 1 94.12 188 LYS B N 1
ATOM 2933 C CA . LYS B 1 188 ? -4.734 37.969 24.438 1 94.12 188 LYS B CA 1
ATOM 2934 C C . LYS B 1 188 ? -3.582 37.125 24.984 1 94.12 188 LYS B C 1
ATOM 2936 O O . LYS B 1 188 ? -3.322 36 24.516 1 94.12 188 LYS B O 1
ATOM 2941 N N . ALA B 1 189 ? -2.887 37.625 25.891 1 93.94 189 ALA B N 1
ATOM 2942 C CA . ALA B 1 189 ? -1.954 36.906 26.75 1 93.94 189 ALA B CA 1
ATOM 2943 C C . ALA B 1 189 ? -2.512 36.781 28.172 1 93.94 189 ALA B C 1
ATOM 2945 O O . ALA B 1 189 ? -2.535 37.75 28.938 1 93.94 189 ALA B O 1
ATOM 2946 N N . GLY B 1 190 ? -2.861 35.562 28.5 1 91.19 190 GLY B N 1
ATOM 2947 C CA . GLY B 1 190 ? -3.664 35.438 29.703 1 91.19 190 GLY B CA 1
ATOM 2948 C C . GLY B 1 190 ? -4.922 36.281 29.672 1 91.19 190 GLY B C 1
ATOM 2949 O O . GLY B 1 190 ? -5.719 36.188 28.734 1 91.19 190 GLY B O 1
ATOM 2950 N N . ASP B 1 191 ? -5.039 37.25 30.641 1 90.06 191 ASP B N 1
ATOM 2951 C CA . ASP B 1 191 ? -6.23 38.094 30.734 1 90.06 191 ASP B CA 1
ATOM 2952 C C . ASP B 1 191 ? -5.996 39.469 30.094 1 90.06 191 ASP B C 1
ATOM 2954 O O . ASP B 1 191 ? -6.883 40.312 30.094 1 90.06 191 ASP B O 1
ATOM 2958 N N . ILE B 1 192 ? -4.855 39.719 29.531 1 89.94 192 ILE B N 1
ATOM 2959 C CA . ILE B 1 192 ? -4.523 41 28.984 1 89.94 192 ILE B CA 1
ATOM 2960 C C . ILE B 1 192 ? -4.836 41.031 27.484 1 89.94 192 ILE B C 1
ATOM 2962 O O . ILE B 1 192 ? -4.293 40.25 26.719 1 89.94 192 ILE B O 1
ATOM 2966 N N . SER B 1 193 ? -5.73 41.906 27.047 1 92.56 193 SER B N 1
ATOM 2967 C CA . SER B 1 193 ? -6.156 42.125 25.672 1 92.56 193 SER B CA 1
ATOM 2968 C C . SER B 1 193 ? -5.258 43.125 24.953 1 92.56 193 SER B C 1
ATOM 2970 O O . SER B 1 193 ? -4.961 44.188 25.484 1 92.56 193 SER B O 1
ATOM 2972 N N . LEU B 1 194 ? -4.797 42.75 23.781 1 89.81 194 LEU B N 1
ATOM 2973 C CA . LEU B 1 194 ? -4.035 43.688 22.969 1 89.81 194 LEU B CA 1
ATOM 2974 C C . LEU B 1 194 ? -4.895 44.875 22.562 1 89.81 194 LEU B C 1
ATOM 2976 O O . LEU B 1 194 ? -4.43 46.031 22.594 1 89.81 194 LEU B O 1
ATOM 2980 N N . ARG B 1 195 ? -6.148 44.719 22.219 1 86.25 195 ARG B N 1
ATOM 2981 C CA . ARG B 1 195 ? -7.031 45.75 21.703 1 86.25 195 ARG B CA 1
ATOM 2982 C C . ARG B 1 195 ? -7.496 46.688 22.812 1 86.25 195 ARG B C 1
ATOM 2984 O O . ARG B 1 195 ? -7.785 47.844 22.562 1 86.25 195 ARG B O 1
ATOM 2991 N N . ARG B 1 196 ? -7.602 46.188 2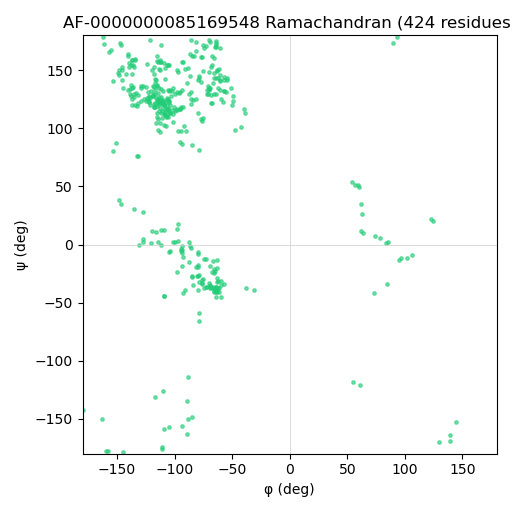4.062 1 86.56 196 ARG B N 1
ATOM 2992 C CA . ARG B 1 196 ? -8.383 46.938 25.031 1 86.56 196 ARG B CA 1
ATOM 2993 C C . ARG B 1 196 ? -7.617 47.125 26.328 1 86.56 196 ARG B C 1
ATOM 2995 O O . ARG B 1 196 ? -8.133 47.688 27.297 1 86.56 196 ARG B O 1
ATOM 3002 N N . HIS B 1 197 ? -6.438 46.625 26.406 1 82.75 197 HIS B N 1
ATOM 3003 C CA . HIS B 1 197 ? -5.781 46.688 27.703 1 82.75 197 HIS B CA 1
ATOM 3004 C C . HIS B 1 197 ? -5.441 48.125 28.078 1 82.75 197 HIS B C 1
ATOM 3006 O O . HIS B 1 197 ? -5.324 48.969 27.203 1 82.75 197 HIS B O 1
ATOM 3012 N N . LYS B 1 198 ? -5.387 48.375 29.453 1 81.44 198 LYS B N 1
ATOM 3013 C CA . LYS B 1 198 ? -5.023 49.656 30.062 1 81.44 198 LYS B CA 1
ATOM 3014 C C . LYS B 1 198 ? -3.73 49.562 30.859 1 81.44 198 LYS B C 1
ATOM 3016 O O . LYS B 1 198 ? -3.254 48.438 31.125 1 81.44 198 LYS B O 1
ATOM 3021 N N . HIS B 1 199 ? -3.168 50.75 31.109 1 81.12 199 HIS B N 1
ATOM 3022 C CA . HIS B 1 199 ? -1.998 50.812 31.984 1 81.12 199 HIS B CA 1
ATOM 3023 C C . HIS B 1 199 ? -2.316 51.5 33.281 1 81.12 199 HIS B C 1
ATOM 3025 O O . HIS B 1 199 ? -3.033 52.5 33.312 1 81.12 199 HIS B O 1
ATOM 3031 N N . GLY B 1 200 ? -1.902 50.938 34.344 1 77.44 200 GLY B N 1
ATOM 3032 C CA . GLY B 1 200 ? -2.021 51.594 35.625 1 77.44 200 GLY B CA 1
ATOM 3033 C C . GLY B 1 200 ? -0.866 52.531 35.938 1 77.44 200 GLY B C 1
ATOM 3034 O O . GLY B 1 200 ? 0.029 52.719 35.125 1 77.44 200 GLY B O 1
ATOM 3035 N N . GLU B 1 201 ? -0.989 53.25 37.125 1 80.5 201 GLU B N 1
ATOM 3036 C CA . GLU B 1 201 ? 0.058 54.094 37.688 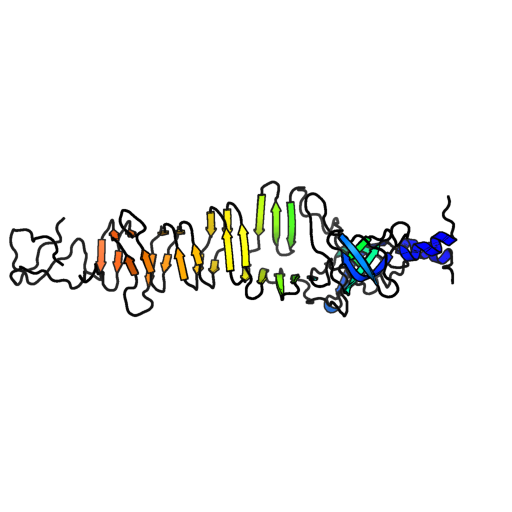1 80.5 201 GLU B CA 1
ATOM 3037 C C . GLU B 1 201 ? 0.407 55.25 36.719 1 80.5 201 GLU B C 1
ATOM 3039 O O . GLU B 1 201 ? 1.583 55.531 36.5 1 80.5 201 GLU B O 1
ATOM 3044 N N . VAL B 1 202 ? -0.622 55.688 36.062 1 79 202 VAL B N 1
ATOM 3045 C CA . VAL B 1 202 ? -0.401 56.844 35.188 1 79 202 VAL B CA 1
ATOM 3046 C C . VAL B 1 202 ? -1.249 58 35.656 1 79 202 VAL B C 1
ATOM 3048 O O . VAL B 1 202 ? -2.137 57.844 36.5 1 79 202 VAL B O 1
ATOM 3051 N N . LYS B 1 203 ? -0.788 59.188 35.375 1 79.75 203 LYS B N 1
ATOM 3052 C CA . LYS B 1 203 ? -1.649 60.375 35.5 1 79.75 203 LYS B CA 1
ATOM 3053 C C . LYS B 1 203 ? -2.461 60.594 34.219 1 79.75 203 LYS B C 1
ATOM 3055 O O . LYS B 1 203 ? -1.899 60.688 33.125 1 79.75 203 LYS B O 1
ATOM 3060 N N . ARG B 1 204 ? -3.863 60.562 34.469 1 77.25 204 ARG B N 1
ATOM 3061 C CA . ARG B 1 204 ? -4.738 60.688 33.312 1 77.25 204 ARG B CA 1
ATOM 3062 C C . ARG B 1 204 ? -4.648 62.094 32.719 1 77.25 204 ARG B C 1
ATOM 3064 O O . ARG B 1 204 ? -4.488 63.094 33.469 1 77.25 204 ARG B O 1
ATOM 3071 N N . GLY B 1 205 ? -4.422 62.188 31.422 1 74.81 205 GLY B N 1
ATOM 3072 C CA . GLY B 1 205 ? -4.535 63.438 30.703 1 74.81 205 GLY B CA 1
ATOM 3073 C C . GLY B 1 205 ? -5.555 63.375 29.578 1 74.81 205 GLY B C 1
ATOM 3074 O O . GLY B 1 205 ? -6.273 62.406 29.422 1 74.81 205 GLY B O 1
ATOM 3075 N N . ASP B 1 206 ? -5.801 64.438 28.922 1 74.31 206 ASP B N 1
ATOM 3076 C CA . ASP B 1 206 ? -6.785 64.5 27.844 1 74.31 206 ASP B CA 1
ATOM 3077 C C . ASP B 1 206 ? -6.117 64.375 26.484 1 74.31 206 ASP B C 1
ATOM 3079 O O . ASP B 1 206 ? -6.758 64.562 25.438 1 74.31 206 ASP B O 1
ATOM 3083 N N . GLU B 1 207 ? -4.844 63.969 26.469 1 69.56 207 GLU B N 1
ATOM 3084 C CA . GLU B 1 207 ? -4.105 63.844 25.219 1 69.56 207 GLU B CA 1
ATOM 3085 C C . GLU B 1 207 ? -3.783 62.406 24.906 1 69.56 207 GLU B C 1
ATOM 3087 O O . GLU B 1 207 ? -3.939 61.531 25.766 1 69.56 207 GLU B O 1
ATOM 3092 N N . SER B 1 208 ? -3.494 62.031 23.609 1 69.94 208 SER B N 1
ATOM 3093 C CA . SER B 1 208 ? -3.08 60.688 23.188 1 69.94 208 SER B CA 1
ATOM 3094 C C . SER B 1 208 ? -1.564 60.531 23.25 1 69.94 208 SER B C 1
ATOM 3096 O O . SER B 1 208 ? -0.828 61.5 23 1 69.94 208 SER B O 1
ATOM 3098 N N . SER B 1 209 ? -1.257 59.281 23.75 1 70.25 209 SER B N 1
ATOM 3099 C CA . SER B 1 209 ? 0.176 59.031 23.781 1 70.25 209 SER B CA 1
ATOM 3100 C C . SER B 1 209 ? 0.771 58.969 22.375 1 70.25 209 SER B C 1
ATOM 3102 O O . SER B 1 209 ? 0.039 58.906 21.391 1 70.25 209 SER B O 1
ATOM 3104 N N . GLY B 1 210 ? 2.105 59.156 22.297 1 64.38 210 GLY B N 1
ATOM 3105 C CA . GLY B 1 210 ? 2.785 58.812 21.047 1 64.38 210 GLY B CA 1
ATOM 3106 C C . GLY B 1 210 ? 2.711 57.344 20.719 1 64.38 210 GLY B C 1
ATOM 3107 O O . GLY B 1 210 ? 2.088 56.562 21.438 1 64.38 210 GLY B O 1
ATOM 3108 N N . ALA B 1 211 ? 3.275 57.031 19.469 1 62.19 211 ALA B N 1
ATOM 3109 C CA . ALA B 1 211 ? 3.277 55.656 19.031 1 62.19 211 ALA B CA 1
ATOM 3110 C C . ALA B 1 211 ? 4.191 54.812 19.906 1 62.19 211 ALA B C 1
ATOM 3112 O O . ALA B 1 211 ? 5.023 55.344 20.656 1 62.19 211 ALA B O 1
ATOM 3113 N N . SER B 1 212 ? 3.834 53.469 19.938 1 63.69 212 SER B N 1
ATOM 3114 C CA . SER B 1 212 ? 4.652 52.5 20.688 1 63.69 212 SER B CA 1
ATOM 3115 C C . SER B 1 212 ? 6.129 52.656 20.328 1 63.69 212 SER B C 1
ATOM 3117 O O . SER B 1 212 ? 6.469 52.906 19.172 1 63.69 212 SER B O 1
ATOM 3119 N N . GLN B 1 213 ? 7.07 52.812 21.297 1 57.88 213 GLN B N 1
ATOM 3120 C CA . GLN B 1 213 ? 8.508 52.938 21.094 1 57.88 213 GLN B CA 1
ATOM 3121 C C . GLN B 1 213 ? 9.211 51.594 21.312 1 57.88 213 GLN B C 1
ATOM 3123 O O . GLN B 1 213 ? 8.742 50.75 22.094 1 57.88 213 GLN B O 1
ATOM 3128 N N . PRO B 1 214 ? 10.383 51.25 20.641 1 58.09 214 PRO B N 1
ATOM 3129 C CA . PRO B 1 214 ? 11.133 50.031 20.891 1 58.09 214 PRO B CA 1
ATOM 3130 C C . PRO B 1 214 ? 11.664 49.938 22.312 1 58.09 214 PRO B C 1
ATOM 3132 O O . PRO B 1 214 ? 11.938 50.938 22.953 1 58.09 214 PRO B O 1
#

Organism: Herbaspirillum seropedicae (strain SmR1) (NCBI:txid757424)

Secondary structure (DSSP, 8-state):
----HHHHHHHGGGSEEEEEEEEEEGGGTEEEEESSSPPPPEEEP-S-BSSSB------TT-EEEEE-GGG-GGG-EEEEEE--SSS--S---SSEEEEE-TTS-EEEEETTTTEEEEE--TT-EEEEE-SEEEE-SSEEEE-S-EEESS-EEESS-EEEBTBEEEE--SSS-SEEESS-EEESS--EETTEETTT---SS--EEEEPPPPP--/----HHHHHHHGGGSEEEEEEEEEEGGGTEEEEESSSPPPPEEEP-S-BSSSEEE----TT-EEEEE-GGG-GGG-EEEEEE--SSS--S---SSEEEEE-TTS-EEEEETTTTEEEEE--TT-EEEEE-SEEEEE-SEEEESSEEEESS-EEESS-EEETT-EEE---SSS-SEEEES-EEESS-EEETTEETTT----SE---SS---PPP-

pLDDT: mean 91.27, std 9.95, range [43.19, 98.75]

Nearest PDB structures (foldseek):
  4s37-assembly3_G  TM=7.282E-01  e=4.232E-15  Pseudomonas aeruginosa
  3qr8-assembly1_A  TM=7.601E-01  e=1.753E-14  Peduovirus P2
  4s37-assembly6_Q  TM=6.686E-01  e=4.360E-13  Pseudomonas aeruginosa
  3aqj-assembly2_R  TM=4.076E-01  e=4.473E-03  Peduovirus P2
  4s36-assembly1_A  TM=3.258E-01  e=4.138E-02  Pseudomonas aeruginosa

Sequence (428 aa):
MTPDLSELVRTIPNLIRTGKIAEIRADKVRVRLSPSLLTTWLQWVALRAGDVVDWCPPSVGEQVIVLSPNGDLTQGKVLAGLFSADSPAPQTSLTIRSIHYPDGAVVLYDFGRHTLSAILPAGSSALVKADAVTADAKETTCTGNVTIKGNLIVEGFSALNKGAKVLGGGDGAAMIVDGDVQAAGDVKAGDISLRRHKHGEVKRGDESSGASQPMTPDLSELVRTIPNLIRTGKIAEIRADKVRVRLSPSLLTTWLQWVALRAGDVVDWCPPSVGEQVIVLSPNGDLTQGKVLAGLFSADSPAPQTSLTIRSIHYPDGAVVLYDFGRHTLSAILPAGSSALVKADAVTADAKETTCTGNVTIKGNLIVEGFSALNKGAKVLGGGDGAAMIVDGDVQAAGDVKAGDISLRRHKHGEVKRGDESSGASQP

Foldseek 3Di:
DPPDPVLCVVQVVLQKDKFFFAADDVVVQWTWTDDPDTAPTEHEDQVDDPPDGRDDHDDGGFMWMWGDVSSPSNHTYTYTDDADPVRHDPDDDPQKDWDADPQGWMFMARNVVRDTDTDDDPPDDDDDDDPDDDDPDPDDDDPDDDDDPDDDDDPDDDDDPPDDDFDQPDPDDSDDDPDDDDDPPWDDDVPATPVDHDDPPDDDDPDDDDDDDD/DPPDPVLCVVQVVLQKDKFFFADDDVVVQWTWTDDPDTAPTAHEDQVDDPPDGHDDRDDGGFMWMWGDVSSPRNHTYTYTDDADPVRHDPDDDPQKDWDADPQGWIFMARNVVRDTDTDDDPPDDDDDDDPDDDDDDPDDDDPDDDDDPDDDDDPDDDDDPPDDDFDQPDPDDSDDDPDDDDDPDWDDDVPATPVDHDDPPDDDDPDDDDDDDD

Solvent-accessible surface area (backbone atoms only — not comparable to full-atom values): 24522 Å² total; per-residue (Å²): 126,78,76,52,66,69,55,48,54,64,21,55,54,37,30,33,40,75,37,27,32,64,45,77,40,74,95,74,48,28,31,24,33,36,88,86,65,71,51,63,73,25,41,56,67,54,93,35,82,67,96,58,69,42,89,74,81,86,32,74,65,20,29,32,39,33,42,10,67,91,20,38,67,78,62,22,39,33,44,51,8,32,60,38,93,92,28,58,74,93,66,52,65,85,48,40,39,35,38,39,40,76,81,64,29,36,41,36,38,30,58,78,72,37,35,39,39,36,43,44,39,90,85,30,70,47,78,50,76,41,69,63,44,72,48,85,38,71,68,44,76,40,75,48,70,44,76,38,74,52,67,45,77,37,75,52,71,44,80,31,72,60,28,49,76,42,71,41,90,64,92,64,57,41,41,77,39,94,36,71,47,79,32,83,63,69,47,61,67,85,90,46,39,68,70,70,59,83,80,78,97,61,57,77,31,95,32,58,45,69,57,54,76,137,127,74,64,49,66,68,54,48,68,63,22,58,68,37,30,59,41,74,37,28,32,64,44,78,42,51,86,73,46,25,32,24,31,35,88,86,61,71,51,63,74,24,42,47,55,44,64,28,22,41,56,50,31,36,45,63,69,86,52,75,67,41,32,31,40,32,46,10,42,63,20,38,69,78,62,22,37,34,43,72,79,45,70,40,93,93,49,56,76,92,72,82,67,90,46,55,52,72,48,79,46,96,65,65,28,36,43,36,39,30,71,78,75,71,45,80,46,77,49,67,44,91,88,43,52,76,45,80,44,48,71,38,77,44,80,50,41,85,41,76,45,64,74,35,48,74,45,64,68,41,54,81,44,66,70,40,58,77,45,60,67,53,43,72,49,67,34,51,71,64,95,65,75,28,63,45,65,54,61,43,78,43,54,73,48,48,46,25,22,55,88,41,39,64,66,58,38,63,44,67,51,21,56,74,70,95,71,81,78,77,78,94,76,136

InterPro domains:
  IPR006531 Gp5/Type VI secretion system Vgr protein, OB-fold domain [PF04717] (25-83)
  IPR013046 Phage baseplate assembly protein V/Gp45 [TIGR01644] (9-210)
  IPR037026 Vgr protein, OB-fold domain superfamily [G3DSA:2.40.50.230] (2-87)
  IPR044033 GpV-like, apex motif [PF18946] (191-213)